Protein 1BU8 (pdb70)

GO terms:
  GO:0004806 triacylglycerol lipase activity (F, EXP)
  GO:0047714 galactolipase activity (F, EXP)
  GO:0004620 glycerophospholipase activity (F, IDA)
  GO:0016298 lipase activity (F, IDA)
  GO:0004806 triacylglycerol lipase activity (F, IDA)
  GO:0042589 zymogen granule membrane (C, IDA)
  GO:0005576 extracellular region (C, IDA)
  GO:0043434 response to peptide hormone (P, IEP)
  GO:0009791 post-embryonic development (P, IEP)
  GO:0019376 galactolipid catabolic process (P, IDA)
  GO:0032094 response to food (P, IEP)
  GO:0051384 response to glucocorticoid (P, IEP)
  GO:0033993 response to lipid (P, IEP)
  GO:0047714 galactolipase activity (F, IDA)
  GO:0043005 neuron projection (C, IDA)
  GO:0006644 phospholipid metabolic process (P, IMP)

Foldseek 3Di:
DWDAAPPLGIWAQDPPLACDPLHNDSDAADHCVQLVKWWWKAWLVRLPHTQTDALVPCVSVVPDPADLVAFEEEEEEAQADPPRPCLQSLLVVLLSVPGTYTYIYIDRCSQRLDFNSNSLNNLLSLLSRLLSSQVSCCPPVVRFLLSYEYEAAASGLFSLLNVLVSVQQDRNEYEYQQYFDRSDPPGDSNRGAAASSHPFYEYEAFACDDCVQFNRGGHPDFGGQEYECAPQRHHAAQFDGDDRHDRACVRCVSNVVDDDGCVRSCVSSVLQSLCSVVQQQAFWFFDPHPVCVQVVPSDAHPPQFTQRPHDRNVVGPCRNVGGRGYIYDYFDNDDSRGWWKKKKKFAKAFDDKAFWWKWKKWAAPQGIFDIDTFDGGIHDHRDMTIGIDTTPDDNDHTFKMKMAIDNCGWMGTQKMWMATRRPRDIWMWGDPDIHGHPDIDMTGGD

Structure (mmCIF, N/CA/C/O backbone):
data_1BU8
#
_entry.id   1BU8
#
_cell.length_a   57.393
_cell.length_b   79.133
_cell.length_c   60.940
_cell.angle_alpha   90.00
_cell.angle_beta   102.07
_cell.angle_gamma   90.00
#
_symmetry.space_group_name_H-M   'P 1 21 1'
#
loop_
_entity.id
_entity.type
_entity.pdbx_description
1 polymer 'PROTEIN (PANCREATIC LIPASE RELATED PROTEIN 2)'
2 non-polymer 2-acetamido-2-deoxy-beta-D-glucopyranose
3 water water
#
loop_
_atom_site.group_PDB
_atom_site.id
_atom_site.type_symbol
_atom_site.label_atom_id
_atom_site.label_alt_id
_atom_site.label_comp_id
_atom_site.label_asym_id
_atom_site.label_entity_id
_atom_site.label_seq_id
_atom_site.pdbx_PDB_ins_code
_atom_site.Cartn_x
_atom_site.Cartn_y
_atom_site.Cartn_z
_atom_site.occupancy
_atom_site.B_iso_or_equiv
_atom_site.auth_seq_id
_atom_site.auth_comp_id
_atom_site.auth_asym_id
_atom_site.auth_atom_id
_atom_site.pdbx_PDB_model_num
ATOM 1 N N . LYS A 1 1 ? -21.833 5.040 12.986 1.00 33.16 1 LYS A N 1
ATOM 2 C CA . LYS A 1 1 ? -21.716 3.925 12.003 1.00 33.15 1 LYS A CA 1
ATOM 3 C C . LYS A 1 1 ? -20.599 3.030 12.525 1.00 31.84 1 LYS A C 1
ATOM 4 O O . LYS A 1 1 ? -19.942 3.382 13.506 1.00 29.55 1 LYS A O 1
ATOM 10 N N . GLU A 1 2 ? -20.367 1.894 11.874 1.00 30.33 2 GLU A N 1
ATOM 11 C CA . GLU A 1 2 ? -19.301 0.998 12.304 1.00 29.00 2 GLU A CA 1
ATOM 12 C C . GLU A 1 2 ? -18.787 0.124 11.169 1.00 27.52 2 GLU A C 1
ATOM 13 O O . GLU A 1 2 ? -19.505 -0.131 10.200 1.00 24.46 2 GLU A O 1
ATOM 19 N N . VAL A 1 3 ? -17.502 -0.205 11.232 1.00 23.71 3 VAL A N 1
ATOM 20 C CA . VAL A 1 3 ? -16.889 -1.105 10.265 1.00 23.72 3 VAL A CA 1
ATOM 21 C C . VAL A 1 3 ? -16.616 -2.368 11.076 1.00 24.98 3 VAL A C 1
ATOM 22 O O . VAL A 1 3 ? -16.235 -2.285 12.251 1.00 21.33 3 VAL A O 1
ATOM 26 N N . CYS A 1 4 ? -16.878 -3.531 10.495 1.00 25.33 4 CYS A N 1
ATOM 27 C CA . CYS A 1 4 ? -16.652 -4.780 11.213 1.00 24.84 4 CYS A CA 1
ATOM 28 C C . CYS A 1 4 ? -15.538 -5.560 10.554 1.00 25.04 4 CYS A C 1
ATOM 29 O O . CYS A 1 4 ? -15.513 -5.709 9.327 1.00 23.67 4 CYS A O 1
ATOM 32 N N . TYR A 1 5 ? -14.596 -6.031 11.363 1.00 22.11 5 TYR A N 1
ATOM 33 C CA . TYR A 1 5 ? -13.465 -6.775 10.844 1.00 23.24 5 TYR A CA 1
ATOM 34 C C . TYR A 1 5 ? -13.401 -8.204 11.374 1.00 23.83 5 TYR A C 1
ATOM 35 O O . TYR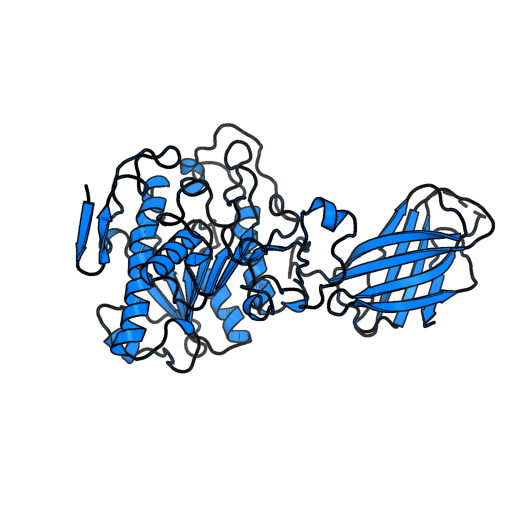 A 1 5 ? -12.525 -8.551 12.170 1.00 22.99 5 TYR A O 1
ATOM 44 N N . GLY A 1 6 ? -14.358 -9.017 10.939 1.00 22.76 6 GLY A N 1
ATOM 45 C CA . GLY A 1 6 ? -14.411 -10.413 11.328 1.00 23.48 6 GLY A CA 1
ATOM 46 C C . GLY A 1 6 ? -14.285 -10.733 12.805 1.00 22.30 6 GLY A C 1
ATOM 47 O O . GLY A 1 6 ? -15.060 -10.244 13.630 1.00 20.02 6 GLY A O 1
ATOM 48 N N . HIS A 1 7 ? -13.276 -11.532 13.142 1.00 23.21 7 HIS A N 1
ATOM 49 C CA . HIS A 1 7 ? -13.067 -11.962 14.525 1.00 23.62 7 HIS A CA 1
ATOM 50 C C . HIS A 1 7 ? -12.613 -10.870 15.488 1.00 23.15 7 HIS A C 1
ATOM 51 O O . HIS A 1 7 ? -12.530 -11.102 16.701 1.00 21.80 7 HIS A O 1
ATOM 58 N N . LEU A 1 8 ? -12.277 -9.700 14.954 1.00 21.27 8 LEU A N 1
ATOM 59 C CA . LEU A 1 8 ? -11.840 -8.591 15.792 1.00 17.91 8 LEU A CA 1
ATOM 60 C C . LEU A 1 8 ? -13.003 -7.672 16.124 1.00 20.59 8 LEU A C 1
ATOM 61 O O . LEU A 1 8 ? -12.817 -6.618 16.731 1.00 20.20 8 LEU A O 1
ATOM 66 N N . GLY A 1 9 ? -14.204 -8.083 15.713 1.00 17.29 9 GLY A N 1
ATOM 67 C CA . GLY A 1 9 ? -15.399 -7.314 15.991 1.00 17.85 9 GLY A CA 1
ATOM 68 C C . GLY A 1 9 ? -15.595 -6.056 15.158 1.00 16.14 9 GLY A C 1
ATOM 69 O O . GLY A 1 9 ? -14.949 -5.846 14.127 1.00 19.65 9 GLY A O 1
ATOM 70 N N . CYS A 1 10 ? -16.475 -5.199 15.640 1.00 17.71 10 CYS A N 1
ATOM 71 C CA . CYS A 1 10 ? -16.796 -3.961 14.952 1.00 20.22 10 CYS A CA 1
ATOM 72 C C . CYS A 1 10 ? -16.216 -2.742 15.654 1.00 21.50 10 CYS A C 1
ATOM 73 O O . CYS A 1 10 ? -16.004 -2.745 16.874 1.00 18.22 10 CYS A O 1
ATOM 76 N N . PHE A 1 11 ? -15.986 -1.696 14.868 1.00 20.39 11 PHE A N 1
ATOM 77 C CA . PHE A 1 11 ? -15.408 -0.455 15.346 1.00 17.68 11 PHE A CA 1
ATOM 78 C C . PHE A 1 11 ? -16.304 0.715 14.947 1.00 20.61 11 PHE A C 1
ATOM 79 O O . PHE A 1 11 ? -16.398 1.076 13.769 1.00 21.49 11 PHE A O 1
ATOM 87 N N . SER A 1 12 ? -17.008 1.248 15.939 1.00 19.45 12 SER A N 1
ATOM 88 C CA . SER A 1 12 ? -17.934 2.363 15.777 1.00 21.80 12 SER A CA 1
ATOM 89 C C . SER A 1 12 ? -17.195 3.696 15.686 1.00 21.99 12 SER A C 1
ATOM 90 O O . SER A 1 12 ? -16.073 3.815 16.177 1.00 20.77 12 SER A O 1
ATOM 93 N N . ASN A 1 13 ? -17.821 4.692 15.054 1.00 22.32 13 ASN A N 1
ATOM 94 C CA . ASN A 1 13 ? -17.211 6.014 14.923 1.00 20.53 13 ASN A CA 1
ATOM 95 C C . ASN A 1 13 ? -18.000 7.112 15.626 1.00 22.75 13 ASN A C 1
ATOM 96 O O . ASN A 1 13 ? -17.737 8.301 15.422 1.00 24.41 13 ASN A O 1
ATOM 101 N N . ASP A 1 14 ? -18.991 6.731 16.424 1.00 23.27 14 ASP A N 1
ATOM 102 C CA . ASP A 1 14 ? -19.753 7.729 17.151 1.00 27.58 14 ASP A CA 1
ATOM 103 C C . ASP A 1 14 ? -19.149 7.922 18.539 1.00 26.45 14 ASP A C 1
ATOM 104 O O . ASP A 1 14 ? -18.213 7.210 18.923 1.00 24.70 14 ASP A O 1
ATOM 109 N N . LYS A 1 15 ? -19.662 8.904 19.268 1.00 27.06 15 LYS A N 1
ATOM 110 C CA . LYS A 1 15 ? -19.183 9.213 20.612 1.00 29.31 15 LYS A CA 1
ATOM 111 C C . LYS A 1 15 ? -19.115 7.964 21.482 1.00 29.64 15 LYS A C 1
ATOM 112 O O . LYS A 1 15 ? -20.075 7.185 21.540 1.00 28.27 15 LYS A O 1
ATOM 118 N N . PRO A 1 16 ? -18.026 7.814 22.259 1.00 29.36 16 PRO A N 1
ATOM 119 C CA . PRO A 1 16 ? -16.883 8.727 22.376 1.00 27.65 16 PRO A CA 1
ATOM 120 C C . PRO A 1 16 ? -15.672 8.373 21.512 1.00 26.45 16 PRO A C 1
ATOM 121 O O . PRO A 1 16 ? -14.599 8.971 21.654 1.00 26.32 16 PRO A O 1
ATOM 125 N N . TRP A 1 17 ? -15.847 7.422 20.604 1.00 24.01 17 TRP A N 1
ATOM 126 C CA . TRP A 1 17 ? -14.755 6.983 19.745 1.00 21.23 17 TRP A CA 1
ATOM 127 C C . TRP A 1 17 ? -14.258 8.012 18.739 1.00 18.77 17 TRP A C 1
ATOM 128 O O . TRP A 1 17 ? -13.086 8.005 18.348 1.00 17.25 17 TRP A O 1
ATOM 139 N N . ALA A 1 18 ? -15.156 8.889 18.307 1.00 20.56 18 ALA A N 1
ATOM 140 C CA . ALA A 1 18 ? -14.813 9.924 17.344 1.00 19.92 18 ALA A CA 1
ATOM 141 C C . ALA A 1 18 ? -15.886 11.000 17.427 1.00 20.25 18 ALA A C 1
ATOM 142 O O . ALA A 1 18 ? -16.935 10.787 18.046 1.00 22.29 18 ALA A O 1
ATOM 144 N N . GLY A 1 19 ? -15.626 12.151 16.817 1.00 22.72 19 GLY A N 1
ATOM 145 C CA . GLY A 1 19 ? -16.592 13.235 16.862 1.00 24.04 19 GLY A CA 1
ATOM 146 C C . GLY A 1 19 ? -16.632 13.904 18.227 1.00 27.09 19 GLY A C 1
ATOM 147 O O . GLY A 1 19 ? -17.700 14.262 18.740 1.00 26.59 19 GLY A O 1
ATOM 148 N N . MET A 1 20 ? -15.460 14.017 18.843 1.00 26.90 20 MET A N 1
ATOM 149 C CA . MET A 1 20 ? -15.319 14.650 20.150 1.00 28.70 20 MET A CA 1
ATOM 150 C C . MET A 1 20 ? -14.331 15.796 19.959 1.00 27.42 20 MET A C 1
ATOM 151 O O . MET A 1 20 ? -13.593 15.828 18.972 1.00 26.17 20 MET A O 1
ATOM 156 N N . LEU A 1 21 ? -14.228 16.667 20.957 1.00 29.51 21 LEU A N 1
ATOM 157 C CA . LEU A 1 21 ? -13.325 17.814 20.886 1.00 27.17 21 LEU A CA 1
ATOM 158 C C . LEU A 1 21 ? -11.869 17.403 20.632 1.00 26.73 21 LEU A C 1
ATOM 159 O O . LEU A 1 21 ? -11.156 18.053 19.864 1.00 22.52 21 LEU A O 1
ATOM 164 N N . GLN A 1 22 ? -11.433 16.316 21.272 1.00 25.54 22 GLN A N 1
ATOM 165 C CA . GLN A 1 22 ? -10.057 15.833 21.130 1.00 24.83 22 GLN A CA 1
ATOM 166 C C . GLN A 1 22 ? -9.809 15.070 19.832 1.00 23.71 22 GLN A C 1
ATOM 167 O O . GLN A 1 22 ? -8.659 14.924 19.398 1.00 24.11 22 GLN A O 1
ATOM 173 N N . ARG A 1 23 ? -10.892 14.600 19.220 1.00 24.16 23 ARG A N 1
ATOM 174 C CA . ARG A 1 23 ? -10.832 13.827 17.979 1.00 23.78 23 ARG A CA 1
ATOM 175 C C . ARG A 1 23 ? -12.148 14.047 17.229 1.00 23.57 23 ARG A C 1
ATOM 176 O O . ARG A 1 23 ? -13.117 13.293 17.396 1.00 23.63 23 ARG A O 1
ATOM 184 N N . PRO A 1 24 ? -12.231 15.151 16.469 1.00 24.94 24 PRO A N 1
ATOM 185 C CA . PRO A 1 24 ? -13.431 15.496 15.700 1.00 25.21 24 PRO A CA 1
ATOM 186 C C . PRO A 1 24 ? -13.695 14.632 14.460 1.00 24.51 24 PRO A C 1
ATOM 187 O O . PRO A 1 24 ? -14.847 14.315 14.167 1.00 25.34 24 PRO A O 1
ATOM 191 N N . LEU A 1 25 ? -12.636 14.268 13.740 1.00 24.22 25 LEU A N 1
ATOM 192 C CA . LEU A 1 25 ? -12.748 13.451 12.529 1.00 26.07 25 LEU A CA 1
ATOM 193 C C . LEU A 1 25 ? -13.491 12.141 12.791 1.00 25.84 25 LEU A C 1
ATOM 194 O O . LEU A 1 25 ? -13.116 11.375 13.682 1.00 24.44 25 LEU A O 1
ATOM 199 N N . LYS A 1 26 ? -14.537 11.872 12.014 1.00 25.60 26 LYS A N 1
ATOM 200 C CA . LYS A 1 26 ? -15.292 10.639 12.197 1.00 22.68 26 LYS A CA 1
ATOM 201 C C . LYS A 1 26 ? -14.881 9.482 11.289 1.00 20.46 26 LYS A C 1
ATOM 202 O O . LYS A 1 26 ? -15.706 8.640 10.950 1.00 22.27 26 LYS A O 1
ATOM 208 N N . ILE A 1 27 ? -13.607 9.436 10.902 1.00 18.94 27 ILE A N 1
ATOM 209 C CA . ILE A 1 27 ? -13.111 8.347 10.071 1.00 18.96 27 ILE A CA 1
ATOM 210 C C . ILE A 1 27 ? -13.045 7.069 10.923 1.00 19.18 27 ILE A C 1
ATOM 211 O O . ILE A 1 27 ? -13.248 7.118 12.138 1.00 18.16 27 ILE A O 1
ATOM 216 N N . PHE A 1 28 ? -12.765 5.939 10.282 1.00 16.94 28 PHE A N 1
ATOM 217 C CA . PHE A 1 28 ? -12.690 4.649 10.972 1.00 16.47 28 PHE A CA 1
ATOM 218 C C . PHE A 1 28 ? -11.270 4.120 11.006 1.00 12.83 28 PHE A C 1
ATOM 219 O O . PHE A 1 28 ? -10.415 4.556 10.236 1.00 11.44 28 PHE A O 1
ATOM 227 N N . PRO A 1 29 ? -10.986 3.173 11.927 1.00 15.26 29 PRO A N 1
ATOM 228 C CA . PRO A 1 29 ? -9.641 2.600 11.993 1.00 15.80 29 PRO A CA 1
ATOM 229 C C . PRO A 1 29 ? -9.448 1.802 10.690 1.00 14.85 29 PRO A C 1
ATOM 230 O O . PRO A 1 29 ? -10.439 1.357 10.085 1.00 19.09 29 PRO A O 1
ATOM 234 N N . TRP A 1 30 ? -8.207 1.662 10.245 1.00 15.11 30 TRP A N 1
ATOM 235 C CA . TRP A 1 30 ? -7.888 0.886 9.045 1.00 16.36 30 TRP A CA 1
ATOM 236 C C . TRP A 1 30 ? -8.203 -0.593 9.308 1.00 18.60 30 TRP A C 1
ATOM 237 O O . TRP A 1 30 ? -8.473 -0.991 10.448 1.00 20.83 30 TRP A O 1
ATOM 248 N N . SER A 1 31 A -8.128 -1.415 8.268 1.00 19.34 30 SER A N 1
ATOM 249 C CA . SER A 1 31 A -8.393 -2.846 8.410 1.00 18.70 30 SER A CA 1
ATOM 250 C C . SER A 1 31 A -7.182 -3.517 9.055 1.00 16.96 30 SER A C 1
ATOM 251 O O . SER A 1 31 A -6.062 -3.020 8.955 1.00 15.41 30 SER A O 1
ATOM 254 N N . PRO A 1 32 ? -7.389 -4.680 9.703 1.00 16.72 31 PRO A N 1
ATOM 255 C CA . PRO A 1 32 ? -6.274 -5.384 10.336 1.00 16.77 31 PRO A CA 1
ATOM 256 C C . PRO A 1 32 ? -5.199 -5.670 9.298 1.00 17.24 31 PRO A C 1
ATOM 257 O O . PRO A 1 32 ? -4.004 -5.620 9.587 1.00 18.46 31 PRO A O 1
ATOM 261 N N . GLU A 1 33 ? -5.643 -5.942 8.073 1.00 17.35 32 GLU A N 1
ATOM 262 C CA . GLU A 1 33 ? -4.750 -6.242 6.963 1.00 18.14 32 GLU A CA 1
ATOM 263 C C . GLU A 1 33 ? -3.867 -5.045 6.617 1.00 15.47 32 GLU A C 1
ATOM 264 O O . GLU A 1 33 ? -2.676 -5.199 6.360 1.00 18.98 32 GLU A O 1
ATOM 270 N N . ASP A 1 34 ? -4.456 -3.857 6.594 1.00 17.50 33 ASP A N 1
ATOM 271 C CA . ASP A 1 34 ? -3.700 -2.647 6.267 1.00 18.22 33 ASP A CA 1
ATOM 272 C C . ASP A 1 34 ? -2.765 -2.166 7.381 1.00 17.84 33 ASP A C 1
ATOM 273 O O . ASP A 1 34 ? -1.770 -1.501 7.108 1.00 17.57 33 ASP A O 1
ATOM 278 N N . ILE A 1 35 ? -3.091 -2.498 8.627 1.00 20.34 34 ILE A N 1
ATOM 279 C CA . ILE A 1 35 ? -2.250 -2.126 9.769 1.00 17.43 34 ILE A CA 1
ATOM 280 C C . ILE A 1 35 ? -1.097 -3.137 9.862 1.00 19.05 34 ILE A C 1
ATOM 281 O O . ILE A 1 35 ? 0.049 -2.773 10.166 1.00 21.51 34 ILE A O 1
ATOM 286 N N . ASP A 1 36 ? -1.402 -4.391 9.532 1.00 18.46 35 ASP A N 1
ATOM 287 C CA . ASP A 1 36 ? -0.429 -5.486 9.519 1.00 17.76 35 ASP A CA 1
ATOM 288 C C . ASP A 1 36 ? 0.294 -5.674 10.858 1.00 17.29 35 ASP A C 1
ATOM 289 O O . ASP A 1 36 ? 1.520 -5.628 10.911 1.00 19.43 35 ASP A O 1
ATOM 294 N N . THR A 1 37 ? -0.473 -5.852 11.928 1.00 17.81 36 THR A N 1
ATOM 295 C CA . THR A 1 37 ? 0.103 -6.061 13.261 1.00 18.75 36 THR A CA 1
ATOM 296 C C . THR A 1 37 ? 0.916 -7.356 13.211 1.00 20.43 36 THR A C 1
ATOM 297 O O . THR A 1 37 ? 0.468 -8.366 12.649 1.00 17.75 36 THR A O 1
ATOM 301 N N . ARG A 1 38 ? 2.131 -7.304 13.735 1.00 19.85 37 ARG A N 1
ATOM 302 C CA . ARG A 1 38 ? 3.001 -8.464 13.740 1.00 21.80 37 ARG A CA 1
ATOM 303 C C . ARG A 1 38 ? 3.437 -8.729 15.176 1.00 22.13 37 ARG A C 1
ATOM 304 O O . ARG A 1 38 ? 3.836 -7.802 15.888 1.00 19.58 37 ARG A O 1
ATOM 312 N N . PHE A 1 39 ? 3.274 -9.972 15.620 1.00 20.18 38 PHE A N 1
ATOM 313 C CA . PHE A 1 39 ? 3.665 -10.371 16.971 1.00 18.21 38 PHE A CA 1
ATOM 314 C C . PHE A 1 39 ? 4.971 -11.128 16.823 1.00 19.03 38 PHE A C 1
ATOM 315 O O . PHE A 1 39 ? 4.999 -12.251 16.319 1.00 19.24 38 PHE A O 1
ATOM 323 N N . LEU A 1 40 ? 6.062 -10.484 17.214 1.00 18.43 39 LEU A N 1
ATOM 324 C CA . LEU A 1 40 ? 7.379 -11.071 17.079 1.00 18.70 39 LEU A CA 1
ATOM 325 C C . LEU A 1 40 ? 7.893 -11.637 18.398 1.00 20.22 39 LEU A C 1
ATOM 326 O O . LEU A 1 40 ? 8.387 -10.901 19.256 1.00 18.67 39 LEU A O 1
ATOM 331 N N . LEU A 1 41 ? 7.827 -12.957 18.530 1.00 19.58 40 LEU A N 1
ATOM 332 C CA . LEU A 1 41 ? 8.266 -13.612 19.752 1.00 19.07 40 LEU A CA 1
ATOM 333 C C . LEU A 1 41 ? 9.766 -13.848 19.876 1.00 19.96 40 LEU A C 1
ATOM 334 O O . LEU A 1 41 ? 10.435 -14.353 18.959 1.00 17.31 40 LEU A O 1
ATOM 339 N N . TYR A 1 42 ? 10.298 -13.435 21.021 1.00 20.07 41 TYR A N 1
ATOM 340 C CA . TYR A 1 42 ? 11.698 -13.634 21.344 1.00 18.83 41 TYR A CA 1
ATOM 341 C C . TYR A 1 42 ? 11.645 -14.299 22.715 1.00 16.56 41 TYR A C 1
ATOM 342 O O . TYR A 1 42 ? 10.717 -14.050 23.485 1.00 13.69 41 TYR A O 1
ATOM 351 N N . THR A 1 43 ? 12.548 -15.242 22.956 1.00 18.35 42 THR A N 1
ATOM 352 C CA . THR A 1 43 ? 12.626 -15.931 24.241 1.00 18.94 42 THR A CA 1
ATOM 353 C C . THR A 1 43 ? 14.108 -16.023 24.544 1.00 19.48 42 THR A C 1
ATOM 354 O O . THR A 1 43 ? 14.948 -15.802 23.661 1.00 20.47 42 THR A O 1
ATOM 358 N N . ASN A 1 44 ? 14.432 -16.355 25.791 1.00 21.28 43 ASN A N 1
ATOM 359 C CA . ASN A 1 44 ? 15.822 -16.484 26.219 1.00 20.97 43 ASN A CA 1
ATOM 360 C C . ASN A 1 44 ? 16.622 -17.347 25.248 1.00 22.61 43 ASN A C 1
ATOM 361 O O . ASN A 1 44 ? 17.767 -17.031 24.929 1.00 21.64 43 ASN A O 1
ATOM 366 N N . GLU A 1 45 ? 15.981 -18.392 24.728 1.00 25.23 44 GLU A N 1
ATOM 367 C CA . GLU A 1 45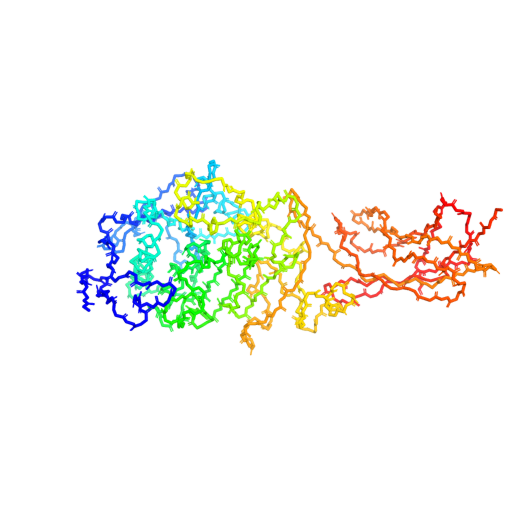 ? 16.614 -19.314 23.784 1.00 27.85 44 GLU A CA 1
ATOM 368 C C . GLU A 1 45 ? 16.740 -18.741 22.373 1.00 28.83 44 GLU A C 1
ATOM 369 O O . GLU A 1 45 ? 17.689 -19.074 21.658 1.00 31.51 44 GLU A O 1
ATOM 375 N N . ASN A 1 46 ? 15.772 -17.921 21.956 1.00 28.20 45 ASN A N 1
ATOM 376 C CA . ASN A 1 46 ? 15.824 -17.277 20.638 1.00 27.12 45 ASN A CA 1
ATOM 377 C C . ASN A 1 46 ? 15.769 -15.749 20.816 1.00 24.66 45 ASN A C 1
ATOM 378 O O . ASN A 1 46 ? 14.773 -15.102 20.513 1.00 26.41 45 ASN A O 1
ATOM 383 N N . PRO A 1 47 ? 16.864 -15.151 21.315 1.00 25.04 46 PRO A N 1
ATOM 384 C CA . PRO A 1 47 ? 16.936 -13.706 21.545 1.00 25.05 46 PRO A CA 1
ATOM 385 C C . PRO A 1 47 ? 17.328 -12.831 20.347 1.00 25.76 46 PRO A C 1
ATOM 386 O O . PRO A 1 47 ? 17.149 -11.614 20.395 1.00 27.43 46 PRO A O 1
ATOM 390 N N . ASN A 1 48 ? 17.861 -13.436 19.288 1.00 26.75 47 ASN A N 1
ATOM 391 C CA . ASN A 1 48 ? 18.286 -12.678 18.107 1.00 29.85 47 ASN A CA 1
ATOM 392 C C . ASN A 1 48 ? 17.279 -12.670 16.955 1.00 29.00 47 ASN A C 1
ATOM 393 O O . ASN A 1 48 ? 17.087 -11.643 16.304 1.00 30.41 47 ASN A O 1
ATOM 398 N N . ASN A 1 49 ? 16.692 -13.830 16.670 1.00 27.99 48 ASN A N 1
ATOM 399 C CA . ASN A 1 49 ? 15.718 -13.977 15.585 1.00 27.30 48 ASN A CA 1
ATOM 400 C C . ASN A 1 49 ? 14.353 -14.227 16.180 1.00 25.12 48 ASN A C 1
ATOM 401 O O . ASN A 1 49 ? 14.219 -15.064 17.076 1.00 25.36 48 ASN A O 1
ATOM 406 N N . TYR A 1 50 ? 13.339 -13.525 15.680 1.00 21.52 49 TYR A N 1
ATOM 407 C CA . TYR A 1 50 ? 11.988 -13.704 16.194 1.00 20.39 49 TYR A CA 1
ATOM 408 C C . TYR A 1 50 ? 11.288 -14.906 15.591 1.00 21.05 49 TYR A C 1
ATOM 409 O O . TYR A 1 50 ? 11.765 -15.506 14.623 1.00 21.19 49 TYR A O 1
ATOM 418 N N . GLN A 1 51 ? 10.160 -15.250 16.195 1.00 22.77 50 GLN A N 1
ATOM 419 C CA . GLN A 1 51 ? 9.316 -16.337 15.739 1.00 23.48 50 GLN A CA 1
ATOM 420 C C . GLN A 1 51 ? 7.951 -15.687 15.645 1.00 23.52 50 GLN A C 1
ATOM 421 O O . GLN A 1 51 ? 7.351 -15.343 16.664 1.00 21.79 50 GLN A O 1
ATOM 427 N N . LYS A 1 52 ? 7.512 -15.409 14.420 1.00 21.89 51 LYS A N 1
ATOM 428 C CA . LYS A 1 52 ? 6.218 -14.765 14.227 1.00 22.66 51 LYS A CA 1
ATOM 429 C C . LYS A 1 52 ? 5.087 -15.669 14.680 1.00 23.88 51 LYS A C 1
ATOM 430 O O . LYS A 1 52 ? 5.001 -16.831 14.263 1.00 26.03 51 LYS A O 1
ATOM 436 N N . ILE A 1 53 ? 4.243 -15.152 15.565 1.00 23.93 52 ILE A N 1
ATOM 437 C CA . ILE A 1 53 ? 3.124 -15.925 16.059 1.00 24.14 52 ILE A CA 1
ATOM 438 C C . ILE A 1 53 ? 1.805 -15.291 15.655 1.00 23.61 52 ILE A C 1
ATOM 439 O O . ILE A 1 53 ? 1.679 -14.065 15.589 1.00 23.42 52 ILE A O 1
ATOM 444 N N . SER A 1 54 ? 0.824 -16.136 15.377 1.00 22.26 53 SER A N 1
ATOM 445 C CA . SER A 1 54 ? -0.481 -15.685 14.945 1.00 23.11 53 SER A CA 1
ATOM 446 C C . SER A 1 54 ? -1.590 -16.396 15.702 1.00 23.78 53 SER A C 1
ATOM 447 O O . SER A 1 54 ? -1.582 -17.621 15.841 1.00 26.58 53 SER A O 1
ATOM 450 N N . ALA A 1 55 ? -2.539 -15.614 16.201 1.00 20.67 54 ALA A N 1
ATOM 451 C CA . ALA A 1 55 ? -3.661 -16.152 16.947 1.00 21.25 54 ALA A CA 1
ATOM 452 C C . ALA A 1 55 ? -4.598 -16.960 16.051 1.00 22.22 54 ALA A C 1
ATOM 453 O O . ALA A 1 55 ? -5.238 -17.895 16.512 1.00 22.38 54 ALA A O 1
ATOM 455 N N . THR A 1 56 ? -4.664 -16.601 14.772 1.00 22.79 55 THR A N 1
ATOM 456 C CA . THR A 1 56 ? -5.532 -17.294 13.814 1.00 23.06 55 THR A CA 1
ATOM 457 C C . THR A 1 56 ? -4.935 -18.615 13.315 1.00 25.19 55 THR A C 1
ATOM 458 O O . THR A 1 56 ? -5.655 -19.459 12.764 1.00 26.65 55 THR A O 1
ATOM 462 N N . GLU A 1 57 A -3.620 -18.771 13.481 1.00 24.91 55 GLU A N 1
ATOM 463 C CA . GLU A 1 57 A -2.890 -19.981 13.080 1.00 27.84 55 GLU A CA 1
ATOM 464 C C . GLU A 1 57 A -2.141 -20.513 14.320 1.00 26.39 55 GLU A C 1
ATOM 465 O O . GLU A 1 57 A -0.910 -20.435 14.391 1.00 26.11 55 GLU A O 1
ATOM 471 N N . PRO A 1 58 ? -2.862 -21.124 15.276 1.00 26.58 56 PRO A N 1
ATOM 472 C CA . PRO A 1 58 ? -2.301 -21.675 16.519 1.00 27.78 56 PRO A CA 1
ATOM 473 C C . PRO A 1 58 ? -1.003 -22.486 16.425 1.00 29.69 56 PRO A C 1
ATOM 474 O O . PRO A 1 58 ? -0.241 -22.546 17.394 1.00 28.86 56 PRO A O 1
ATOM 478 N N . ASP A 1 59 ? -0.752 -23.110 15.276 1.00 29.79 57 ASP A N 1
ATOM 479 C CA . ASP A 1 59 ? 0.465 -23.897 15.098 1.00 29.61 57 ASP A CA 1
ATOM 480 C C . ASP A 1 59 ? 1.730 -23.049 15.212 1.00 27.96 57 ASP A C 1
ATOM 481 O O . ASP A 1 59 ? 2.763 -23.537 15.666 1.00 27.84 57 ASP A O 1
ATOM 486 N N . THR A 1 60 ? 1.647 -21.775 14.836 1.00 25.49 58 THR A N 1
ATOM 487 C CA . THR A 1 60 ? 2.808 -20.889 14.927 1.00 23.20 58 THR A CA 1
ATOM 488 C C . THR A 1 60 ? 3.255 -20.812 16.393 1.00 21.97 58 THR A C 1
ATOM 489 O O . THR A 1 60 ? 4.447 -20.786 16.692 1.00 23.94 58 THR A O 1
ATOM 493 N N . ILE A 1 61 ? 2.283 -20.856 17.299 1.00 22.38 59 ILE A N 1
ATOM 494 C CA . ILE A 1 61 ? 2.550 -20.804 18.729 1.00 23.36 59 ILE A CA 1
ATOM 495 C C . ILE A 1 61 ? 3.016 -22.183 19.208 1.00 25.39 59 ILE A C 1
ATOM 496 O O . ILE A 1 61 ? 4.032 -22.309 19.889 1.00 23.94 59 ILE A O 1
ATOM 501 N N . LYS A 1 62 ? 2.282 -23.216 18.813 1.00 27.93 60 LYS A N 1
ATOM 502 C CA . LYS A 1 62 ? 2.605 -24.585 19.198 1.00 29.53 60 LYS A CA 1
ATOM 503 C C . LYS A 1 62 ? 4.034 -24.970 18.805 1.00 30.73 60 LYS A C 1
ATOM 504 O O . LYS A 1 62 ? 4.748 -25.605 19.582 1.00 30.77 60 LYS A O 1
ATOM 510 N N . PHE A 1 63 ? 4.462 -24.552 17.615 1.00 31.57 61 PHE A N 1
ATOM 511 C CA . PHE A 1 63 ? 5.804 -24.866 17.129 1.00 32.77 61 PHE A CA 1
ATOM 512 C C . PHE A 1 63 ? 6.881 -23.867 17.545 1.00 32.22 61 PHE A C 1
ATOM 513 O O . PHE A 1 63 ? 8.057 -24.042 17.210 1.00 30.92 61 PHE A O 1
ATOM 521 N N . SER A 1 64 ? 6.489 -22.822 18.267 1.00 30.54 62 SER A N 1
ATOM 522 C CA . SER A 1 64 ? 7.451 -21.815 18.710 1.00 28.29 62 SER A CA 1
ATOM 523 C C . SER A 1 64 ? 8.061 -22.238 20.039 1.00 26.80 62 SER A C 1
ATOM 524 O O . SER A 1 64 ? 7.683 -23.261 20.609 1.00 26.72 62 SER A O 1
ATOM 527 N N . ASN A 1 65 ? 8.958 -21.407 20.555 1.00 28.46 63 ASN A N 1
ATOM 528 C CA . ASN A 1 65 ? 9.610 -21.674 21.826 1.00 27.93 63 ASN A CA 1
ATOM 529 C C . ASN A 1 65 ? 8.864 -20.987 22.976 1.00 26.08 63 ASN A C 1
ATOM 530 O O . ASN A 1 65 ? 9.435 -20.742 24.038 1.00 23.02 63 ASN A O 1
ATOM 535 N N . PHE A 1 66 ? 7.594 -20.656 22.743 1.00 23.81 64 PHE A N 1
ATOM 536 C CA . PHE A 1 66 ? 6.748 -20.024 23.751 1.00 22.33 64 PHE A CA 1
ATOM 537 C C . PHE A 1 66 ? 6.585 -21.023 24.899 1.00 23.44 64 PHE A C 1
ATOM 538 O O . PHE A 1 66 ? 6.163 -22.168 24.682 1.00 22.50 64 PHE A O 1
ATOM 546 N N . GLN A 1 67 ? 6.923 -20.596 26.111 1.00 23.06 65 GLN A N 1
ATOM 547 C CA . GLN A 1 67 ? 6.815 -21.466 27.277 1.00 22.34 65 GLN A CA 1
ATOM 548 C C . GLN A 1 67 ? 5.599 -21.118 28.119 1.00 20.97 65 GLN A C 1
ATOM 549 O O . GLN A 1 67 ? 5.505 -20.023 28.677 1.00 20.34 65 GLN A O 1
ATOM 555 N N . LEU A 1 68 ? 4.696 -22.079 28.261 1.00 20.20 66 LEU A N 1
ATOM 556 C CA . LEU A 1 68 ? 3.482 -21.888 29.046 1.00 19.15 66 LEU A CA 1
ATOM 557 C C . LEU A 1 68 ? 3.747 -21.745 30.543 1.00 18.26 66 LEU A C 1
ATOM 558 O O . LEU A 1 68 ? 2.845 -21.396 31.300 1.00 19.15 66 LEU A O 1
ATOM 563 N N . ASP A 1 69 ? 4.963 -22.066 30.979 1.00 21.23 67 ASP A N 1
ATOM 564 C CA . ASP A 1 69 ? 5.299 -21.966 32.397 1.00 23.01 67 ASP A CA 1
ATOM 565 C C . ASP A 1 69 ? 6.155 -20.735 32.701 1.00 24.57 67 ASP A C 1
ATOM 566 O O . ASP A 1 69 ? 6.864 -20.683 33.711 1.00 22.52 67 ASP A O 1
ATOM 571 N N . ARG A 1 70 ? 6.109 -19.768 31.789 1.00 22.70 68 ARG A N 1
ATOM 572 C CA . ARG A 1 70 ? 6.852 -18.523 31.920 1.00 23.10 68 ARG A CA 1
ATOM 573 C C . ARG A 1 70 ? 5.887 -17.362 31.699 1.00 22.21 68 ARG A C 1
ATOM 574 O O . ARG A 1 70 ? 4.846 -17.539 31.068 1.00 20.68 68 ARG A O 1
ATOM 582 N N . LYS A 1 71 ? 6.186 -16.212 32.298 1.00 19.69 69 LYS A N 1
ATOM 583 C CA . LYS A 1 71 ? 5.358 -15.018 32.144 1.00 20.16 69 LYS A CA 1
ATOM 584 C C . LYS A 1 71 ? 5.530 -14.495 30.722 1.00 16.73 69 LYS A C 1
ATOM 585 O O . LYS A 1 71 ? 6.524 -14.797 30.056 1.00 17.23 69 LYS A O 1
ATOM 591 N N . THR A 1 72 ? 4.578 -13.690 30.269 1.00 15.33 70 THR A N 1
ATOM 592 C CA . THR A 1 72 ? 4.656 -13.120 28.933 1.00 14.64 70 THR A CA 1
ATOM 593 C C . THR A 1 72 ? 4.538 -11.596 28.994 1.00 13.84 70 THR A C 1
ATOM 594 O O . THR A 1 72 ? 3.645 -11.063 29.650 1.00 14.17 70 THR A O 1
ATOM 598 N N . ARG A 1 73 ? 5.458 -10.897 28.344 1.00 14.79 71 ARG A N 1
ATOM 599 C CA . ARG A 1 73 ? 5.392 -9.439 28.321 1.00 14.76 71 ARG A CA 1
ATOM 600 C C . ARG A 1 73 ? 5.368 -8.953 26.886 1.00 13.06 71 ARG A C 1
ATOM 601 O O . ARG A 1 73 ? 6.253 -9.294 26.098 1.00 14.48 71 ARG A O 1
ATOM 609 N N . PHE A 1 74 ? 4.304 -8.241 26.532 1.00 13.36 72 PHE A N 1
ATOM 610 C CA . PHE A 1 74 ? 4.174 -7.664 25.192 1.00 13.13 72 PHE A CA 1
ATOM 611 C C . PHE A 1 74 ? 4.788 -6.271 25.267 1.00 12.63 72 PHE A C 1
ATOM 612 O O . PHE A 1 74 ? 4.598 -5.579 26.266 1.00 11.52 72 PHE A O 1
ATOM 620 N N . ILE A 1 75 ? 5.526 -5.865 24.235 1.00 13.1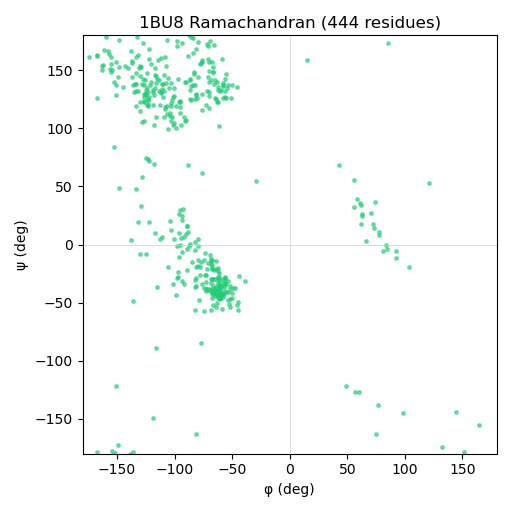7 73 ILE A N 1
ATOM 621 C CA . ILE A 1 75 ? 6.123 -4.531 24.201 1.00 14.60 73 ILE A CA 1
ATOM 622 C C . ILE A 1 75 ? 5.600 -3.890 22.913 1.00 14.68 73 ILE A C 1
ATOM 623 O O . ILE A 1 75 ? 5.829 -4.409 21.818 1.00 16.10 73 ILE A O 1
ATOM 628 N N . VAL A 1 76 ? 4.884 -2.777 23.057 1.00 14.42 74 VAL A N 1
ATOM 629 C CA . VAL A 1 76 ? 4.255 -2.097 21.930 1.00 14.54 74 VAL A CA 1
ATOM 630 C C . VAL A 1 76 ? 4.805 -0.684 21.748 1.00 17.48 74 VAL A C 1
ATOM 631 O O . VAL A 1 76 ? 4.862 0.103 22.700 1.00 15.81 74 VAL A O 1
ATOM 635 N N . HIS A 1 77 ? 5.217 -0.371 20.523 1.00 16.58 75 HIS A N 1
ATOM 636 C CA . HIS A 1 77 ? 5.765 0.944 20.220 1.00 15.87 75 HIS A CA 1
ATOM 637 C C . HIS A 1 77 ? 4.684 1.978 19.930 1.00 15.42 75 HIS A C 1
ATOM 638 O O . HIS A 1 77 ? 3.481 1.676 19.876 1.00 14.22 75 HIS A O 1
ATOM 645 N N . GLY A 1 78 ? 5.159 3.193 19.699 1.00 17.44 76 GLY A N 1
ATOM 646 C CA . GLY A 1 78 ? 4.321 4.321 19.358 1.00 14.79 76 GLY A CA 1
ATOM 647 C C . GLY A 1 78 ? 5.280 5.144 18.520 1.00 18.64 76 GLY A C 1
ATOM 648 O O . GLY A 1 78 ? 5.855 4.639 17.549 1.00 18.24 76 GLY A O 1
ATOM 649 N N . PHE A 1 79 ? 5.522 6.381 18.931 1.00 19.31 77 PHE A N 1
ATOM 650 C CA . PHE A 1 79 ? 6.452 7.253 18.222 1.00 22.60 77 PHE A CA 1
ATOM 651 C C . PHE A 1 79 ? 7.832 6.586 18.158 1.00 24.30 77 PHE A C 1
ATOM 652 O O . PHE A 1 79 ? 8.364 6.145 19.185 1.00 24.96 77 PHE A O 1
ATOM 660 N N . ILE A 1 80 ? 8.383 6.452 16.954 1.00 22.46 78 ILE A N 1
ATOM 661 C CA . ILE A 1 80 ? 9.703 5.860 16.795 1.00 25.65 78 ILE A CA 1
ATOM 662 C C . ILE A 1 80 ? 10.655 6.906 16.236 1.00 26.81 78 ILE A C 1
ATOM 663 O O . ILE A 1 80 ? 10.527 7.338 15.088 1.00 26.39 78 ILE A O 1
ATOM 668 N N . ASP A 1 81 ? 11.584 7.340 17.075 1.00 29.45 79 ASP A N 1
ATOM 669 C CA . ASP A 1 81 ? 12.567 8.339 16.684 1.00 31.62 79 ASP A CA 1
ATOM 670 C C . ASP A 1 81 ? 13.622 7.672 15.812 1.00 33.08 79 ASP A C 1
ATOM 671 O O . ASP A 1 81 ? 13.795 6.448 15.849 1.00 31.77 79 ASP A O 1
ATOM 676 N N . LYS A 1 82 ? 14.318 8.480 15.022 1.00 34.29 80 LYS A N 1
ATOM 677 C CA . LYS A 1 82 ? 15.359 7.984 14.134 1.00 35.67 80 LYS A CA 1
ATOM 678 C C . LYS A 1 82 ? 16.410 7.200 14.924 1.00 35.97 80 LYS A C 1
ATOM 679 O O . LYS A 1 82 ? 16.917 7.672 15.946 1.00 36.17 80 LYS A O 1
ATOM 685 N N . GLY A 1 83 ? 16.670 5.971 14.484 1.00 32.90 81 GLY A N 1
ATOM 686 C CA . GLY A 1 83 ? 17.661 5.130 15.134 1.00 31.53 81 GLY A CA 1
ATOM 687 C C . GLY A 1 83 ? 17.182 4.358 16.351 1.00 30.79 81 GLY A C 1
ATOM 688 O O . GLY A 1 83 ? 17.956 3.607 16.947 1.00 32.16 81 GLY A O 1
ATOM 689 N N . GLU A 1 84 ? 15.915 4.515 16.717 1.00 29.67 82 GLU A N 1
ATOM 690 C CA . GLU A 1 84 ? 15.366 3.821 17.882 1.00 31.25 82 GLU A CA 1
ATOM 691 C C . GLU A 1 84 ? 14.497 2.623 17.510 1.00 31.10 82 GLU A C 1
ATOM 692 O O . GLU A 1 84 ? 13.808 2.052 18.361 1.00 31.49 82 GLU A O 1
ATOM 698 N N . ASP A 1 85 ? 14.561 2.222 16.247 1.00 30.39 83 ASP A N 1
ATOM 699 C CA . ASP A 1 85 ? 13.761 1.108 15.754 1.00 31.54 83 ASP A CA 1
ATOM 700 C C . ASP A 1 85 ? 13.900 -0.155 16.601 1.00 30.61 83 ASP A C 1
ATOM 701 O O . ASP A 1 85 ? 12.912 -0.840 16.874 1.00 31.34 83 ASP A O 1
ATOM 706 N N . GLY A 1 86 ? 15.112 -0.419 17.070 1.00 30.42 84 GLY A N 1
ATOM 707 C CA . GLY A 1 86 ? 15.355 -1.607 17.866 1.00 29.46 84 GLY A CA 1
ATOM 708 C C . GLY A 1 86 ? 15.254 -1.484 19.374 1.00 28.23 84 GLY A C 1
ATOM 709 O O . GLY A 1 86 ? 15.949 -2.217 20.087 1.00 29.62 84 GLY A O 1
ATOM 710 N N . TRP A 1 87 ? 14.412 -0.590 19.887 1.00 25.38 85 TRP A N 1
ATOM 711 C CA . TRP A 1 87 ? 14.299 -0.472 21.334 1.00 23.22 85 TRP A CA 1
ATOM 712 C C . TRP A 1 87 ? 13.456 -1.571 21.981 1.00 24.54 85 TRP A C 1
ATOM 713 O O . TRP A 1 87 ? 13.666 -1.904 23.154 1.00 22.51 85 TRP A O 1
ATOM 724 N N . LEU A 1 88 ? 12.522 -2.150 21.230 1.00 23.36 86 LEU A N 1
ATOM 725 C CA . LEU A 1 88 ? 11.673 -3.214 21.774 1.00 25.20 86 LEU A CA 1
ATOM 726 C C . LEU A 1 88 ? 12.535 -4.448 22.067 1.00 25.07 86 LEU A C 1
ATOM 727 O O . LEU A 1 88 ? 12.533 -4.974 23.188 1.00 23.36 86 LEU A O 1
ATOM 732 N N . LEU A 1 89 ? 13.300 -4.875 21.065 1.00 22.71 87 LEU A N 1
ATOM 733 C CA . LEU A 1 89 ? 14.169 -6.035 21.215 1.00 24.02 87 LEU A CA 1
ATOM 734 C C . LEU A 1 89 ? 15.260 -5.757 22.246 1.00 24.31 87 LEU A C 1
ATOM 735 O O . LEU A 1 89 ? 15.648 -6.650 22.998 1.00 24.53 87 LEU A O 1
ATOM 740 N N . ASP A 1 90 ? 15.780 -4.532 22.264 1.00 24.93 88 ASP A N 1
ATOM 741 C CA . ASP A 1 90 ? 16.797 -4.185 23.249 1.00 25.17 88 ASP A CA 1
ATOM 742 C C . ASP A 1 90 ? 16.194 -4.413 24.640 1.00 23.65 88 ASP A C 1
ATOM 743 O O . ASP A 1 90 ? 16.839 -5.002 25.510 1.00 20.04 88 ASP A O 1
ATOM 748 N N . MET A 1 91 ? 14.942 -3.991 24.827 1.00 20.76 89 MET A N 1
ATOM 749 C CA . MET A 1 91 ? 14.263 -4.164 26.110 1.00 21.55 89 MET A CA 1
ATOM 750 C C . MET A 1 91 ? 14.092 -5.653 26.444 1.00 22.20 89 MET A C 1
ATOM 751 O O . MET A 1 91 ? 14.297 -6.066 27.587 1.00 17.61 89 MET A O 1
ATOM 756 N N . CYS A 1 92 ? 13.701 -6.457 25.458 1.00 20.12 90 CYS A N 1
ATOM 757 C CA . CYS A 1 92 ? 13.552 -7.895 25.689 1.00 18.72 90 CYS A CA 1
ATOM 758 C C . CYS A 1 92 ? 14.873 -8.485 26.184 1.00 16.55 90 CYS A C 1
ATOM 759 O O . CYS A 1 92 ? 14.891 -9.255 27.145 1.00 18.62 90 CYS A O 1
ATOM 762 N N . LYS A 1 93 ? 15.976 -8.112 25.535 1.00 18.66 91 LYS A N 1
ATOM 763 C CA . LYS A 1 93 ? 17.295 -8.627 25.898 1.00 17.64 91 LYS A CA 1
ATOM 764 C C . LYS A 1 93 ? 17.703 -8.286 27.320 1.00 20.56 91 LYS A C 1
ATOM 765 O O . LYS A 1 93 ? 18.367 -9.085 27.975 1.00 18.71 91 LYS A O 1
ATOM 771 N N . LYS A 1 94 ? 17.319 -7.104 27.800 1.00 22.03 92 LYS A N 1
ATOM 772 C CA . LYS A 1 94 ? 17.638 -6.730 29.173 1.00 20.59 92 LYS A CA 1
ATOM 773 C C . LYS A 1 94 ? 16.849 -7.628 30.123 1.00 21.11 92 LYS A C 1
ATOM 774 O O . LYS A 1 94 ? 17.381 -8.093 31.136 1.00 18.83 92 LYS A O 1
ATOM 780 N N . MET A 1 95 ? 15.586 -7.894 29.781 1.00 18.35 93 MET A N 1
ATOM 781 C CA . MET A 1 95 ? 14.740 -8.769 30.590 1.00 18.40 93 MET A CA 1
ATOM 782 C C . MET A 1 95 ? 15.357 -10.166 30.641 1.00 18.82 93 MET A C 1
ATOM 783 O O . MET A 1 95 ? 15.405 -10.793 31.702 1.00 16.69 93 MET A O 1
ATOM 788 N N . PHE A 1 96 ? 15.837 -10.641 29.491 1.00 20.74 94 PHE A N 1
ATOM 789 C CA . PHE A 1 96 ? 16.454 -11.967 29.396 1.00 22.58 94 PHE A CA 1
ATOM 790 C C . PHE A 1 96 ? 17.612 -12.125 30.381 1.00 23.06 94 PHE A C 1
ATOM 791 O O . PHE A 1 96 ? 17.906 -13.233 30.825 1.00 25.07 94 PHE A O 1
ATOM 799 N N . GLN A 1 97 ? 18.280 -11.018 30.689 1.00 25.00 95 GLN A N 1
ATOM 800 C CA . GLN A 1 97 ? 19.406 -11.028 31.617 1.00 25.80 95 GLN A CA 1
ATOM 801 C C . GLN A 1 97 ? 18.999 -11.335 33.052 1.00 24.70 95 GLN A C 1
ATOM 802 O O . GLN A 1 97 ? 19.837 -11.757 33.851 1.00 27.35 95 GLN A O 1
ATOM 808 N N . VAL A 1 98 ? 17.730 -11.126 33.390 1.00 24.99 96 VAL A N 1
ATOM 809 C CA . VAL A 1 98 ? 17.276 -11.350 34.762 1.00 24.25 96 VAL A CA 1
ATOM 810 C C . VAL A 1 98 ? 16.093 -12.298 34.961 1.00 23.35 96 VAL A C 1
ATOM 811 O O . VAL A 1 98 ? 15.748 -12.626 36.100 1.00 22.62 96 VAL A O 1
ATOM 815 N N . GLU A 1 99 ? 15.450 -12.730 33.881 1.00 20.46 97 GLU A N 1
ATOM 816 C CA . GLU A 1 99 ? 14.304 -13.618 34.029 1.00 19.03 97 GLU A CA 1
ATOM 817 C C . GLU A 1 99 ? 14.058 -14.425 32.761 1.00 20.83 97 GLU A C 1
ATOM 818 O O . GLU A 1 99 ? 14.600 -14.103 31.703 1.00 21.32 97 GLU A O 1
ATOM 824 N N . LYS A 1 100 ? 13.258 -15.481 32.892 1.00 20.13 98 LYS A N 1
ATOM 825 C CA . LYS A 1 100 ? 12.879 -16.330 31.763 1.00 20.70 98 LYS A CA 1
ATOM 826 C C . LYS A 1 100 ? 11.534 -15.755 31.352 1.00 16.86 98 LYS A C 1
ATOM 827 O O . LYS A 1 100 ? 10.609 -15.709 32.161 1.00 19.62 98 LYS A O 1
ATOM 833 N N . VAL A 1 101 ? 11.408 -15.326 30.105 1.00 19.62 99 VAL A N 1
ATOM 834 C CA . VAL A 1 101 ? 10.163 -14.709 29.681 1.00 15.11 99 VAL A CA 1
ATOM 835 C C . VAL A 1 101 ? 9.898 -14.828 28.186 1.00 11.62 99 VAL A C 1
ATOM 836 O O . VAL A 1 101 ? 10.820 -14.949 27.383 1.00 13.88 99 VAL A O 1
ATOM 840 N N . ASN A 1 102 ? 8.617 -14.865 27.849 1.00 13.67 100 ASN A N 1
ATOM 841 C CA . ASN A 1 102 ? 8.161 -14.893 26.465 1.00 13.63 100 ASN A CA 1
ATOM 842 C C . ASN A 1 102 ? 8.008 -13.399 26.176 1.00 12.56 100 ASN A C 1
ATOM 843 O O . ASN A 1 102 ? 7.106 -12.759 26.710 1.00 15.61 100 ASN A O 1
ATOM 848 N N . CYS A 1 103 ? 8.923 -12.842 25.397 1.00 13.89 101 CYS A N 1
ATOM 849 C CA . CYS A 1 103 ? 8.884 -11.411 25.073 1.00 14.40 101 CYS A CA 1
ATOM 850 C C . CYS A 1 103 ? 8.379 -11.192 23.644 1.00 13.84 101 CYS A C 1
ATOM 851 O O . CYS A 1 103 ? 9.068 -11.529 22.675 1.00 14.79 101 CYS A O 1
ATOM 854 N N . ILE A 1 104 ? 7.179 -10.635 23.531 1.00 12.24 102 ILE A N 1
ATOM 855 C CA . ILE A 1 104 ? 6.560 -10.400 22.232 1.00 12.34 102 ILE A CA 1
ATOM 856 C C . ILE A 1 104 ? 6.566 -8.919 21.863 1.00 12.44 102 ILE A C 1
ATOM 857 O O . ILE A 1 104 ? 5.891 -8.115 22.507 1.00 18.01 102 ILE A O 1
ATOM 862 N N . CYS A 1 105 ? 7.347 -8.575 20.848 1.00 13.26 103 CYS A N 1
ATOM 863 C CA . CYS A 1 105 ? 7.423 -7.212 20.352 1.00 11.24 103 CYS A CA 1
ATOM 864 C C . CYS A 1 105 ? 6.310 -7.055 19.332 1.00 16.45 103 CYS A C 1
ATOM 865 O O . CYS A 1 105 ? 6.200 -7.865 18.399 1.00 15.16 103 CYS A O 1
ATOM 868 N N . VAL A 1 106 ? 5.467 -6.054 19.539 1.00 16.40 104 VAL A N 1
ATOM 869 C CA . VAL A 1 106 ? 4.351 -5.775 18.648 1.00 19.98 104 VAL A CA 1
ATOM 870 C C . VAL A 1 106 ? 4.753 -4.706 17.640 1.00 21.25 104 VAL A C 1
ATOM 871 O O . VAL A 1 106 ? 5.018 -3.551 17.992 1.00 22.35 104 VAL A O 1
ATOM 875 N N . ASP A 1 107 ? 4.834 -5.112 16.381 1.00 20.69 105 ASP A N 1
ATOM 876 C CA . ASP A 1 107 ? 5.196 -4.213 15.301 1.00 20.12 105 ASP A CA 1
ATOM 877 C C . ASP A 1 107 ? 3.919 -3.881 14.543 1.00 21.23 105 ASP A C 1
ATOM 878 O O . ASP A 1 107 ? 3.291 -4.769 13.981 1.00 20.48 105 ASP A O 1
ATOM 883 N N . TRP A 1 108 ? 3.488 -2.623 14.616 1.00 17.86 106 TRP A N 1
ATOM 884 C CA . TRP A 1 108 ? 2.297 -2.181 13.894 1.00 15.07 106 TRP A CA 1
ATOM 885 C C . TRP A 1 108 ? 2.638 -0.921 13.101 1.00 13.83 106 TRP A C 1
ATOM 886 O O . TRP A 1 108 ? 1.778 -0.078 12.855 1.00 15.49 106 TRP A O 1
ATOM 897 N N . ARG A 1 109 ? 3.882 -0.859 12.633 1.00 13.46 107 ARG A N 1
ATOM 898 C CA . ARG A 1 109 ? 4.399 0.300 11.897 1.00 20.06 107 ARG A CA 1
ATOM 899 C C . ARG A 1 109 ? 3.615 0.716 10.662 1.00 21.37 107 ARG A C 1
ATOM 900 O O . ARG A 1 109 ? 3.530 1.906 10.349 1.00 18.73 107 ARG A O 1
ATOM 908 N N . ARG A 1 110 ? 3.044 -0.250 9.956 1.00 23.51 108 ARG A N 1
ATOM 909 C CA . ARG A 1 110 ? 2.278 0.082 8.765 1.00 23.68 108 ARG A CA 1
ATOM 910 C C . ARG A 1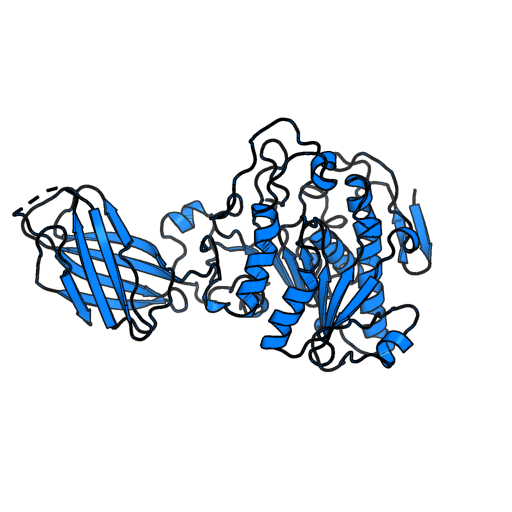 110 ? 1.035 0.863 9.189 1.00 22.13 108 ARG A C 1
ATOM 911 O O . ARG A 1 110 ? 0.556 1.738 8.468 1.00 25.22 108 ARG A O 1
ATOM 919 N N . GLY A 1 111 ? 0.552 0.589 10.398 1.00 20.28 109 GLY A N 1
ATOM 920 C CA . GLY A 1 111 ? -0.618 1.279 10.903 1.00 14.01 109 GLY A CA 1
ATOM 921 C C . GLY A 1 111 ? -0.309 2.561 11.660 1.00 16.31 109 GLY A C 1
ATOM 922 O O . GLY A 1 111 ? -1.185 3.412 11.814 1.00 16.69 109 GLY A O 1
ATOM 923 N N . SER A 1 112 ? 0.915 2.684 12.165 1.00 17.20 110 SER A N 1
ATOM 924 C CA . SER A 1 112 ? 1.311 3.875 12.907 1.00 19.30 110 SER A CA 1
ATOM 925 C C . SER A 1 112 ? 1.952 4.945 12.020 1.00 18.96 110 SER A C 1
ATOM 926 O O . SER A 1 112 ? 1.793 6.141 12.275 1.00 20.56 110 SER A O 1
ATOM 929 N N . ARG A 1 113 ? 2.690 4.512 11.000 1.00 20.25 111 ARG A N 1
ATOM 930 C CA . ARG A 1 113 ? 3.364 5.421 10.075 1.00 22.40 111 ARG A CA 1
ATOM 931 C C . ARG A 1 113 ? 2.391 6.050 9.082 1.00 23.64 111 ARG A C 1
ATOM 932 O O . ARG A 1 113 ? 2.517 5.872 7.872 1.00 25.57 111 ARG A O 1
ATOM 940 N N . THR A 1 114 ? 1.429 6.795 9.606 1.00 22.03 112 THR A N 1
ATOM 941 C CA . THR A 1 114 ? 0.428 7.471 8.791 1.00 23.11 112 THR A CA 1
ATOM 942 C C . THR A 1 114 ? 0.034 8.750 9.544 1.00 23.75 112 THR A C 1
ATOM 943 O O . THR A 1 114 ? 0.667 9.094 10.548 1.00 22.26 112 THR A O 1
ATOM 947 N N . GLU A 1 115 ? -0.981 9.460 9.057 1.00 21.51 113 GLU A N 1
ATOM 948 C CA . GLU A 1 115 ? -1.424 10.694 9.697 1.00 21.48 113 GLU A CA 1
ATOM 949 C C . GLU A 1 115 ? -1.808 10.377 11.141 1.00 20.56 113 GLU A C 1
ATOM 950 O O . GLU A 1 115 ? -2.463 9.367 11.405 1.00 15.68 113 GLU A O 1
ATOM 956 N N . TYR A 1 116 ? -1.415 11.246 12.068 1.00 19.41 114 TYR A N 1
ATOM 957 C CA . TYR A 1 116 ? -1.679 11.023 13.492 1.00 17.32 114 TYR A CA 1
ATOM 958 C C . TYR A 1 116 ? -3.068 10.566 13.917 1.00 17.70 114 TYR A C 1
ATOM 959 O O . TYR A 1 116 ? -3.184 9.632 14.712 1.00 16.13 114 TYR A O 1
ATOM 968 N N . THR A 1 117 ? -4.123 11.255 13.492 1.00 15.16 115 THR A N 1
ATOM 969 C CA . THR A 1 117 ? -5.465 10.840 13.898 1.00 15.37 115 THR A CA 1
ATOM 970 C C . THR A 1 117 ? -5.762 9.416 13.429 1.00 18.79 115 THR A C 1
ATOM 971 O O . THR A 1 117 ? -6.367 8.628 14.166 1.00 14.49 115 THR A O 1
ATOM 975 N N . GLN A 1 118 ? -5.270 9.073 12.238 1.00 18.08 116 GLN A N 1
ATOM 976 C CA . GLN A 1 118 ? -5.489 7.749 11.685 1.00 19.25 116 GLN A CA 1
ATOM 977 C C . GLN A 1 118 ? -4.731 6.730 12.535 1.00 19.90 116 GLN A C 1
ATOM 978 O O . GLN A 1 118 ? -5.303 5.717 12.930 1.00 19.73 116 GLN A O 1
ATOM 984 N N . ALA A 1 119 ? -3.477 7.039 12.863 1.00 16.72 117 ALA A N 1
ATOM 985 C CA . ALA A 1 119 ? -2.666 6.149 13.688 1.00 17.96 117 ALA A CA 1
ATOM 986 C C . ALA A 1 119 ? -3.342 5.955 15.044 1.00 18.27 117 ALA A C 1
ATOM 987 O O . ALA A 1 119 ? -3.447 4.824 15.523 1.00 18.15 117 ALA A O 1
ATOM 989 N N . SER A 1 120 ? -3.863 7.043 15.619 1.00 17.78 118 SER A N 1
ATOM 990 C CA . SER A 1 120 ? -4.551 7.002 16.914 1.00 16.50 118 SER A CA 1
ATOM 991 C C . SER A 1 120 ? -5.762 6.071 16.861 1.00 16.73 118 SER A C 1
ATOM 992 O O . SER A 1 120 ? -5.998 5.282 17.771 1.00 12.08 118 SER A O 1
ATOM 995 N N . TYR A 1 121 ? -6.526 6.139 15.775 1.00 14.81 119 TYR A N 1
ATOM 996 C CA . TYR A 1 121 ? -7.692 5.273 15.640 1.00 14.50 119 TYR A CA 1
ATOM 997 C C . TYR A 1 121 ? -7.254 3.830 15.371 1.00 11.16 119 TYR A C 1
ATOM 998 O O . TYR A 1 121 ? -7.927 2.885 15.779 1.00 13.84 119 TYR A O 1
ATOM 1007 N N . ASN A 1 122 ? -6.130 3.672 14.684 1.00 12.52 120 ASN A N 1
ATOM 1008 C CA . ASN A 1 122 ? -5.621 2.351 14.353 1.00 12.37 120 ASN A CA 1
ATOM 1009 C C . ASN A 1 122 ? -5.217 1.592 15.614 1.00 14.31 120 ASN A C 1
ATOM 1010 O O . ASN A 1 122 ? -5.182 0.367 15.598 1.00 12.27 120 ASN A O 1
ATOM 1015 N N . THR A 1 123 ? -4.939 2.315 16.705 1.00 12.31 121 THR A N 1
ATOM 1016 C CA . THR A 1 123 ? -4.549 1.673 17.967 1.00 13.13 121 THR A CA 1
ATOM 1017 C C . THR A 1 123 ? -5.640 0.711 18.410 1.00 16.14 121 THR A C 1
ATOM 1018 O O . THR A 1 123 ? -5.360 -0.309 19.046 1.00 18.14 121 THR A O 1
ATOM 1022 N N . ARG A 1 124 ? -6.889 1.056 18.100 1.00 15.83 122 ARG A N 1
ATOM 1023 C CA . ARG A 1 124 ? -8.027 0.215 18.456 1.00 17.12 122 ARG A CA 1
ATOM 1024 C C . ARG A 1 124 ? -7.940 -1.187 17.874 1.00 17.12 122 ARG A C 1
ATOM 1025 O O . ARG A 1 124 ? -8.249 -2.165 18.555 1.00 14.04 122 ARG A O 1
ATOM 1033 N N . VAL A 1 125 ? -7.525 -1.275 16.614 1.00 17.38 123 VAL A N 1
ATOM 1034 C CA . VAL A 1 125 ? -7.392 -2.561 15.926 1.00 15.53 123 VAL A CA 1
ATOM 1035 C C . VAL A 1 125 ? -6.177 -3.336 16.446 1.00 16.95 123 VAL A C 1
ATOM 1036 O O . VAL A 1 125 ? -6.241 -4.567 16.601 1.00 15.21 123 VAL A O 1
ATOM 1040 N N . VAL A 1 126 ? -5.068 -2.638 16.695 1.00 14.02 124 VAL A N 1
ATOM 1041 C CA . VAL A 1 126 ? -3.889 -3.315 17.216 1.00 15.39 124 VAL A CA 1
ATOM 1042 C C . VAL A 1 126 ? -4.264 -3.868 18.599 1.00 14.87 124 VAL A C 1
ATOM 1043 O O . VAL A 1 126 ? -3.922 -5.005 18.931 1.00 16.72 124 VAL A O 1
ATOM 1047 N N . GLY A 1 127 ? -5.014 -3.084 19.369 1.00 9.77 125 GLY A N 1
ATOM 1048 C CA . GLY A 1 127 ? -5.460 -3.523 20.680 1.00 15.09 125 GLY A CA 1
ATOM 1049 C C . GLY A 1 127 ? -6.336 -4.761 20.571 1.00 15.47 125 GLY A C 1
ATOM 1050 O O . GLY A 1 127 ? -6.271 -5.658 21.412 1.00 12.87 125 GLY A O 1
ATOM 1051 N N . ALA A 1 128 ? -7.191 -4.801 19.551 1.00 12.36 126 ALA A N 1
ATOM 1052 C CA . ALA A 1 128 ? -8.048 -5.963 19.350 1.00 12.48 126 ALA A CA 1
ATOM 1053 C C . ALA A 1 128 ? -7.188 -7.167 18.992 1.00 10.14 126 ALA A C 1
ATOM 1054 O O . ALA A 1 128 ? -7.468 -8.287 19.449 1.00 12.95 126 ALA A O 1
ATOM 1056 N N . GLU A 1 129 ? -6.113 -6.936 18.238 1.00 9.62 127 GLU A N 1
ATOM 1057 C CA . GLU A 1 129 ? -5.213 -8.017 17.831 1.00 11.63 127 GLU A CA 1
ATOM 1058 C C . GLU A 1 129 ? -4.575 -8.643 19.071 1.00 14.45 127 GLU A C 1
ATOM 1059 O O . GLU A 1 129 ? -4.524 -9.874 19.213 1.00 10.20 127 GLU A O 1
ATOM 1065 N N . ILE A 1 130 ? -4.104 -7.789 19.976 1.00 13.91 128 ILE A N 1
ATOM 1066 C CA . ILE A 1 130 ? -3.490 -8.285 21.209 1.00 10.82 128 ILE A CA 1
ATOM 1067 C C . ILE A 1 130 ? -4.488 -9.060 22.056 1.00 11.12 128 ILE A C 1
ATOM 1068 O O . ILE A 1 130 ? -4.190 -10.179 22.478 1.00 15.15 128 ILE A O 1
ATOM 1073 N N . ALA A 1 131 ? -5.657 -8.475 22.304 1.00 9.50 129 ALA A N 1
ATOM 1074 C CA . ALA A 1 131 ? -6.702 -9.115 23.083 1.00 13.67 129 ALA A CA 1
ATOM 1075 C C . ALA A 1 131 ? -7.056 -10.499 22.527 1.00 17.23 129 ALA A C 1
ATOM 1076 O O . ALA A 1 131 ? -7.260 -11.449 23.297 1.00 13.50 129 ALA A O 1
ATOM 1078 N N . PHE A 1 132 ? -7.126 -10.609 21.198 1.00 16.93 130 PHE A N 1
ATOM 1079 C CA . PHE A 1 132 ? -7.455 -11.886 20.552 1.00 15.90 130 PHE A CA 1
ATOM 1080 C C . PHE A 1 132 ? -6.364 -12.937 20.798 1.00 15.87 130 PHE A C 1
ATOM 1081 O O . PHE A 1 132 ? -6.680 -14.087 21.107 1.00 16.51 130 PHE A O 1
ATOM 1089 N N . LEU A 1 133 ? -5.094 -12.553 20.665 1.00 14.64 131 LEU A N 1
ATOM 1090 C CA . LEU A 1 133 ? -3.995 -13.485 20.907 1.00 12.78 131 LEU A CA 1
ATOM 1091 C C . LEU A 1 133 ? -4.050 -13.969 22.352 1.00 14.79 131 LEU A C 1
ATOM 1092 O O . LEU A 1 133 ? -3.942 -15.175 22.611 1.00 12.94 131 LEU A O 1
ATOM 1097 N N . VAL A 1 134 ? -4.238 -13.034 23.284 1.00 14.41 132 VAL A N 1
ATOM 1098 C CA . VAL A 1 134 ? -4.329 -13.385 24.708 1.00 13.28 132 VAL A CA 1
ATOM 1099 C C . VAL A 1 134 ? -5.507 -14.315 24.966 1.00 15.89 132 VAL A C 1
ATOM 1100 O O . VAL A 1 134 ? -5.392 -15.262 25.758 1.00 15.82 132 VAL A O 1
ATOM 1104 N N . GLN A 1 135 ? -6.616 -14.080 24.263 1.00 14.04 133 GLN A N 1
ATOM 1105 C CA . GLN A 1 135 ? -7.807 -14.908 24.394 1.00 14.38 133 GLN A CA 1
ATOM 1106 C C . GLN A 1 135 ? -7.541 -16.323 23.858 1.00 13.48 133 GLN A C 1
ATOM 1107 O O . GLN A 1 135 ? -7.978 -17.294 24.465 1.00 13.13 133 GLN A O 1
ATOM 1113 N N . VAL A 1 136 ? -6.796 -16.445 22.759 1.00 13.65 134 VAL A N 1
ATOM 1114 C CA . VAL A 1 136 ? -6.478 -17.767 22.202 1.00 15.71 134 VAL A CA 1
ATOM 1115 C C . VAL A 1 136 ? -5.630 -18.536 23.210 1.00 17.23 134 VAL A C 1
ATOM 1116 O O . VAL A 1 136 ? -5.982 -19.652 23.607 1.00 17.17 134 VAL A O 1
ATOM 1120 N N . LEU A 1 137 ? -4.539 -17.914 23.644 1.00 17.15 135 LEU A N 1
ATOM 1121 C CA . LEU A 1 137 ? -3.635 -18.509 24.630 1.00 18.70 135 LEU A CA 1
ATOM 1122 C C . LEU A 1 137 ? -4.398 -19.018 25.849 1.00 17.66 135 LEU A C 1
ATOM 1123 O O . LEU A 1 137 ? -4.115 -20.102 26.369 1.00 18.28 135 LEU A O 1
ATOM 1128 N N . SER A 1 138 ? -5.372 -18.231 26.290 1.00 18.58 136 SER A N 1
ATOM 1129 C CA . SER A 1 138 ? -6.180 -18.556 27.449 1.00 19.34 136 SER A CA 1
ATOM 1130 C C . SER A 1 138 ? -7.230 -19.655 27.232 1.00 19.19 136 SER A C 1
ATOM 1131 O O . SER A 1 138 ? -7.234 -20.663 27.936 1.00 19.38 136 SER A O 1
ATOM 1134 N N . THR A 1 139 ? -8.118 -19.459 26.266 1.00 20.48 137 THR A N 1
ATOM 1135 C CA . THR A 1 139 ? -9.192 -20.417 26.005 1.00 19.83 137 THR A CA 1
ATOM 1136 C C . THR A 1 139 ? -8.722 -21.739 25.411 1.00 17.36 137 THR A C 1
ATOM 1137 O O . THR A 1 139 ? -9.232 -22.800 25.759 1.00 16.64 137 THR A O 1
ATOM 1141 N N . GLU A 1 140 ? -7.742 -21.670 24.525 1.00 18.27 138 GLU A N 1
ATOM 1142 C CA . GLU A 1 140 ? -7.252 -22.859 23.862 1.00 20.96 138 GLU A CA 1
ATOM 1143 C C . GLU A 1 140 ? -6.054 -23.530 24.507 1.00 20.43 138 GLU A C 1
ATOM 1144 O O . GLU A 1 140 ? -5.928 -24.751 24.445 1.00 19.10 138 GLU A O 1
ATOM 1150 N N . MET A 1 141 ? -5.180 -22.757 25.142 1.00 19.77 139 MET A N 1
ATOM 1151 C CA . MET A 1 141 ? -4.004 -23.356 25.766 1.00 20.57 139 MET A CA 1
ATOM 1152 C C . MET A 1 141 ? -3.972 -23.295 27.288 1.00 18.65 139 MET A C 1
ATOM 1153 O O . MET A 1 141 ? -3.013 -23.763 27.907 1.00 18.37 139 MET A O 1
ATOM 1158 N N . GLY A 1 142 ? -5.054 -22.804 27.880 1.00 16.51 140 GLY A N 1
ATOM 1159 C CA . GLY A 1 142 ? -5.139 -22.701 29.324 1.00 16.42 140 GLY A CA 1
ATOM 1160 C C . GLY A 1 142 ? -4.114 -21.764 29.947 1.00 16.95 140 GLY A C 1
ATOM 1161 O O . GLY A 1 142 ? -3.800 -21.887 31.134 1.00 17.53 140 GLY A O 1
ATOM 1162 N N . TYR A 1 143 ? -3.619 -20.804 29.172 1.00 15.57 141 TYR A N 1
ATOM 1163 C CA . TYR A 1 143 ? -2.633 -19.847 29.681 1.00 14.14 141 TYR A CA 1
ATOM 1164 C C . TYR A 1 143 ? -3.376 -18.592 30.161 1.00 16.69 141 TYR A C 1
ATOM 1165 O O . TYR A 1 143 ? -3.849 -17.782 29.355 1.00 15.66 141 TYR A O 1
ATOM 1174 N N . SER A 1 144 ? -3.521 -18.462 31.477 1.00 15.28 142 SER A N 1
ATOM 1175 C CA . SER A 1 144 ? -4.231 -17.336 32.078 1.00 15.70 142 SER A CA 1
ATOM 1176 C C . SER A 1 144 ? -3.660 -15.959 31.727 1.00 13.57 142 SER A C 1
ATOM 1177 O O . SER A 1 144 ? -2.437 -15.775 31.677 1.00 13.26 142 SER A O 1
ATOM 1180 N N . PRO A 1 145 ? -4.543 -14.983 31.466 1.00 12.84 143 PRO A N 1
ATOM 1181 C CA . PRO A 1 145 ? -4.119 -13.620 31.126 1.00 13.25 143 PRO A CA 1
ATOM 1182 C C . PRO A 1 145 ? -3.374 -12.984 32.320 1.00 12.53 143 PRO A C 1
ATOM 1183 O O . PRO A 1 145 ? -2.723 -11.959 32.173 1.00 14.40 143 PRO A O 1
ATOM 1187 N N . GLU A 1 146 ? -3.485 -13.594 33.501 1.00 15.74 144 GLU A N 1
ATOM 1188 C CA . GLU A 1 146 ? -2.801 -13.092 34.698 1.00 15.51 144 GLU A CA 1
ATOM 1189 C C . GLU A 1 146 ? -1.286 -13.173 34.527 1.00 15.78 144 GLU A C 1
ATOM 1190 O O . GLU A 1 146 ? -0.539 -12.425 35.160 1.00 16.13 144 GLU A O 1
ATOM 1196 N N . ASN A 1 147 ? -0.837 -14.033 33.614 1.00 12.81 145 ASN A N 1
ATOM 1197 C CA . ASN A 1 147 ? 0.590 -14.204 33.337 1.00 15.20 145 ASN A CA 1
ATOM 1198 C C . ASN A 1 147 ? 1.070 -13.189 32.307 1.00 13.81 145 ASN A C 1
ATOM 1199 O O . ASN A 1 147 ? 2.244 -13.191 31.942 1.00 14.54 145 ASN A O 1
ATOM 1204 N N . VAL A 1 148 ? 0.165 -12.332 31.848 1.00 14.82 146 VAL A N 1
ATOM 1205 C CA . VAL A 1 148 ? 0.486 -11.374 30.800 1.00 12.97 146 VAL A CA 1
ATOM 1206 C C . VAL A 1 148 ? 0.681 -9.930 31.252 1.00 9.03 146 VAL A C 1
ATOM 1207 O O . VAL A 1 148 ? -0.134 -9.387 31.988 1.00 10.07 146 VAL A O 1
ATOM 1211 N N . HIS A 1 149 ? 1.739 -9.319 30.743 1.00 9.08 147 HIS A N 1
ATOM 1212 C CA . HIS A 1 149 ? 2.086 -7.934 31.050 1.00 10.70 147 HIS A CA 1
ATOM 1213 C C . HIS A 1 149 ? 2.151 -7.205 29.715 1.00 7.82 147 HIS A C 1
ATOM 1214 O O . HIS A 1 149 ? 2.889 -7.606 28.826 1.00 13.15 147 HIS A O 1
ATOM 1221 N N . LEU A 1 150 ? 1.389 -6.132 29.578 1.00 11.30 148 LEU A N 1
ATOM 1222 C CA . LEU A 1 150 ? 1.408 -5.361 28.342 1.00 10.87 148 LEU A CA 1
ATOM 1223 C C . LEU A 1 150 ? 2.115 -4.020 28.585 1.00 8.57 148 LEU A C 1
ATOM 1224 O O . LEU A 1 150 ? 1.689 -3.242 29.436 1.00 12.08 148 LEU A O 1
ATOM 1229 N N . ILE A 1 151 ? 3.238 -3.801 27.915 1.00 9.31 149 ILE A N 1
ATOM 1230 C CA . ILE A 1 151 ? 3.981 -2.547 28.041 1.00 12.02 149 ILE A CA 1
ATOM 1231 C C . ILE A 1 151 ? 3.745 -1.768 26.749 1.00 12.55 149 ILE A C 1
ATOM 1232 O O . ILE A 1 151 ? 4.080 -2.255 25.668 1.00 11.61 149 ILE A O 1
ATOM 1237 N N . GLY A 1 152 ? 3.153 -0.583 26.868 1.00 10.16 150 GLY A N 1
ATOM 1238 C CA . GLY A 1 152 ? 2.888 0.252 25.706 1.00 14.21 150 GLY A CA 1
ATOM 1239 C C . GLY A 1 152 ? 3.456 1.657 25.881 1.00 13.89 150 GLY A C 1
ATOM 1240 O O . GLY A 1 152 ? 3.199 2.318 26.891 1.00 13.39 150 GLY A O 1
ATOM 1241 N N . HIS A 1 153 ? 4.244 2.104 24.913 1.00 12.38 151 HIS A N 1
ATOM 1242 C CA . HIS A 1 153 ? 4.849 3.438 24.950 1.00 16.16 151 HIS A CA 1
ATOM 1243 C C . HIS A 1 153 ? 4.136 4.366 23.974 1.00 18.13 151 HIS A C 1
ATOM 1244 O O . HIS A 1 153 ? 3.761 3.936 22.883 1.00 16.47 151 HIS A O 1
ATOM 1251 N N . SER A 1 154 ? 3.973 5.636 24.344 1.00 17.19 152 SER A N 1
ATOM 1252 C CA . SER A 1 154 ? 3.352 6.605 23.443 1.00 16.85 152 SER A CA 1
ATOM 1253 C C . SER A 1 154 ? 1.958 6.142 23.012 1.00 12.72 152 SER A C 1
ATOM 1254 O O . SER A 1 154 ? 1.103 5.853 23.844 1.00 11.92 152 SER A O 1
ATOM 1257 N N . LEU A 1 155 ? 1.714 6.096 21.705 1.00 15.02 153 LEU A N 1
ATOM 1258 C CA . LEU A 1 155 ? 0.426 5.656 21.189 1.00 14.34 153 LEU A CA 1
ATOM 1259 C C . LEU A 1 155 ? 0.200 4.202 21.637 1.00 13.39 153 LEU A C 1
ATOM 1260 O O . LEU A 1 155 ? -0.927 3.782 21.873 1.00 11.60 153 LEU A O 1
ATOM 1265 N N . GLY A 1 156 ? 1.303 3.485 21.837 1.00 15.10 154 GLY A N 1
ATOM 1266 C CA . GLY A 1 156 ? 1.250 2.101 22.262 1.00 14.99 154 GLY A CA 1
ATOM 1267 C C . GLY A 1 156 ? 0.614 1.899 23.616 1.00 14.90 154 GLY A C 1
ATOM 1268 O O . GLY A 1 156 ? 0.162 0.794 23.919 1.00 11.73 154 GLY A O 1
ATOM 1269 N N . ALA A 1 157 ? 0.598 2.940 24.450 1.00 14.31 155 ALA A N 1
ATOM 1270 C CA . ALA A 1 157 ? -0.017 2.850 25.770 1.00 11.14 155 ALA A CA 1
ATOM 1271 C C . ALA A 1 157 ? -1.523 2.720 25.637 1.00 9.66 155 ALA A C 1
ATOM 1272 O O . ALA A 1 157 ? -2.175 2.038 26.433 1.00 9.29 155 ALA A O 1
ATOM 1274 N N . HIS A 1 158 ? -2.091 3.358 24.613 1.00 10.88 156 HIS A N 1
ATOM 1275 C CA . HIS A 1 158 ? -3.525 3.274 24.391 1.00 10.79 156 HIS A CA 1
ATOM 1276 C C . HIS A 1 158 ? -3.857 1.974 23.661 1.00 8.96 156 HIS A C 1
ATOM 1277 O O . HIS A 1 158 ? -4.962 1.452 23.800 1.00 12.51 156 HIS A O 1
ATOM 1284 N N . VAL A 1 159 ? -2.912 1.482 22.869 1.00 8.98 157 VAL A N 1
ATOM 1285 C CA . VAL A 1 159 ? -3.089 0.193 22.196 1.00 11.09 157 VAL A CA 1
ATOM 1286 C C . VAL A 1 159 ? -3.299 -0.835 23.313 1.00 13.34 157 VAL A C 1
ATOM 1287 O O . VAL A 1 159 ? -4.315 -1.533 23.352 1.00 13.80 157 VAL A O 1
ATOM 1291 N N . VAL A 1 160 ? -2.351 -0.893 24.249 1.00 11.99 158 VAL A N 1
ATOM 1292 C CA . VAL A 1 160 ? -2.463 -1.847 25.353 1.00 11.74 158 VAL A CA 1
ATOM 1293 C C . VAL A 1 160 ? -3.663 -1.574 26.231 1.00 10.15 158 VAL A C 1
ATOM 1294 O O . VAL A 1 160 ? -4.285 -2.500 26.735 1.00 11.99 158 VAL A O 1
ATOM 1298 N N . GLY A 1 161 ? -4.001 -0.304 26.430 1.00 9.52 159 GLY A N 1
ATOM 1299 C CA . GLY A 1 161 ? -5.190 -0.005 27.201 1.00 7.65 159 GLY A CA 1
ATOM 1300 C C . GLY A 1 161 ? -6.434 -0.601 26.540 1.00 9.05 159 GLY A C 1
ATOM 1301 O O . GLY A 1 161 ? -7.345 -1.109 27.210 1.00 5.69 159 GLY A O 1
ATOM 1302 N N . GLU A 1 162 ? -6.495 -0.535 25.214 1.00 11.69 160 GLU A N 1
ATOM 1303 C CA . GLU A 1 162 ? -7.640 -1.098 24.488 1.00 10.86 160 GLU A CA 1
ATOM 1304 C C . GLU A 1 162 ? -7.675 -2.627 24.658 1.00 8.19 160 GLU A C 1
ATOM 1305 O O . GLU A 1 162 ? -8.737 -3.218 24.868 1.00 8.57 160 GLU A O 1
ATOM 1311 N N . ALA A 1 163 ? -6.513 -3.253 24.555 1.00 13.54 161 ALA A N 1
ATOM 1312 C CA . ALA A 1 163 ? -6.414 -4.699 24.729 1.00 11.81 161 ALA A CA 1
ATOM 1313 C C . ALA A 1 163 ? -6.963 -5.072 26.103 1.00 12.59 161 ALA A C 1
ATOM 1314 O O . ALA A 1 163 ? -7.741 -6.016 26.232 1.00 11.92 161 ALA A O 1
ATOM 1316 N N . GLY A 1 164 ? -6.608 -4.281 27.118 1.00 14.04 162 GLY A N 1
ATOM 1317 C CA . GLY A 1 164 ? -7.078 -4.532 28.469 1.00 9.87 162 GLY A CA 1
ATOM 1318 C C . GLY A 1 164 ? -8.576 -4.436 28.632 1.00 11.02 162 GLY A C 1
ATOM 1319 O O . GLY A 1 164 ? -9.194 -5.292 29.265 1.00 12.11 162 GLY A O 1
ATOM 1320 N N . ARG A 1 165 ? -9.179 -3.411 28.036 1.00 9.90 163 ARG A N 1
ATOM 1321 C CA . ARG A 1 165 ? -10.614 -3.218 28.108 1.00 8.80 163 ARG A CA 1
ATOM 1322 C C . ARG A 1 165 ? -11.311 -4.444 27.508 1.00 7.05 163 ARG A C 1
ATOM 1323 O O . ARG A 1 165 ? -12.301 -4.939 28.053 1.00 7.68 163 ARG A O 1
ATOM 1331 N N . ARG A 1 166 ? -10.777 -4.924 26.389 1.00 11.63 164 ARG A N 1
ATOM 1332 C CA . ARG A 1 166 ? -11.353 -6.075 25.688 1.00 12.99 164 ARG A CA 1
ATOM 1333 C C . ARG A 1 166 ? -11.256 -7.336 26.531 1.00 14.80 164 ARG A C 1
ATOM 1334 O O . ARG A 1 166 ? -12.101 -8.221 26.436 1.00 16.69 164 ARG A O 1
ATOM 1342 N N . LEU A 1 167 ? -10.225 -7.392 27.365 1.00 15.31 165 LEU A N 1
ATOM 1343 C CA . LEU A 1 167 ? -10.001 -8.519 28.262 1.00 16.15 165 LEU A CA 1
ATOM 1344 C C . LEU A 1 167 ? -10.739 -8.296 29.588 1.00 17.15 165 LEU A C 1
ATOM 1345 O O . LEU A 1 167 ? -10.556 -9.041 30.560 1.00 18.46 165 LEU A O 1
ATOM 1350 N N . GLU A 1 168 ? -11.595 -7.280 29.611 1.00 14.90 166 GLU A N 1
ATOM 1351 C CA . GLU A 1 168 ? -12.396 -6.934 30.777 1.00 16.57 166 GLU A CA 1
ATOM 1352 C C . GLU A 1 168 ? -11.587 -6.674 32.055 1.00 14.46 166 GLU A C 1
ATOM 1353 O O . GLU A 1 168 ? -12.049 -6.952 33.159 1.00 15.17 166 GLU A O 1
ATOM 1359 N N . GLY A 1 169 ? -10.385 -6.147 31.880 1.00 16.22 167 GLY A N 1
ATOM 1360 C CA . GLY A 1 169 ? -9.522 -5.814 33.006 1.00 16.39 167 GLY A CA 1
ATOM 1361 C C . GLY A 1 169 ? -8.820 -6.990 33.659 1.00 17.39 167 GLY A C 1
ATOM 1362 O O . GLY A 1 169 ? -8.206 -6.832 34.719 1.00 18.16 167 GLY A O 1
ATOM 1363 N N . HIS A 1 170 ? -8.875 -8.163 33.030 1.00 17.63 168 HIS A N 1
ATOM 1364 C CA . 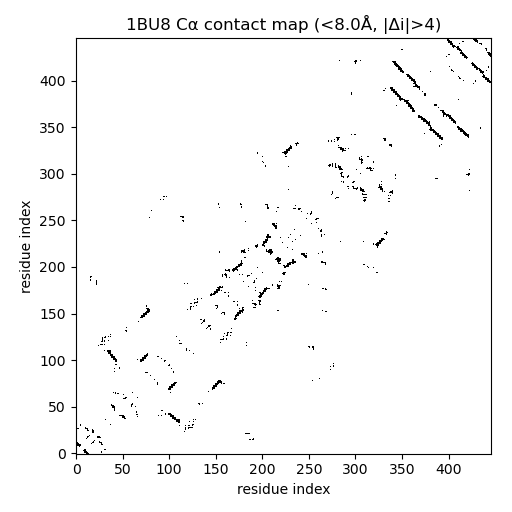HIS A 1 170 ? -8.229 -9.346 33.603 1.00 19.18 168 HIS A CA 1
ATOM 1365 C C . HIS A 1 170 ? -6.783 -9.617 33.244 1.00 17.61 168 HIS A C 1
ATOM 1366 O O . HIS A 1 170 ? -6.181 -10.558 33.767 1.00 19.66 168 HIS A O 1
ATOM 1373 N N . VAL A 1 171 ? -6.209 -8.807 32.366 1.00 14.81 169 VAL A N 1
ATOM 1374 C CA . VAL A 1 171 ? -4.819 -8.997 32.001 1.00 13.01 169 VAL A CA 1
ATOM 1375 C C . VAL A 1 171 ? -4.047 -8.639 33.282 1.00 14.16 169 VAL A C 1
ATOM 1376 O O . VAL A 1 171 ? -4.473 -7.755 34.041 1.00 12.05 169 VAL A O 1
ATOM 1380 N N . GLY A 1 172 ? -2.987 -9.381 33.548 1.00 13.58 170 GLY A N 1
ATOM 1381 C CA . GLY A 1 172 ? -2.206 -9.177 34.759 1.00 12.42 170 GLY A CA 1
ATOM 1382 C C . GLY A 1 172 ? -1.724 -7.767 35.028 1.00 11.67 170 GLY A C 1
ATOM 1383 O O . GLY A 1 172 ? -1.952 -7.223 36.121 1.00 12.88 170 GLY A O 1
ATOM 1384 N N . ARG A 1 173 ? -1.086 -7.153 34.038 1.00 13.06 171 ARG A N 1
ATOM 1385 C CA . ARG A 1 173 ? -0.553 -5.808 34.227 1.00 12.03 171 ARG A CA 1
ATOM 1386 C C . ARG A 1 173 ? -0.386 -5.032 32.927 1.00 11.95 171 ARG A C 1
ATOM 1387 O O . ARG A 1 173 ? -0.181 -5.617 31.859 1.00 9.98 171 ARG A O 1
ATOM 1395 N N . ILE A 1 174 ? -0.501 -3.710 33.029 1.00 12.36 172 ILE A N 1
ATOM 1396 C CA . ILE A 1 174 ? -0.273 -2.812 31.907 1.00 12.54 172 ILE A CA 1
ATOM 1397 C C . ILE A 1 174 ? 0.651 -1.722 32.438 1.00 11.56 172 ILE A C 1
ATOM 1398 O O . ILE A 1 174 ? 0.409 -1.185 33.530 1.00 10.33 172 ILE A O 1
ATOM 1403 N N . THR A 1 175 ? 1.702 -1.424 31.681 1.00 11.80 173 THR A N 1
ATOM 1404 C CA . THR A 1 175 ? 2.641 -0.354 32.013 1.00 13.33 173 THR A CA 1
ATOM 1405 C C . THR A 1 175 ? 2.556 0.640 30.856 1.00 13.69 173 THR A C 1
ATOM 1406 O O . THR A 1 175 ? 2.747 0.267 29.684 1.00 13.08 173 THR A O 1
ATOM 1410 N N . GLY A 1 176 ? 2.176 1.870 31.174 1.00 11.11 174 GLY A N 1
ATOM 1411 C CA . GLY A 1 176 ? 2.102 2.908 30.160 1.00 11.86 174 GLY A CA 1
ATOM 1412 C C . GLY A 1 176 ? 3.356 3.761 30.230 1.00 11.20 174 GLY A C 1
ATOM 1413 O O . GLY A 1 176 ? 3.674 4.328 31.294 1.00 10.57 174 GLY A O 1
ATOM 1414 N N . LEU A 1 177 ? 4.122 3.789 29.148 1.00 11.69 175 LEU A N 1
ATOM 1415 C CA . LEU A 1 177 ? 5.341 4.583 29.093 1.00 7.94 175 LEU A CA 1
ATOM 1416 C C . LEU A 1 177 ? 5.023 5.871 28.329 1.00 14.19 175 LEU A C 1
ATOM 1417 O O . LEU A 1 177 ? 4.824 5.859 27.102 1.00 11.95 175 LEU A O 1
ATOM 1422 N N . ASP A 1 178 ? 4.892 6.954 29.087 1.00 12.64 176 ASP A N 1
ATOM 1423 C CA . ASP A 1 178 ? 4.548 8.283 28.564 1.00 13.22 176 ASP A CA 1
ATOM 1424 C C . ASP A 1 178 ? 3.430 8.189 27.521 1.00 11.51 176 ASP A C 1
ATOM 1425 O O . ASP A 1 178 ? 3.663 8.416 26.334 1.00 14.47 176 ASP A O 1
ATOM 1430 N N . PRO A 1 179 ? 2.208 7.827 27.960 1.00 11.94 177 PRO A N 1
ATOM 1431 C CA . PRO A 1 179 ? 1.038 7.696 27.076 1.00 12.56 177 PRO A CA 1
ATOM 1432 C C . PRO A 1 179 ? 0.771 8.970 26.269 1.00 14.84 177 PRO A C 1
ATOM 1433 O O . PRO A 1 179 ? 0.730 10.070 26.817 1.00 11.74 177 PRO A O 1
ATOM 1437 N N . ALA A 1 180 ? 0.512 8.798 24.976 1.00 12.54 178 ALA A N 1
ATOM 1438 C CA . ALA A 1 180 ? 0.269 9.943 24.099 1.00 12.15 178 ALA A CA 1
ATOM 1439 C C . ALA A 1 180 ? -0.913 10.788 24.534 1.00 9.51 178 ALA A C 1
ATOM 1440 O O . ALA A 1 180 ? -1.971 10.262 24.888 1.00 13.15 178 ALA A O 1
ATOM 1442 N N . GLU A 1 181 ? -0.708 12.108 24.568 1.00 11.09 179 GLU A N 1
ATOM 1443 C CA . GLU A 1 181 ? -1.758 13.031 24.946 1.00 9.98 179 GLU A CA 1
ATOM 1444 C C . GLU A 1 181 ? -2.722 13.376 23.803 1.00 11.72 179 GLU A C 1
ATOM 1445 O O . GLU A 1 181 ? -3.924 13.188 23.936 1.00 10.13 179 GLU A O 1
ATOM 1451 N N . PRO A 1 182 ? -2.202 13.879 22.672 1.00 11.54 180 PRO A N 1
ATOM 1452 C CA . PRO A 1 182 ? -3.082 14.244 21.556 1.00 14.50 180 PRO A CA 1
ATOM 1453 C C . PRO A 1 182 ? -4.058 13.138 21.162 1.00 16.42 180 PRO A C 1
ATOM 1454 O O . PRO A 1 182 ? -3.651 11.990 20.971 1.00 17.27 180 PRO A O 1
ATOM 1458 N N . CYS A 1 183 ? -5.341 13.489 21.129 1.00 16.38 181 CYS A N 1
ATOM 1459 C CA . CYS A 1 183 ? -6.443 12.592 20.762 1.00 19.89 181 CYS A CA 1
ATOM 1460 C C . CYS A 1 183 ? -6.884 11.600 21.839 1.00 19.26 181 CYS A C 1
ATOM 1461 O O . CYS A 1 183 ? -7.756 10.768 21.581 1.00 18.43 181 CYS A O 1
ATOM 1464 N N . PHE A 1 184 ? -6.354 11.738 23.057 1.00 16.20 182 PHE A N 1
ATOM 1465 C CA . PHE A 1 184 ? -6.701 10.826 24.153 1.00 13.77 182 PHE A CA 1
ATOM 1466 C C . PHE A 1 184 ? -6.968 11.494 25.508 1.00 9.79 182 PHE A C 1
ATOM 1467 O O . PHE A 1 184 ? -7.966 11.196 26.170 1.00 10.35 182 PHE A O 1
ATOM 1475 N N . GLN A 1 185 ? -6.074 12.380 25.934 1.00 14.98 183 GLN A N 1
ATOM 1476 C CA . GLN A 1 185 ? -6.271 13.038 27.224 1.00 12.65 183 GLN A CA 1
ATOM 1477 C C . GLN A 1 185 ? -7.611 13.751 27.299 1.00 13.88 183 GLN A C 1
ATOM 1478 O O . GLN A 1 185 ? -8.012 14.447 26.348 1.00 14.81 183 GLN A O 1
ATOM 1484 N N . GLY A 1 186 ? -8.332 13.533 28.397 1.00 11.37 184 GLY A N 1
ATOM 1485 C CA . GLY A 1 186 ? -9.618 14.180 28.579 1.00 10.73 184 GLY A CA 1
ATOM 1486 C C . GLY A 1 186 ? -10.839 13.420 28.105 1.00 12.50 184 GLY A C 1
ATOM 1487 O O . GLY A 1 186 ? -11.975 13.791 28.422 1.00 12.20 184 GLY A O 1
ATOM 1488 N N . LEU A 1 187 ? -10.614 12.351 27.349 1.00 14.30 185 LEU A N 1
ATOM 1489 C CA . LEU A 1 187 ? -11.699 11.525 26.821 1.00 14.34 185 LEU A CA 1
ATOM 1490 C C . LEU A 1 187 ? -12.161 10.475 27.840 1.00 15.56 185 LEU A C 1
ATOM 1491 O O . LEU A 1 187 ? -11.474 10.236 28.838 1.00 14.99 185 LEU A O 1
ATOM 1496 N N . PRO A 1 188 ? -13.347 9.861 27.627 1.00 13.11 186 PRO A N 1
ATOM 1497 C CA . PRO A 1 188 ? -13.843 8.843 28.566 1.00 14.24 186 PRO A CA 1
ATOM 1498 C C . PRO A 1 188 ? -12.857 7.673 28.677 1.00 14.04 186 PRO A C 1
ATOM 1499 O O . PRO A 1 188 ? -12.021 7.472 27.802 1.00 13.91 186 PRO A O 1
ATOM 1503 N N . GLU A 1 189 ? -12.954 6.904 29.755 1.00 16.66 187 GLU A N 1
ATOM 1504 C CA . GLU A 1 189 ? -12.048 5.780 29.967 1.00 17.55 187 GLU A CA 1
ATOM 1505 C C . GLU A 1 189 ? -12.103 4.705 28.875 1.00 15.11 187 GLU A C 1
ATOM 1506 O O . GLU A 1 189 ? -11.101 4.056 28.577 1.00 12.67 187 GLU A O 1
ATOM 1512 N N . GLU A 1 190 ? -13.263 4.541 28.258 1.00 16.19 188 GLU A N 1
ATOM 1513 C CA . GLU A 1 190 ? -13.430 3.521 27.222 1.00 18.13 188 GLU A CA 1
ATOM 1514 C C . GLU A 1 190 ? -12.469 3.678 26.040 1.00 15.83 188 GLU A C 1
ATOM 1515 O O . GLU A 1 190 ? -12.014 2.691 25.457 1.00 16.52 188 GLU A O 1
ATOM 1521 N N . VAL A 1 191 ? -12.067 4.912 25.759 1.00 15.64 189 VAL A N 1
ATOM 1522 C CA . VAL A 1 191 ? -11.205 5.195 24.612 1.00 13.19 189 VAL A CA 1
ATOM 1523 C C . VAL A 1 191 ? -9.719 5.403 24.876 1.00 12.93 189 VAL A C 1
ATOM 1524 O O . VAL A 1 191 ? -8.947 5.654 23.946 1.00 9.92 189 VAL A O 1
ATOM 1528 N N . ARG A 1 192 ? -9.293 5.213 26.123 1.00 13.10 190 ARG A N 1
ATOM 1529 C CA . ARG A 1 192 ? -7.889 5.417 26.467 1.00 10.78 190 ARG A CA 1
ATOM 1530 C C . ARG A 1 192 ? -7.440 4.483 27.593 1.00 5.77 190 ARG A C 1
ATOM 1531 O O . ARG A 1 192 ? -8.251 3.781 28.194 1.00 14.14 190 ARG A O 1
ATOM 1539 N N . LEU A 1 193 ? -6.154 4.540 27.907 1.00 12.16 191 LEU A N 1
ATOM 1540 C CA . LEU A 1 193 ? -5.597 3.747 28.999 1.00 10.75 191 LEU A CA 1
ATOM 1541 C C . LEU A 1 193 ? -6.152 4.368 30.280 1.00 13.50 191 LEU A C 1
ATOM 1542 O O . LEU A 1 193 ? -6.291 5.592 30.355 1.00 11.51 191 LEU A O 1
ATOM 1547 N N . ASP A 1 194 ? -6.533 3.527 31.246 1.00 11.71 192 ASP A N 1
ATOM 1548 C CA . ASP A 1 194 ? -7.043 3.971 32.543 1.00 12.86 192 ASP A CA 1
ATOM 1549 C C . ASP A 1 194 ? -6.826 2.795 33.509 1.00 14.60 192 ASP A C 1
ATOM 1550 O O . ASP A 1 194 ? -6.590 1.676 33.049 1.00 10.29 192 ASP A O 1
ATOM 1555 N N . PRO A 1 195 ? -6.945 3.017 34.841 1.00 15.24 193 PRO A N 1
ATOM 1556 C CA . PRO A 1 195 ? -6.732 1.930 35.815 1.00 15.87 193 PRO A CA 1
ATOM 1557 C C . PRO A 1 195 ? -7.536 0.632 35.645 1.00 17.51 193 PRO A C 1
ATOM 1558 O O . PRO A 1 195 ? -7.047 -0.450 35.979 1.00 18.53 193 PRO A O 1
ATOM 1562 N N . SER A 1 196 ? -8.751 0.724 35.124 1.00 15.71 194 SER A N 1
ATOM 1563 C CA . SER A 1 196 ? -9.593 -0.459 34.963 1.00 15.73 194 SER A CA 1
ATOM 1564 C C . SER A 1 196 ? -9.160 -1.390 33.827 1.00 15.69 194 SER A C 1
ATOM 1565 O O . SER A 1 196 ? -9.706 -2.492 33.683 1.00 16.79 194 SER A O 1
ATOM 1568 N N . ASP A 1 197 ? -8.189 -0.960 33.027 1.00 12.79 195 ASP A N 1
ATOM 1569 C CA . ASP A 1 197 ? -7.727 -1.762 31.895 1.00 12.32 195 ASP A CA 1
ATOM 1570 C C . ASP A 1 197 ? -6.927 -3.015 32.244 1.00 12.80 195 ASP A C 1
ATOM 1571 O O . ASP A 1 197 ? -6.751 -3.887 31.395 1.00 12.35 195 ASP A O 1
ATOM 1576 N N . ALA A 1 198 ? -6.436 -3.114 33.478 1.00 12.10 196 ALA A N 1
ATOM 1577 C CA . ALA A 1 198 ? -5.659 -4.284 33.890 1.00 10.82 196 ALA A CA 1
ATOM 1578 C C . ALA A 1 198 ? -5.759 -4.445 35.403 1.00 11.53 196 ALA A C 1
ATOM 1579 O O . ALA A 1 198 ? -6.141 -3.505 36.115 1.00 12.28 196 ALA A O 1
ATOM 1581 N N . MET A 1 199 ? -5.439 -5.638 35.890 1.00 11.66 197 MET A N 1
ATOM 1582 C CA . MET A 1 199 ? -5.472 -5.910 37.328 1.00 13.97 197 MET A CA 1
ATOM 1583 C C . MET A 1 199 ? -4.574 -4.914 38.064 1.00 11.66 197 MET A C 1
ATOM 1584 O O . MET A 1 199 ? -4.833 -4.568 39.225 1.00 14.16 197 MET A O 1
ATOM 1589 N N . PHE A 1 200 ? -3.542 -4.455 37.363 1.00 13.16 198 PHE A N 1
ATOM 1590 C CA . PHE A 1 200 ? -2.581 -3.494 37.864 1.00 13.03 198 PHE A CA 1
ATOM 1591 C C . PHE A 1 200 ? -2.023 -2.657 36.707 1.00 14.12 198 PHE A C 1
ATOM 1592 O O . PHE A 1 200 ? -1.444 -3.190 35.760 1.00 13.75 198 PHE A O 1
ATOM 1600 N N . VAL A 1 201 ? -2.074 -1.336 36.866 1.00 12.83 199 VAL A N 1
ATOM 1601 C CA . VAL A 1 201 ? -1.582 -0.427 35.837 1.00 11.57 199 VAL A CA 1
ATOM 1602 C C . VAL A 1 201 ? -0.571 0.576 36.421 1.00 9.32 199 VAL A C 1
ATOM 1603 O O . VAL A 1 201 ? -0.910 1.290 37.368 1.00 13.00 199 VAL A O 1
ATOM 1607 N N . ASP A 1 202 ? 0.640 0.619 35.882 1.00 9.41 200 ASP A N 1
ATOM 1608 C CA . ASP A 1 202 ? 1.652 1.571 36.346 1.00 12.49 200 ASP A CA 1
ATOM 1609 C C . ASP A 1 202 ? 2.066 2.440 35.161 1.00 13.99 200 ASP A C 1
ATOM 1610 O O . ASP A 1 202 ? 2.266 1.952 34.037 1.00 12.85 200 ASP A O 1
ATOM 1615 N N . VAL A 1 203 ? 2.192 3.733 35.411 1.00 13.64 201 VAL A N 1
ATOM 1616 C CA . VAL A 1 203 ? 2.496 4.688 34.352 1.00 11.74 201 VAL A CA 1
ATOM 1617 C C . VAL A 1 203 ? 3.700 5.546 34.686 1.00 15.87 201 VAL A C 1
ATOM 1618 O O . VAL A 1 203 ? 3.825 6.021 35.818 1.00 15.55 201 VAL A O 1
ATOM 1622 N N . ILE A 1 204 ? 4.567 5.761 33.703 1.00 12.73 202 ILE A N 1
ATOM 1623 C CA . ILE A 1 204 ? 5.726 6.624 33.882 1.00 12.31 202 ILE A CA 1
ATOM 1624 C C . ILE A 1 204 ? 5.479 7.835 32.985 1.00 12.99 202 ILE A C 1
ATOM 1625 O O . ILE A 1 204 ? 5.307 7.680 31.781 1.00 11.26 202 ILE A O 1
ATOM 1630 N N . HIS A 1 205 ? 5.431 9.023 33.584 1.00 13.92 203 HIS A N 1
ATOM 1631 C CA . HIS A 1 205 ? 5.187 10.278 32.855 1.00 14.34 203 HIS A CA 1
ATOM 1632 C C . HIS A 1 205 ? 6.507 11.019 32.689 1.00 16.27 203 HIS A C 1
ATOM 1633 O O . HIS A 1 205 ? 7.165 11.358 33.680 1.00 14.98 203 HIS A O 1
ATOM 1640 N N . THR A 1 206 ? 6.886 11.292 31.444 1.00 14.44 204 THR A N 1
ATOM 1641 C CA . THR A 1 206 ? 8.152 11.966 31.167 1.00 14.88 204 THR A CA 1
ATOM 1642 C C . THR A 1 206 ? 8.101 13.189 30.232 1.00 13.93 204 THR A C 1
ATOM 1643 O O . THR A 1 206 ? 9.107 13.872 30.073 1.00 14.02 204 THR A O 1
ATOM 1647 N N . ASP A 1 207 ? 6.954 13.465 29.611 1.00 15.55 205 ASP A N 1
ATOM 1648 C CA . ASP A 1 207 ? 6.851 14.613 28.690 1.00 14.82 205 ASP A CA 1
ATOM 1649 C C . ASP A 1 207 ? 5.425 15.120 28.804 1.00 13.85 205 ASP A C 1
ATOM 1650 O O . ASP A 1 207 ? 4.754 15.354 27.794 1.00 15.78 205 ASP A O 1
ATOM 1655 N N . SER A 1 208 ? 4.970 15.297 30.040 1.00 11.14 206 SER A N 1
ATOM 1656 C CA . SER A 1 208 ? 3.612 15.698 30.316 1.00 13.96 206 SER A CA 1
ATOM 1657 C C . SER A 1 208 ? 3.217 17.164 30.179 1.00 13.84 206 SER A C 1
ATOM 1658 O O . SER A 1 208 ? 2.082 17.513 30.501 1.00 15.65 206 SER A O 1
ATOM 1661 N N . ALA A 1 209 ? 4.124 18.021 29.714 1.00 20.33 207 ALA A N 1
ATOM 1662 C CA . ALA A 1 209 ? 3.779 19.440 29.515 1.00 19.41 207 ALA A CA 1
ATOM 1663 C C . ALA A 1 209 ? 2.743 19.445 28.383 1.00 24.11 207 ALA A C 1
ATOM 1664 O O . ALA A 1 209 ? 2.788 18.577 27.513 1.00 23.15 207 ALA A O 1
ATOM 1666 N N . PRO A 1 210 ? 1.789 20.396 28.388 1.00 23.48 208 PRO A N 1
ATOM 1667 C CA . PRO A 1 210 ? 0.798 20.396 27.303 1.00 22.81 208 PRO A CA 1
ATOM 1668 C C . PRO A 1 210 ? 1.403 20.409 25.897 1.00 20.01 208 PRO A C 1
ATOM 1669 O O . PRO A 1 210 ? 2.399 21.082 25.635 1.00 19.56 208 PRO A O 1
ATOM 1673 N N . ILE A 1 211 ? 0.829 19.600 25.011 1.00 19.39 209 ILE A N 1
ATOM 1674 C CA . ILE A 1 211 ? 1.305 19.509 23.633 1.00 18.84 209 ILE A CA 1
ATOM 1675 C C . ILE A 1 211 ? 1.267 20.905 22.991 1.00 16.89 209 ILE A C 1
ATOM 1676 O O . ILE A 1 211 ? 2.155 21.265 22.227 1.00 19.80 209 ILE A O 1
ATOM 1681 N N . ILE A 1 212 ? 0.252 21.684 23.341 1.00 19.73 210 ILE A N 1
ATOM 1682 C CA . ILE A 1 212 ? 0.099 23.055 22.852 1.00 21.73 210 ILE A CA 1
ATOM 1683 C C . ILE A 1 212 ? 0.037 23.889 24.128 1.00 21.68 210 ILE A C 1
ATOM 1684 O O . ILE A 1 212 ? -0.861 23.697 24.941 1.00 22.41 210 ILE A O 1
ATOM 1689 N N . PRO A 1 213 ? 0.967 24.842 24.311 1.00 24.07 211 PRO A N 1
ATOM 1690 C CA . PRO A 1 213 ? 2.075 25.263 23.459 1.00 23.87 211 PRO A CA 1
ATOM 1691 C C . PRO A 1 213 ? 3.453 24.645 23.730 1.00 25.26 211 PRO A C 1
ATOM 1692 O O . PRO A 1 213 ? 4.412 24.946 23.019 1.00 23.26 211 PRO A O 1
ATOM 1696 N N . TYR A 1 214 ? 3.554 23.770 24.722 1.00 26.46 212 TYR A N 1
ATOM 1697 C CA . TYR A 1 214 ? 4.850 23.201 25.086 1.00 26.30 212 TYR A CA 1
ATOM 1698 C C . TYR A 1 214 ? 5.440 22.019 24.333 1.00 25.39 212 TYR A C 1
ATOM 1699 O O . TYR A 1 214 ? 6.596 21.660 24.567 1.00 25.96 212 TYR A O 1
ATOM 1708 N N . LEU A 1 215 ? 4.692 21.452 23.394 1.00 23.48 213 LEU A N 1
ATOM 1709 C CA . LEU A 1 215 ? 5.183 20.311 22.630 1.00 21.45 213 LEU A CA 1
ATOM 1710 C C . LEU A 1 215 ? 5.477 19.095 23.512 1.00 19.76 213 LEU A C 1
ATOM 1711 O O . LEU A 1 215 ? 6.429 18.356 23.253 1.00 19.88 213 LEU A O 1
ATOM 1716 N N . GLY A 1 216 ? 4.691 18.913 24.570 1.00 17.03 214 GLY A N 1
ATOM 1717 C CA . GLY A 1 216 ? 4.875 17.755 25.434 1.00 16.17 214 GLY A CA 1
ATOM 1718 C C . GLY A 1 216 ? 3.964 16.658 24.905 1.00 13.72 214 GLY A C 1
ATOM 1719 O O . GLY A 1 216 ? 2.754 16.765 25.002 1.00 17.47 214 GLY A O 1
ATOM 1720 N N . PHE A 1 217 ? 4.529 15.613 24.321 1.00 14.69 215 PHE A N 1
ATOM 1721 C CA . PHE A 1 217 ? 3.707 14.542 23.759 1.00 16.07 215 PHE A CA 1
ATOM 1722 C C . PHE A 1 217 ? 2.992 13.620 24.752 1.00 16.09 215 PHE A C 1
ATOM 1723 O O . PHE A 1 217 ? 1.996 12.981 24.398 1.00 14.84 215 PHE A O 1
ATOM 1731 N N . GLY A 1 218 ? 3.470 13.563 25.996 1.00 16.68 216 GLY A N 1
ATOM 1732 C CA . GLY A 1 218 ? 2.845 12.682 26.978 1.00 13.16 216 GLY A CA 1
ATOM 1733 C C . GLY A 1 218 ? 1.691 13.261 27.770 1.00 15.15 216 GLY A C 1
ATOM 1734 O O . GLY A 1 218 ? 1.536 14.481 27.848 1.00 13.40 216 GLY A O 1
ATOM 1735 N N . MET A 1 219 ? 0.893 12.389 28.384 1.00 12.07 217 MET A N 1
ATOM 1736 C CA . MET A 1 219 ? -0.248 12.807 29.177 1.00 12.21 217 MET A CA 1
ATOM 1737 C C . MET A 1 219 ? 0.159 13.273 30.556 1.00 14.93 217 MET A C 1
ATOM 1738 O O . MET A 1 219 ? 1.105 12.745 31.146 1.00 12.26 217 MET A O 1
ATOM 1743 N N . SER A 1 220 ? -0.543 14.287 31.047 1.00 15.45 218 SER A N 1
ATOM 1744 C CA . SER A 1 220 ? -0.317 14.819 32.379 1.00 15.27 218 SER A CA 1
ATOM 1745 C C . SER A 1 220 ? -1.370 14.170 33.271 1.00 15.77 218 SER A C 1
ATOM 1746 O O . SER A 1 220 ? -1.154 13.969 34.470 1.00 16.92 218 SER A O 1
ATOM 1749 N N . GLN A 1 221 ? -2.509 13.831 32.668 1.00 13.37 219 GLN A N 1
ATOM 1750 C CA . GLN A 1 221 ? -3.624 13.195 33.362 1.00 11.99 219 GLN A CA 1
ATOM 1751 C C . GLN A 1 221 ? -3.165 11.830 33.885 1.00 12.25 219 GLN A C 1
ATOM 1752 O O . GLN A 1 221 ? -2.372 11.143 33.232 1.00 13.54 219 GLN A O 1
ATOM 1758 N N . LYS A 1 222 ? -3.602 11.495 35.091 1.00 13.90 220 LYS A N 1
ATOM 1759 C CA . LYS A 1 222 ? -3.243 10.238 35.734 1.00 15.17 220 LYS A CA 1
ATOM 1760 C C . LYS A 1 222 ? -4.128 9.123 35.200 1.00 11.74 220 LYS A C 1
ATOM 1761 O O . LYS A 1 222 ? -5.345 9.231 35.224 1.00 14.56 220 LYS A O 1
ATOM 1767 N N . VAL A 1 223 ? -3.503 8.036 34.759 1.00 14.75 221 VAL A N 1
ATOM 1768 C CA . VAL A 1 223 ? -4.241 6.911 34.183 1.00 13.40 221 VAL A CA 1
ATOM 1769 C C . VAL A 1 223 ? -3.876 5.527 34.710 1.00 14.26 221 VAL A C 1
ATOM 1770 O O . VAL A 1 223 ? -4.182 4.518 34.072 1.00 9.95 221 VAL A O 1
ATOM 1774 N N . GLY A 1 224 ? -3.239 5.454 35.872 1.00 11.32 222 GLY A N 1
ATOM 1775 C CA . GLY A 1 224 ? -2.878 4.141 36.374 1.00 12.49 222 GLY A CA 1
ATOM 1776 C C . GLY A 1 224 ? -3.172 4.017 37.842 1.00 11.16 222 GLY A C 1
ATOM 1777 O O . GLY A 1 224 ? -3.812 4.892 38.420 1.00 12.26 222 GLY A O 1
ATOM 1778 N N . HIS A 1 225 ? -2.852 2.857 38.407 1.00 13.35 223 HIS A N 1
ATOM 1779 C CA . HIS A 1 225 ? -3.016 2.660 39.845 1.00 13.14 223 HIS A CA 1
ATOM 1780 C C . HIS A 1 225 ? -1.862 3.464 40.451 1.00 12.37 223 HIS A C 1
ATOM 1781 O O . HIS A 1 225 ? -2.016 4.107 41.495 1.00 14.68 223 HIS A O 1
ATOM 1788 N N . LEU A 1 226 ? -0.713 3.431 39.777 1.00 14.98 224 LEU A N 1
ATOM 1789 C CA . LEU A 1 226 ? 0.456 4.190 40.198 1.00 12.78 224 LEU A CA 1
ATOM 1790 C C . LEU A 1 226 ? 0.870 5.086 39.040 1.00 14.02 224 LEU A C 1
ATOM 1791 O O . LEU A 1 226 ? 1.078 4.609 37.925 1.00 12.90 224 LEU A O 1
ATOM 1796 N N . ASP A 1 227 ? 0.976 6.382 39.300 1.00 14.23 225 ASP A N 1
ATOM 1797 C CA . ASP A 1 227 ? 1.398 7.331 38.281 1.00 13.81 225 ASP A CA 1
ATOM 1798 C C . ASP A 1 227 ? 2.701 7.985 38.734 1.00 11.55 225 ASP A C 1
ATOM 1799 O O . ASP A 1 227 ? 2.698 8.846 39.623 1.00 14.89 225 ASP A O 1
ATOM 1804 N N . PHE A 1 228 ? 3.804 7.540 38.144 1.00 12.27 226 PHE A N 1
ATOM 1805 C CA . PHE A 1 228 ? 5.140 8.043 38.451 1.00 14.10 226 PHE A CA 1
ATOM 1806 C C . PHE A 1 228 ? 5.486 9.273 37.635 1.00 14.83 226 PHE A C 1
ATOM 1807 O O . PHE A 1 228 ? 5.340 9.282 36.409 1.00 12.35 226 PHE A O 1
ATOM 1815 N N . PHE A 1 229 ? 6.005 10.289 38.309 1.00 14.25 227 PHE A N 1
ATOM 1816 C CA . PHE A 1 229 ? 6.411 11.517 37.635 1.00 16.10 227 PHE A CA 1
ATOM 1817 C C . PHE A 1 229 ? 7.881 11.776 37.944 1.00 16.10 227 PHE A C 1
ATOM 1818 O O . PHE A 1 229 ? 8.222 12.666 38.738 1.00 20.49 227 PHE A O 1
ATOM 1826 N N . PRO A 1 230 ? 8.783 10.994 37.330 1.00 15.47 228 PRO A N 1
ATOM 1827 C CA . PRO A 1 230 ? 10.211 11.190 37.580 1.00 13.83 228 PRO A CA 1
ATOM 1828 C C . PRO A 1 230 ? 10.625 12.598 37.171 1.00 16.85 228 PRO A C 1
ATOM 1829 O O . PRO A 1 230 ? 10.190 13.111 36.136 1.00 12.98 228 PRO A O 1
ATOM 1833 N N . ASN A 1 231 ? 11.355 13.262 38.058 1.00 14.45 229 ASN A N 1
ATOM 1834 C CA . ASN A 1 231 ? 11.849 14.614 37.816 1.00 15.87 229 ASN A CA 1
ATOM 1835 C C . ASN A 1 231 ? 10.742 15.650 37.625 1.00 14.55 229 ASN A C 1
ATOM 1836 O O . ASN A 1 231 ? 11.007 16.752 37.149 1.00 15.11 229 ASN A O 1
ATOM 1841 N N . GLY A 1 232 ? 9.521 15.330 38.040 1.00 13.72 230 GLY A N 1
ATOM 1842 C CA . GLY A 1 232 ? 8.409 16.257 37.874 1.00 16.80 230 GLY A CA 1
ATOM 1843 C C . GLY A 1 232 ? 7.480 15.866 36.731 1.00 16.66 230 GLY A C 1
ATOM 1844 O O . GLY A 1 232 ? 6.348 16.350 36.637 1.00 17.25 230 GLY A O 1
ATOM 1845 N N . GLY A 1 233 ? 7.983 15.027 35.833 1.00 18.17 231 GLY A N 1
ATOM 1846 C CA . GLY A 1 233 ? 7.183 14.542 34.719 1.00 16.97 231 GLY A CA 1
ATOM 1847 C C . GLY A 1 233 ? 7.097 15.402 33.471 1.00 19.29 231 GLY A C 1
ATOM 1848 O O . GLY A 1 233 ? 6.527 14.966 32.453 1.00 15.93 231 GLY A O 1
ATOM 1849 N N . LYS A 1 234 ? 7.701 16.587 33.499 1.00 18.50 232 LYS A N 1
ATOM 1850 C CA . LYS A 1 234 ? 7.625 17.475 32.347 1.00 20.03 232 LYS A CA 1
ATOM 1851 C C . LYS A 1 234 ? 8.951 17.738 31.662 1.00 20.80 232 LYS A C 1
ATOM 1852 O O . LYS A 1 234 ? 9.001 17.888 30.441 1.00 20.53 232 LYS A O 1
ATOM 1858 N N . GLU A 1 235 ? 10.021 17.836 32.443 1.00 20.16 233 GLU A N 1
ATOM 1859 C CA . GLU A 1 235 ? 11.349 18.080 31.898 1.00 19.31 233 GLU A CA 1
ATOM 1860 C C . GLU A 1 235 ? 12.330 17.120 32.536 1.00 20.37 233 GLU A C 1
ATOM 1861 O O . GLU A 1 235 ? 12.522 17.147 33.758 1.00 17.95 233 GLU A O 1
ATOM 1867 N N . MET A 1 236 ? 12.956 16.283 31.716 1.00 18.39 234 MET A N 1
ATOM 1868 C CA . MET A 1 236 ? 13.915 15.302 32.203 1.00 18.56 234 MET A CA 1
ATOM 1869 C C . MET A 1 236 ? 15.341 15.799 32.067 1.00 19.06 234 MET A C 1
ATOM 1870 O O . MET A 1 236 ? 15.679 16.481 31.102 1.00 19.00 234 MET A O 1
ATOM 1875 N N . PRO A 1 237 ? 16.197 15.481 33.053 1.00 20.08 235 PRO A N 1
ATOM 1876 C CA . PRO A 1 237 ? 17.599 15.902 33.016 1.00 19.80 235 PRO A CA 1
ATOM 1877 C C . PRO A 1 237 ? 18.273 15.262 31.808 1.00 22.06 235 PRO A C 1
ATOM 1878 O O . PRO A 1 237 ? 18.079 14.072 31.548 1.00 22.54 235 PRO A O 1
ATOM 1882 N N . GLY A 1 238 ? 19.056 16.048 31.075 1.00 21.26 236 GLY A N 1
ATOM 1883 C CA . GLY A 1 238 ? 19.757 15.535 29.914 1.00 22.66 236 GLY A CA 1
ATOM 1884 C C . GLY A 1 238 ? 19.026 15.670 28.590 1.00 23.37 236 GLY A C 1
ATOM 1885 O O . GLY A 1 238 ? 19.588 15.356 27.540 1.00 26.06 236 GLY A O 1
ATOM 1886 N N . CYS A 1 239 ? 17.784 16.139 28.632 1.00 24.96 237 CYS A N 1
ATOM 1887 C CA . CYS A 1 239 ? 16.983 16.322 27.427 1.00 27.48 237 CYS A CA 1
ATOM 1888 C C . CYS A 1 239 ? 16.782 17.786 27.078 1.00 30.04 237 CYS A C 1
ATOM 1889 O O . CYS A 1 239 ? 16.405 18.592 27.934 1.00 30.90 237 CYS A O 1
ATOM 1892 N N . GLN A 1 240 ? 17.004 18.124 25.813 1.00 32.84 238 GLN A N 1
ATOM 1893 C CA . GLN A 1 240 ? 16.798 19.490 25.358 1.00 32.87 238 GLN A CA 1
ATOM 1894 C C . GLN A 1 240 ? 15.292 19.746 25.358 1.00 32.64 238 GLN A C 1
ATOM 1895 O O . GLN A 1 240 ? 14.515 18.915 24.880 1.00 32.88 238 GLN A O 1
ATOM 1901 N N . LYS A 1 241 ? 14.878 20.860 25.946 1.00 32.36 239 LYS A N 1
ATOM 1902 C CA . LYS A 1 241 ? 13.466 21.215 25.988 1.00 32.54 239 LYS A CA 1
ATOM 1903 C C . LYS A 1 241 ? 13.043 21.595 24.573 1.00 32.47 239 LYS A C 1
ATOM 1904 O O . LYS A 1 241 ? 13.880 21.972 23.745 1.00 30.53 239 LYS A O 1
ATOM 1910 N N . ASN A 1 242 ? 11.749 21.497 24.298 1.00 32.59 240 ASN A N 1
ATOM 1911 C CA . ASN A 1 242 ? 11.225 21.852 22.987 1.00 32.82 240 ASN A CA 1
ATOM 1912 C C . ASN A 1 242 ? 10.923 23.331 22.911 1.00 34.12 240 ASN A C 1
ATOM 1913 O O . ASN A 1 242 ? 10.467 23.938 23.903 1.00 32.78 240 ASN A O 1
ATOM 1918 N N . ILE A 1 243 ? 11.205 23.929 21.756 1.00 37.09 241 ILE A N 1
ATOM 1919 C CA . ILE A 1 243 ? 10.949 25.351 21.550 1.00 39.95 241 ILE A CA 1
ATOM 1920 C C . ILE A 1 243 ? 9.456 25.640 21.698 1.00 41.14 241 ILE A C 1
ATOM 1921 O O . ILE A 1 243 ? 8.627 24.737 21.527 1.00 42.60 241 ILE A O 1
ATOM 1926 N N . LEU A 1 244 ? 8.641 26.310 23.020 1.00 42.65 242 LEU A N 1
ATOM 1927 C CA . LEU A 1 244 ? 7.323 26.837 23.434 1.00 44.05 242 LEU A CA 1
ATOM 1928 C C . LEU A 1 244 ? 6.605 27.438 22.240 1.00 45.05 242 LEU A C 1
ATOM 1929 O O . LEU A 1 244 ? 6.145 28.564 22.254 1.00 46.76 242 LEU A O 1
ATOM 1934 N N . SER A 1 245 ? 6.387 26.778 21.115 1.00 45.34 243 SER A N 1
ATOM 1935 C CA . SER A 1 245 ? 5.857 27.655 20.041 1.00 45.71 243 SER A CA 1
ATOM 1936 C C . SER A 1 245 ? 4.392 27.335 19.410 1.00 46.87 243 SER A C 1
ATOM 1937 O O . SER A 1 245 ? 3.488 26.840 20.066 1.00 47.98 243 SER A O 1
ATOM 1940 N N . THR A 1 246 ? 4.120 27.642 18.076 1.00 20.00 244 THR A N 1
ATOM 1941 C CA . THR A 1 246 ? 2.641 27.593 17.516 1.00 20.00 244 THR A CA 1
ATOM 1942 C C . THR A 1 246 ? 2.100 26.257 17.022 1.00 20.00 244 THR A C 1
ATOM 1943 O O . THR A 1 246 ? 2.691 25.636 16.070 1.00 20.00 244 THR A O 1
ATOM 1945 N N . ILE A 1 247 ? 0.925 25.992 17.729 1.00 41.06 245 ILE A N 1
ATOM 1946 C CA . ILE A 1 247 ? 0.273 24.715 17.693 1.00 39.37 245 ILE A CA 1
ATOM 1947 C C . ILE A 1 247 ? 1.268 23.972 17.173 1.00 38.91 245 ILE A C 1
ATOM 1948 O O . ILE A 1 247 ? 2.203 24.468 16.548 1.00 39.59 245 ILE A O 1
ATOM 1953 N N . VAL A 1 248 ? 1.150 22.907 17.380 1.00 36.37 246 VAL A N 1
ATOM 1954 C CA . VAL A 1 248 ? 2.128 22.137 17.047 1.00 34.97 246 VAL A CA 1
ATOM 1955 C C . VAL A 1 248 ? 2.132 21.884 15.533 1.00 34.14 246 VAL A C 1
ATOM 1956 O O . VAL A 1 248 ? 2.812 22.574 14.766 1.00 37.39 246 VAL A O 1
ATOM 1960 N N . ASP A 1 249 ? 1.398 20.963 15.200 1.00 31.33 247 ASP A N 1
ATOM 1961 C CA . ASP A 1 249 ? 1.276 20.395 13.880 1.00 29.04 247 ASP A CA 1
ATOM 1962 C C . ASP A 1 249 ? 1.636 19.034 14.180 1.00 25.33 247 ASP A C 1
ATOM 1963 O O . ASP A 1 249 ? 2.557 18.474 13.564 1.00 26.52 247 ASP A O 1
ATOM 1968 N N . ILE A 1 250 ? 0.875 18.680 15.146 1.00 25.90 248 ILE A N 1
ATOM 1969 C CA . ILE A 1 250 ? 0.876 17.434 15.788 1.00 26.00 248 ILE A CA 1
ATOM 1970 C C . ILE A 1 250 ? 1.093 16.344 14.765 1.00 25.75 248 ILE A C 1
ATOM 1971 O O . ILE A 1 250 ? 2.063 15.587 14.857 1.00 27.51 248 ILE A O 1
ATOM 1976 N N . ASN A 1 251 ? 0.621 16.609 13.604 1.00 25.36 249 ASN A N 1
ATOM 1977 C CA . ASN A 1 251 ? 0.911 15.584 12.610 1.00 24.81 249 ASN A CA 1
ATOM 1978 C C . ASN A 1 251 ? 2.304 15.739 12.014 1.00 25.07 249 ASN A C 1
ATOM 1979 O O . ASN A 1 251 ? 2.972 14.751 11.708 1.00 24.09 249 ASN A O 1
ATOM 1984 N N . GLY A 1 252 ? 2.738 16.981 11.822 1.00 26.30 250 GLY A N 1
ATOM 1985 C CA . GLY A 1 252 ? 4.065 17.215 11.278 1.00 26.78 250 GLY A CA 1
ATOM 1986 C C . GLY A 1 252 ? 5.114 16.653 12.225 1.00 27.51 250 GLY A C 1
ATOM 1987 O O . GLY A 1 252 ? 6.189 16.207 11.809 1.00 31.50 250 GLY A O 1
ATOM 1988 N N . ILE A 1 253 ? 4.811 16.711 13.516 1.00 29.98 251 ILE A N 1
ATOM 1989 C CA . ILE A 1 253 ? 5.701 16.177 14.542 1.00 28.37 251 ILE A CA 1
ATOM 1990 C C . ILE A 1 253 ? 5.711 14.657 14.403 1.00 27.71 251 ILE A C 1
ATOM 1991 O O . ILE A 1 253 ? 6.757 14.048 14.170 1.00 28.49 251 ILE A O 1
ATOM 1996 N N . TRP A 1 254 ? 4.523 14.071 14.484 1.00 28.87 252 TRP A N 1
ATOM 1997 C CA . TRP A 1 254 ? 4.335 12.628 14.373 1.00 30.53 252 TRP A CA 1
ATOM 1998 C C . TRP A 1 254 ? 5.025 12.036 13.148 1.00 30.87 252 TRP A C 1
ATOM 1999 O O . TRP A 1 254 ? 5.703 11.011 13.242 1.00 32.20 252 TRP A O 1
ATOM 2010 N N . GLU A 1 255 ? 4.862 12.691 12.004 1.00 32.05 253 GLU A N 1
ATOM 2011 C CA . GLU A 1 255 ? 5.445 12.203 10.761 1.00 33.77 253 GLU A CA 1
ATOM 2012 C C . GLU A 1 255 ? 6.849 12.693 10.409 1.00 34.95 253 GLU A C 1
ATOM 2013 O O . GLU A 1 255 ? 7.329 12.460 9.298 1.00 36.76 253 GLU A O 1
ATOM 2019 N N . GLY A 1 256 ? 7.499 13.373 11.349 1.00 35.04 254 GLY A N 1
ATOM 2020 C CA . GLY A 1 256 ? 8.860 13.839 11.132 1.00 35.97 254 GLY A CA 1
ATOM 2021 C C . GLY A 1 256 ? 9.121 15.000 10.186 1.00 36.75 254 GLY A C 1
ATOM 2022 O O . GLY A 1 256 ? 10.260 15.191 9.752 1.00 35.03 254 GLY A O 1
ATOM 2023 N N . THR A 1 257 ? 8.099 15.784 9.862 1.00 37.67 255 THR A N 1
ATOM 2024 C CA . THR A 1 257 ? 8.295 16.921 8.969 1.00 38.75 255 THR A CA 1
ATOM 2025 C C . THR A 1 257 ? 8.504 18.216 9.755 1.00 40.40 255 THR A C 1
ATOM 2026 O O . THR A 1 257 ? 8.872 19.245 9.186 1.00 41.54 255 THR A O 1
ATOM 2030 N N . GLN A 1 258 ? 8.258 18.155 11.062 1.00 39.67 256 GLN A N 1
ATOM 2031 C CA . GLN A 1 258 ? 8.418 19.298 11.958 1.00 39.49 256 GLN A CA 1
ATOM 2032 C C . GLN A 1 258 ? 9.496 18.974 12.978 1.00 39.25 256 GLN A C 1
ATOM 2033 O O . GLN A 1 258 ? 9.620 17.825 13.406 1.00 39.37 256 GLN A O 1
ATOM 2039 N N . ASN A 1 259 ? 10.250 19.991 13.386 1.00 38.58 257 ASN A N 1
ATOM 2040 C CA . ASN A 1 259 ? 11.319 19.818 14.369 1.00 36.74 257 ASN A CA 1
ATOM 2041 C C . ASN A 1 259 ? 10.732 19.425 15.711 1.00 34.19 257 ASN A C 1
ATOM 2042 O O . ASN A 1 259 ? 9.714 19.970 16.138 1.00 33.24 257 ASN A O 1
ATOM 2047 N N . PHE A 1 260 ? 11.380 18.484 16.382 1.00 33.37 258 PHE A N 1
ATOM 2048 C CA . PHE A 1 260 ? 10.893 18.027 17.673 1.00 31.42 258 PHE A CA 1
ATOM 2049 C C . PHE A 1 260 ? 11.953 17.200 18.372 1.00 29.84 258 PHE A C 1
ATOM 2050 O O . PHE A 1 260 ? 12.510 16.267 17.790 1.00 26.82 258 PHE A O 1
ATOM 2058 N N . VAL A 1 261 ? 12.281 17.581 19.600 1.00 28.28 259 VAL A N 1
ATOM 2059 C CA . VAL A 1 261 ? 13.257 16.821 20.363 1.00 26.45 259 VAL A CA 1
ATOM 2060 C C . VAL A 1 261 ? 12.436 15.782 21.129 1.00 24.21 259 VAL A C 1
ATOM 2061 O O . VAL A 1 261 ? 11.640 16.118 22.007 1.00 26.26 259 VAL A O 1
ATOM 2065 N N . ALA A 1 262 ? 12.540 14.535 20.687 1.00 22.04 260 ALA A N 1
ATOM 2066 C CA . ALA A 1 262 ? 11.798 13.430 21.287 1.00 20.71 260 ALA A CA 1
ATOM 2067 C C . ALA A 1 262 ? 12.406 12.888 22.584 1.00 20.63 260 ALA A C 1
ATOM 2068 O O . ALA A 1 262 ? 11.840 11.996 23.217 1.00 19.08 260 ALA A O 1
ATOM 2070 N N . CYS A 1 263 ? 13.530 13.453 22.998 1.00 20.12 261 CYS A N 1
ATOM 2071 C CA . CYS A 1 263 ? 14.213 13.018 24.212 1.00 21.46 261 CYS A CA 1
ATOM 2072 C C . CYS A 1 263 ? 13.304 12.784 25.432 1.00 19.18 261 CYS A C 1
ATOM 2073 O O . CYS A 1 263 ? 13.277 11.679 25.975 1.00 20.28 261 CYS A O 1
ATOM 2076 N N . ASN A 1 264 ? 12.532 13.790 25.841 1.00 18.97 262 ASN A N 1
ATOM 2077 C CA . ASN A 1 264 ? 11.652 13.643 27.001 1.00 19.09 262 ASN A CA 1
ATOM 2078 C C . ASN A 1 264 ? 10.622 12.526 26.833 1.00 18.60 262 ASN A C 1
ATOM 2079 O O . ASN A 1 264 ? 10.327 11.792 27.779 1.00 14.81 262 ASN A O 1
ATOM 2084 N N . HIS A 1 265 ? 10.040 12.429 25.637 1.00 16.93 263 HIS A N 1
ATOM 2085 C CA . HIS A 1 265 ? 9.022 11.418 25.339 1.00 16.39 263 HIS A CA 1
ATOM 2086 C C . HIS A 1 265 ? 9.611 10.005 25.418 1.00 14.66 263 HIS A C 1
ATOM 2087 O O . HIS A 1 265 ? 8.938 9.084 25.873 1.00 15.62 263 HIS A O 1
ATOM 2094 N N . LEU A 1 266 ? 10.851 9.844 24.966 1.00 15.03 264 LEU A N 1
ATOM 2095 C CA . LEU A 1 266 ? 11.518 8.545 24.965 1.00 18.40 264 LEU A CA 1
ATOM 2096 C C . LEU A 1 266 ? 12.129 8.141 26.306 1.00 19.99 264 LEU A C 1
ATOM 2097 O O . LEU A 1 266 ? 12.408 6.958 26.536 1.00 19.44 264 LEU A O 1
ATOM 2102 N N . ARG A 1 267 ? 12.344 9.112 27.187 1.00 18.92 265 ARG A N 1
ATOM 2103 C CA . ARG A 1 267 ? 12.929 8.824 28.492 1.00 18.92 265 ARG A CA 1
ATOM 2104 C C . ARG A 1 267 ? 12.152 7.784 29.284 1.00 17.46 265 ARG A C 1
ATOM 2105 O O . ARG A 1 267 ? 12.755 6.986 30.006 1.00 18.99 265 ARG A O 1
ATOM 2113 N N . SER A 1 268 ? 10.830 7.770 29.122 1.00 19.34 266 SER A N 1
ATOM 2114 C CA . SER A 1 268 ? 9.970 6.803 29.799 1.00 18.37 266 SER A CA 1
ATOM 2115 C C . SER A 1 268 ? 10.487 5.376 29.556 1.00 19.59 266 SER A C 1
ATOM 2116 O O . SER A 1 268 ? 10.749 4.633 30.510 1.00 16.09 266 SER A O 1
ATOM 2119 N N . TYR A 1 269 ? 10.674 4.992 28.292 1.00 16.84 267 TYR A N 1
ATOM 2120 C CA . TYR A 1 269 ? 11.190 3.650 28.043 1.00 18.29 267 TYR A CA 1
ATOM 2121 C C . TYR A 1 269 ? 12.668 3.466 28.391 1.00 17.53 267 TYR A C 1
ATOM 2122 O O . TYR A 1 269 ? 13.083 2.367 28.753 1.00 16.28 267 TYR A O 1
ATOM 2131 N N . LYS A 1 270 ? 13.446 4.546 28.348 1.00 16.87 268 LYS A N 1
ATOM 2132 C CA . LYS A 1 270 ? 14.864 4.483 28.698 1.00 18.86 268 LYS A CA 1
ATOM 2133 C C . LYS A 1 270 ? 14.972 4.160 30.197 1.00 16.97 268 LYS A C 1
ATOM 2134 O O . LYS A 1 270 ? 15.823 3.367 30.622 1.00 14.72 268 LYS A O 1
ATOM 2140 N N . TYR A 1 271 ? 14.110 4.785 30.995 1.00 16.05 269 TYR A N 1
ATOM 2141 C CA . TYR A 1 271 ? 14.102 4.543 32.438 1.00 14.00 269 TYR A CA 1
ATOM 2142 C C . TYR A 1 271 ? 13.596 3.128 32.696 1.00 14.07 269 TYR A C 1
ATOM 2143 O O . TYR A 1 271 ? 14.093 2.449 33.582 1.00 9.55 269 TYR A O 1
ATOM 2152 N N . TYR A 1 272 ? 12.580 2.695 31.955 1.00 14.54 270 TYR A N 1
ATOM 2153 C CA . TYR A 1 272 ? 12.060 1.346 32.165 1.00 14.96 270 TYR A CA 1
ATOM 2154 C C . TYR A 1 272 ? 13.161 0.344 31.891 1.00 12.95 270 TYR A C 1
ATOM 2155 O O . TYR A 1 272 ? 13.382 -0.561 32.705 1.00 18.03 270 TYR A O 1
ATOM 2164 N N . ALA A 1 273 ? 13.876 0.525 30.780 1.00 15.96 271 ALA A N 1
ATOM 2165 C CA . ALA A 1 273 ? 14.969 -0.358 30.397 1.00 17.24 271 ALA A CA 1
ATOM 2166 C C . ALA A 1 273 ? 15.994 -0.494 31.529 1.00 20.56 271 ALA A C 1
ATOM 2167 O O . ALA A 1 273 ? 16.398 -1.599 31.884 1.00 21.65 271 ALA A O 1
ATOM 2169 N N . SER A 1 274 ? 16.408 0.634 32.099 1.00 22.10 272 SER A N 1
ATOM 2170 C CA . SER A 1 274 ? 17.372 0.614 33.190 1.00 21.23 272 SER A CA 1
ATOM 2171 C C . SER A 1 274 ? 16.809 -0.014 34.462 1.00 19.77 272 SER A C 1
ATOM 2172 O O . SER A 1 274 ? 17.525 -0.746 35.158 1.00 20.03 272 SER A O 1
ATOM 2175 N N . SER A 1 275 ? 15.535 0.245 34.755 1.00 17.82 273 SER A N 1
ATOM 2176 C CA . SER A 1 275 ? 14.910 -0.282 35.959 1.00 17.93 273 SER A CA 1
ATOM 2177 C C . SER A 1 275 ? 14.876 -1.808 35.980 1.00 19.36 273 SER A C 1
ATOM 2178 O O . SER A 1 275 ? 14.739 -2.411 37.043 1.00 20.69 273 SER A O 1
ATOM 2181 N N . ILE A 1 276 ? 15.011 -2.428 34.809 1.00 19.31 274 ILE A N 1
ATOM 2182 C CA . ILE A 1 276 ? 15.013 -3.887 34.715 1.00 19.52 274 ILE A CA 1
ATOM 2183 C C . ILE A 1 276 ? 16.230 -4.455 35.449 1.00 18.80 274 ILE A C 1
ATOM 2184 O O . ILE A 1 276 ? 16.115 -5.434 36.184 1.00 21.84 274 ILE A O 1
ATOM 2189 N N . LEU A 1 277 ? 17.373 -3.806 35.271 1.00 21.15 275 LEU A N 1
ATOM 2190 C CA . LEU A 1 277 ? 18.618 -4.247 35.878 1.00 23.28 275 LEU A CA 1
ATOM 2191 C C . LEU A 1 277 ? 18.956 -3.523 37.188 1.00 25.07 275 LEU A C 1
ATOM 2192 O O . LEU A 1 277 ? 19.588 -4.105 38.068 1.00 25.92 275 LEU A O 1
ATOM 2197 N N . ASN A 1 278 ? 18.485 -2.282 37.343 1.00 24.54 276 ASN A N 1
ATOM 2198 C CA . ASN A 1 278 ? 18.785 -1.476 38.542 1.00 22.68 276 ASN A CA 1
ATOM 2199 C C . ASN A 1 278 ? 17.551 -0.882 39.238 1.00 18.86 276 ASN A C 1
ATOM 2200 O O . ASN A 1 278 ? 17.511 0.326 39.496 1.00 21.26 276 ASN A O 1
ATOM 2205 N N . PRO A 1 279 ? 16.595 -1.719 39.672 1.00 17.09 277 PRO A N 1
ATOM 2206 C CA . PRO A 1 279 ? 15.399 -1.179 40.325 1.00 18.89 277 PRO A CA 1
ATOM 2207 C C . PRO A 1 279 ? 15.632 -0.405 41.627 1.00 20.04 277 PRO A C 1
ATOM 2208 O O . PRO A 1 279 ? 14.866 0.503 41.974 1.00 19.63 277 PRO A O 1
ATOM 2212 N N . ASP A 1 280 ? 16.696 -0.752 42.341 1.00 21.63 278 ASP A N 1
ATOM 2213 C CA . ASP A 1 280 ? 17.008 -0.072 43.599 1.00 21.82 278 ASP A CA 1
ATOM 2214 C C . ASP A 1 280 ? 17.437 1.380 43.383 1.00 22.19 278 ASP A C 1
ATOM 2215 O O . ASP A 1 280 ? 17.508 2.166 44.335 1.00 20.60 278 ASP A O 1
ATOM 2220 N N . GLY A 1 281 ? 17.750 1.717 42.135 1.00 19.83 279 GLY A N 1
ATOM 2221 C CA . GLY A 1 281 ? 18.146 3.070 41.797 1.00 19.70 279 GLY A CA 1
ATOM 2222 C C . GLY A 1 281 ? 16.966 3.927 41.377 1.00 18.68 279 GLY A C 1
ATOM 2223 O O . GLY A 1 281 ? 17.160 5.056 40.932 1.00 16.92 279 GLY A O 1
ATOM 2224 N N . PHE A 1 282 ? 15.755 3.386 41.496 1.00 15.40 280 PHE A N 1
ATOM 2225 C CA . PHE A 1 282 ? 14.546 4.099 41.118 1.00 14.44 280 PHE A CA 1
ATOM 2226 C C . PHE A 1 282 ? 13.465 3.989 42.186 1.00 16.02 280 PHE A C 1
ATOM 2227 O O . PHE A 1 282 ? 12.309 3.701 41.879 1.00 14.24 280 PHE A O 1
ATOM 2235 N N . LEU A 1 283 ? 13.818 4.229 43.449 1.00 14.05 281 LEU A N 1
ATOM 2236 C CA . LEU A 1 283 ? 12.811 4.155 44.496 1.00 14.78 281 LEU A CA 1
ATOM 2237 C C . LEU A 1 283 ? 11.892 5.362 44.365 1.00 14.23 281 LEU A C 1
ATOM 2238 O O . LEU A 1 283 ? 12.366 6.491 44.216 1.00 13.11 281 LEU A O 1
ATOM 2243 N N . GLY A 1 284 ? 10.589 5.114 44.406 1.00 11.36 282 GLY A N 1
ATOM 2244 C CA . GLY A 1 284 ? 9.619 6.182 44.284 1.00 15.29 282 GLY A CA 1
ATOM 2245 C C . GLY A 1 284 ? 8.927 6.496 45.590 1.00 16.23 282 GLY A C 1
ATOM 2246 O O . GLY A 1 284 ? 8.548 5.595 46.343 1.00 18.20 282 GLY A O 1
ATOM 2247 N N . TYR A 1 285 ? 8.740 7.784 45.860 1.00 12.73 283 TYR A N 1
ATOM 2248 C CA . TYR A 1 285 ? 8.095 8.218 47.089 1.00 14.09 283 TYR A CA 1
ATOM 2249 C C . TYR A 1 285 ? 6.697 8.800 46.871 1.00 14.24 283 TYR A C 1
ATOM 2250 O O . TYR A 1 285 ? 6.557 9.856 46.238 1.00 14.66 283 TYR A O 1
ATOM 2259 N N . PRO A 1 286 ? 5.639 8.083 47.306 1.00 14.78 284 PRO A N 1
ATOM 2260 C CA . PRO A 1 286 ? 4.258 8.568 47.158 1.00 15.78 284 PRO A CA 1
ATOM 2261 C C . PRO A 1 286 ? 4.163 9.922 47.880 1.00 20.98 284 PRO A C 1
ATOM 2262 O O . PRO A 1 286 ? 4.660 10.062 49.006 1.00 21.26 284 PRO A O 1
ATOM 2266 N N . CYS A 1 287 ? 3.501 10.897 47.266 1.00 21.22 285 CYS A N 1
ATOM 2267 C CA . CYS A 1 287 ? 3.400 12.228 47.853 1.00 21.47 285 CYS A CA 1
ATOM 2268 C C . CYS A 1 287 ? 2.255 12.986 47.189 1.00 21.66 285 CYS A C 1
ATOM 2269 O O . CYS A 1 287 ? 1.900 12.693 46.045 1.00 17.40 285 CYS A O 1
ATOM 2272 N N . SER A 1 288 ? 1.674 13.956 47.892 1.00 20.79 286 SER A N 1
ATOM 2273 C CA . SER A 1 288 ? 0.570 14.731 47.327 1.00 21.72 286 SER A CA 1
ATOM 2274 C C . SER A 1 288 ? 0.971 15.635 46.151 1.00 22.41 286 SER A C 1
ATOM 2275 O O . SER A 1 288 ? 0.109 16.062 45.381 1.00 24.53 286 SER A O 1
ATOM 2278 N N . SER A 1 289 ? 2.261 15.944 46.025 1.00 21.53 287 SER A N 1
ATOM 2279 C CA . SER A 1 289 ? 2.754 16.793 44.939 1.00 20.52 287 SER A CA 1
ATOM 2280 C C . SER A 1 289 ? 4.270 16.756 44.820 1.00 20.14 287 SER A C 1
ATOM 2281 O O . SER A 1 289 ? 4.972 16.393 45.762 1.00 18.97 287 SER A O 1
ATOM 2284 N N . TYR A 1 290 ? 4.773 17.184 43.669 1.00 18.10 288 TYR A N 1
ATOM 2285 C CA . TYR A 1 290 ? 6.199 17.217 43.421 1.00 17.23 288 TYR A CA 1
ATOM 2286 C C . TYR A 1 290 ? 6.871 18.324 44.225 1.00 19.30 288 TYR A C 1
ATOM 2287 O O . TYR A 1 290 ? 7.986 18.146 44.700 1.00 18.81 288 TYR A O 1
ATOM 2296 N N . GLU A 1 291 ? 6.217 19.472 44.358 1.00 21.55 289 GLU A N 1
ATOM 2297 C CA . GLU A 1 291 ? 6.817 20.557 45.135 1.00 24.86 289 GLU A CA 1
ATOM 2298 C C . GLU A 1 291 ? 6.987 20.120 46.596 1.00 24.29 289 GLU A C 1
ATOM 2299 O O . GLU A 1 291 ? 8.003 20.416 47.224 1.00 26.82 289 GLU A O 1
ATOM 2305 N N . LYS A 1 292 ? 6.000 19.401 47.122 1.00 23.48 290 LYS A N 1
ATOM 2306 C CA . LYS A 1 292 ? 6.049 18.907 48.496 1.00 23.78 290 LYS A CA 1
ATOM 2307 C C . LYS A 1 292 ? 7.259 17.980 48.647 1.00 23.07 290 LYS A C 1
ATOM 2308 O O . LYS A 1 292 ? 8.056 18.117 49.580 1.00 21.30 290 LYS A O 1
ATOM 2314 N N . PHE A 1 293 ? 7.416 17.073 47.688 1.00 20.70 291 PHE A N 1
ATOM 2315 C CA . PHE A 1 293 ? 8.533 16.138 47.673 1.00 20.23 291 PHE A CA 1
ATOM 2316 C C . PHE A 1 293 ? 9.861 16.913 47.605 1.00 20.08 291 PHE A C 1
ATOM 2317 O O . PHE A 1 293 ? 10.786 16.641 48.369 1.00 20.84 291 PHE A O 1
ATOM 2325 N N . GLN A 1 294 ? 9.929 17.912 46.729 1.00 17.02 292 GLN A N 1
ATOM 2326 C CA . GLN A 1 294 ? 11.135 18.721 46.567 1.00 18.96 292 GLN A CA 1
ATOM 2327 C C . GLN A 1 294 ? 11.422 19.576 47.799 1.00 18.20 292 GLN A C 1
ATOM 2328 O O . GLN A 1 294 ? 12.519 20.104 47.942 1.00 19.70 292 GLN A O 1
ATOM 2334 N N . GLN A 1 295 ? 10.419 19.756 48.650 1.00 19.62 293 GLN A N 1
ATOM 2335 C CA . GLN A 1 295 ? 10.599 20.528 49.874 1.00 22.37 293 GLN A CA 1
ATOM 2336 C C . GLN A 1 295 ? 10.949 19.615 51.046 1.00 22.07 293 GLN A C 1
ATOM 2337 O O . GLN A 1 295 ? 10.674 19.934 52.203 1.00 22.06 293 GLN A O 1
ATOM 2343 N N . ASN A 1 296 ? 11.513 18.455 50.725 1.00 22.46 294 ASN A N 1
ATOM 2344 C CA . ASN A 1 296 ? 11.953 17.486 51.724 1.00 23.43 294 ASN A CA 1
ATOM 2345 C C . ASN A 1 296 ? 10.861 16.756 52.501 1.00 24.47 294 ASN A C 1
ATOM 2346 O O . ASN A 1 296 ? 11.084 16.308 53.636 1.00 25.63 294 ASN A O 1
ATOM 2351 N N . ASP A 1 297 ? 9.685 16.614 51.895 1.00 23.83 295 ASP A N 1
ATOM 2352 C CA . ASP A 1 297 ? 8.590 15.910 52.549 1.00 23.09 295 ASP A CA 1
ATOM 2353 C C . ASP A 1 297 ? 8.430 14.550 51.879 1.00 20.79 295 ASP A C 1
ATOM 2354 O O . ASP A 1 297 ? 9.154 14.237 50.925 1.00 19.64 295 ASP A O 1
ATOM 2359 N N . CYS A 1 298 ? 7.521 13.737 52.417 1.00 18.92 296 CYS A N 1
ATOM 2360 C CA . CYS A 1 298 ? 7.224 12.403 51.901 1.00 19.69 296 CYS A CA 1
ATOM 2361 C C . CYS A 1 298 ? 8.453 11.489 51.878 1.00 19.90 296 CYS A C 1
ATOM 2362 O O . CYS A 1 298 ? 8.647 10.692 50.953 1.00 18.69 296 CYS A O 1
ATOM 2365 N N . PHE A 1 299 ? 9.267 11.600 52.928 1.00 19.73 297 PHE A N 1
ATOM 2366 C CA . PHE A 1 299 ? 10.476 10.809 53.094 1.00 18.94 297 PHE A CA 1
ATOM 2367 C C . PHE A 1 299 ? 10.498 10.380 54.568 1.00 19.71 297 PHE A C 1
ATOM 2368 O O . PHE A 1 299 ? 9.975 11.089 55.428 1.00 18.78 297 PHE A O 1
ATOM 2376 N N . PRO A 1 300 ? 10.983 9.154 54.881 1.00 20.72 298 PRO A N 1
ATOM 2377 C CA . PRO A 1 300 ? 11.529 8.127 53.977 1.00 20.40 298 PRO A CA 1
ATOM 2378 C C . PRO A 1 300 ? 10.363 7.358 53.361 1.00 19.82 298 PRO A C 1
ATOM 2379 O O . PRO A 1 300 ? 9.223 7.826 53.392 1.00 22.16 298 PRO A O 1
ATOM 2383 N N . CYS A 1 301 ? 10.637 6.181 52.805 1.00 20.61 299 CYS A N 1
ATOM 2384 C CA . CYS A 1 301 ? 9.567 5.374 52.224 1.00 21.64 299 CYS A CA 1
ATOM 2385 C C . CYS A 1 301 ? 8.503 5.140 53.280 1.00 23.93 299 CYS A C 1
ATOM 2386 O O . CYS A 1 301 ? 8.806 5.097 54.480 1.00 23.71 299 CYS A O 1
ATOM 2389 N N . PRO A 1 302 ? 7.233 5.070 52.862 1.00 24.45 300 PRO A N 1
ATOM 2390 C CA . PRO A 1 302 ? 6.152 4.840 53.819 1.00 26.59 300 PRO A CA 1
ATOM 2391 C C . PRO A 1 302 ? 6.252 3.409 54.347 1.00 25.84 300 PRO A C 1
ATOM 2392 O O . PRO A 1 302 ? 7.078 2.629 53.874 1.00 24.72 300 PRO A O 1
ATOM 2396 N N . GLU A 1 303 ? 5.401 3.064 55.307 1.00 29.03 301 GLU A N 1
ATOM 2397 C CA . GLU A 1 303 ? 5.404 1.728 55.899 1.00 32.89 301 GLU A CA 1
ATOM 2398 C C . GLU A 1 303 ? 5.226 0.592 54.890 1.00 32.79 301 GLU A C 1
ATOM 2399 O O . GLU A 1 303 ? 5.728 -0.510 55.098 1.00 32.77 301 GLU A O 1
ATOM 2405 N N . GLU A 1 304 ? 4.546 0.873 53.782 1.00 33.39 302 GLU A N 1
ATOM 2406 C CA . GLU A 1 304 ? 4.318 -0.142 52.757 1.00 32.40 302 GLU A CA 1
ATOM 2407 C C . GLU A 1 304 ? 5.534 -0.266 51.846 1.00 31.08 302 GLU A C 1
ATOM 2408 O O . GLU A 1 304 ? 5.527 -1.058 50.909 1.00 32.24 302 GLU A O 1
ATOM 2414 N N . GLY A 1 305 ? 6.581 0.500 52.133 1.00 26.31 303 GLY A N 1
ATOM 2415 C CA . GLY A 1 305 ? 7.770 0.472 51.305 1.00 21.68 303 GLY A CA 1
ATOM 2416 C C . GLY A 1 305 ? 7.591 1.429 50.132 1.00 18.11 303 GLY A C 1
ATOM 2417 O O . GLY A 1 305 ? 6.539 2.045 49.983 1.00 19.47 303 GLY A O 1
ATOM 2418 N N . CYS A 1 306 ? 8.642 1.621 49.352 1.00 17.34 304 CYS A N 1
ATOM 2419 C CA . CYS A 1 306 ? 8.553 2.497 48.185 1.00 17.33 304 CYS A CA 1
ATOM 2420 C C . CYS A 1 306 ? 8.381 1.668 46.940 1.00 16.78 304 CYS A C 1
ATOM 2421 O O . CYS A 1 306 ? 9.029 0.628 46.796 1.00 17.58 304 CYS A O 1
ATOM 2424 N N . PRO A 1 307 ? 7.451 2.065 46.055 1.00 17.90 305 PRO A N 1
ATOM 2425 C CA . PRO A 1 307 ? 7.305 1.283 44.824 1.00 17.71 305 PRO A CA 1
ATOM 2426 C C . PRO A 1 307 ? 8.563 1.594 44.027 1.00 18.49 305 PRO A C 1
ATOM 2427 O O . PRO A 1 307 ? 9.105 2.709 44.115 1.00 21.78 305 PRO A O 1
ATOM 2431 N N . LYS A 1 308 ? 9.090 0.609 43.316 1.00 15.88 306 LYS A N 1
ATOM 2432 C CA . LYS A 1 308 ? 10.283 0.834 42.534 1.00 15.27 306 LYS A CA 1
ATOM 2433 C C . LYS A 1 308 ? 9.737 1.140 41.150 1.00 19.71 306 LYS A C 1
ATOM 2434 O O . LYS A 1 308 ? 8.926 0.378 40.615 1.00 17.53 306 LYS A O 1
ATOM 2440 N N . MET A 1 309 ? 10.096 2.293 40.608 1.00 15.98 307 MET A N 1
ATOM 2441 C CA . MET A 1 309 ? 9.575 2.653 39.296 1.00 16.57 307 MET A CA 1
ATOM 2442 C C . MET A 1 309 ? 10.078 1.692 38.233 1.00 14.51 307 MET A C 1
ATOM 2443 O O . MET A 1 309 ? 11.235 1.270 38.243 1.00 16.20 307 MET A O 1
ATOM 2448 N N . GLY A 1 310 ? 9.206 1.362 37.298 1.00 15.50 308 GLY A N 1
ATOM 2449 C CA . GLY A 1 310 ? 9.619 0.482 36.238 1.00 12.78 308 GLY A CA 1
ATOM 2450 C C . GLY A 1 310 ? 9.249 -0.978 36.415 1.00 9.77 308 GLY A C 1
ATOM 2451 O O . GLY A 1 310 ? 8.206 -1.332 36.961 1.00 10.20 308 GLY A O 1
ATOM 2452 N N . HIS A 1 311 ? 10.155 -1.814 35.942 1.00 12.61 309 HIS A N 1
ATOM 2453 C CA . HIS A 1 311 ? 9.987 -3.255 35.932 1.00 15.66 309 HIS A CA 1
ATOM 2454 C C . HIS A 1 311 ? 9.447 -3.875 37.216 1.00 15.11 309 HIS A C 1
ATOM 2455 O O . HIS A 1 311 ? 8.454 -4.609 37.183 1.00 14.88 309 HIS A O 1
ATOM 2462 N N . TYR A 1 312 ? 10.043 -3.520 38.352 1.00 17.62 310 TYR A N 1
ATOM 2463 C CA . TYR A 1 312 ? 9.633 -4.090 39.636 1.00 16.69 310 TYR A CA 1
ATOM 2464 C C . TYR A 1 312 ? 8.526 -3.383 40.407 1.00 16.35 310 TYR A C 1
ATOM 2465 O O . TYR A 1 312 ? 8.331 -3.643 41.605 1.00 12.90 310 TYR A O 1
ATOM 2474 N N . ALA A 1 313 ? 7.783 -2.502 39.743 1.00 14.17 311 ALA A N 1
ATOM 2475 C CA . ALA A 1 313 ? 6.684 -1.809 40.414 1.00 10.87 311 ALA A CA 1
ATOM 2476 C C . ALA A 1 313 ? 5.628 -2.783 40.898 1.00 9.89 311 ALA A C 1
ATOM 2477 O O . ALA A 1 313 ? 4.859 -2.478 41.812 1.00 12.96 311 ALA A O 1
ATOM 2479 N N . ASP A 1 314 ? 5.543 -3.953 40.264 1.00 13.17 312 ASP A N 1
ATOM 2480 C CA . ASP A 1 314 ? 4.532 -4.919 40.675 1.00 14.04 312 ASP A CA 1
ATOM 2481 C C . ASP A 1 314 ? 4.784 -5.486 42.077 1.00 16.64 312 ASP A C 1
ATOM 2482 O O . ASP A 1 314 ? 3.908 -6.101 42.666 1.00 13.55 312 ASP A O 1
ATOM 2487 N N . GLN A 1 315 ? 5.979 -5.260 42.605 1.00 16.36 313 GLN A N 1
ATOM 2488 C CA . GLN A 1 315 ? 6.302 -5.744 43.949 1.00 20.14 313 GLN A CA 1
ATOM 2489 C C . GLN A 1 315 ? 5.737 -4.828 45.046 1.00 20.06 313 GLN A C 1
ATOM 2490 O O . GLN A 1 315 ? 5.714 -5.199 46.231 1.00 20.21 313 GLN A O 1
ATOM 2496 N N . PHE A 1 316 ? 5.305 -3.626 44.666 1.00 19.08 314 PHE A N 1
ATOM 2497 C CA . PHE A 1 316 ? 4.774 -2.681 45.642 1.00 18.99 314 PHE A CA 1
ATOM 2498 C C . PHE A 1 316 ? 3.527 -3.171 46.357 1.00 20.27 314 PHE A C 1
ATOM 2499 O O . PHE A 1 316 ? 2.496 -3.435 45.741 1.00 21.83 314 PHE A O 1
ATOM 2507 N N . GLU A 1 317 ? 3.618 -3.217 47.684 1.00 19.89 315 GLU A N 1
ATOM 2508 C CA . GLU A 1 317 ? 2.533 -3.649 48.555 1.00 20.93 315 GLU A CA 1
ATOM 2509 C C . GLU A 1 317 ? 1.190 -2.934 48.310 1.00 21.99 315 GLU A C 1
ATOM 2510 O O . GLU A 1 317 ? 0.141 -3.576 48.216 1.00 20.79 315 GLU A O 1
ATOM 2516 N N . GLY A 1 318 ? 1.213 -1.610 48.199 1.00 19.46 316 GLY A N 1
ATOM 2517 C CA . GLY A 1 318 ? -0.027 -0.885 47.978 1.00 21.05 316 GLY A CA 1
ATOM 2518 C C . GLY A 1 318 ? -0.317 -0.551 46.525 1.00 21.53 316 GLY A C 1
ATOM 2519 O O . GLY A 1 318 ? -1.067 0.383 46.237 1.00 22.61 316 GLY A O 1
ATOM 2520 N N . LYS A 1 319 ? 0.208 -1.352 45.610 1.00 21.41 317 LYS A N 1
ATOM 2521 C CA . LYS A 1 319 ? 0.026 -1.092 44.184 1.00 20.42 317 LYS A CA 1
ATOM 2522 C C . LYS A 1 319 ? -1.403 -0.876 43.682 1.00 19.64 317 LYS A C 1
ATOM 2523 O O . LYS A 1 319 ? -1.611 -0.075 42.777 1.00 20.30 317 LYS A O 1
ATOM 2529 N N . THR A 1 320 ? -2.382 -1.575 44.251 1.00 16.70 318 THR A N 1
ATOM 2530 C CA . THR A 1 320 ? -3.768 -1.405 43.821 1.00 19.67 318 THR A CA 1
ATOM 2531 C C . THR A 1 320 ? -4.704 -0.988 44.951 1.00 20.38 318 THR A C 1
ATOM 2532 O O . THR A 1 320 ? -5.927 -1.102 44.828 1.00 22.52 318 THR A O 1
ATOM 2536 N N . ALA A 1 321 ? -4.139 -0.452 46.032 1.00 23.00 319 ALA A N 1
ATOM 2537 C CA . ALA A 1 321 ? -4.947 -0.025 47.171 1.00 23.51 319 ALA A CA 1
ATOM 2538 C C . ALA A 1 321 ? -5.922 1.084 46.754 1.00 22.95 319 ALA A C 1
ATOM 2539 O O . ALA A 1 321 ? -7.041 1.155 47.260 1.00 23.46 319 ALA A O 1
ATOM 2541 N N . THR A 1 322 ? -5.483 1.936 45.831 1.00 23.43 320 THR A N 1
ATOM 2542 C CA . THR A 1 322 ? -6.288 3.031 45.290 1.00 22.89 320 THR A CA 1
ATOM 2543 C C . THR A 1 322 ? -5.791 3.289 43.864 1.00 21.78 320 THR A C 1
ATOM 2544 O O . THR A 1 322 ? -4.901 2.589 43.374 1.00 19.93 320 THR A O 1
ATOM 2548 N N . VAL A 1 323 ? -6.383 4.264 43.181 1.00 21.04 321 VAL A N 1
ATOM 2549 C CA . VAL A 1 323 ? -5.960 4.587 41.822 1.00 18.74 321 VAL A CA 1
ATOM 2550 C C . VAL A 1 323 ? -5.345 5.981 41.785 1.00 16.66 321 VAL A C 1
ATOM 2551 O O . VAL A 1 323 ? -5.536 6.787 42.709 1.00 17.25 321 VAL A O 1
ATOM 2555 N N . GLU A 1 324 ? -4.543 6.230 40.758 1.00 16.68 322 GLU A N 1
ATOM 2556 C CA . GLU A 1 324 ? -3.925 7.532 40.549 1.00 17.53 322 GLU A CA 1
ATOM 2557 C C . GLU A 1 324 ? -2.996 7.965 41.689 1.00 17.98 322 GLU A C 1
ATOM 2558 O O . GLU A 1 324 ? -2.933 9.148 42.048 1.00 15.09 322 GLU A O 1
ATOM 2564 N N . GLN A 1 325 ? -2.287 7.004 42.271 1.00 15.25 323 GLN A N 1
ATOM 2565 C CA . GLN A 1 325 ? -1.365 7.315 43.355 1.00 14.65 323 GLN A CA 1
ATOM 2566 C C . GLN A 1 325 ? -0.169 8.029 42.738 1.00 13.72 323 GLN A C 1
ATOM 2567 O O . GLN A 1 325 ? 0.473 7.499 41.840 1.00 14.97 323 GLN A O 1
ATOM 2573 N N . THR A 1 326 ? 0.090 9.268 43.163 1.00 13.61 324 THR A N 1
ATOM 2574 C CA . THR A 1 326 ? 1.215 10.030 42.628 1.00 13.27 324 THR A CA 1
ATOM 2575 C C . THR A 1 326 ? 2.513 9.662 43.320 1.00 15.03 324 THR A C 1
ATOM 2576 O O . THR A 1 326 ? 2.631 9.741 44.547 1.00 17.84 324 THR A O 1
ATOM 2580 N N . VAL A 1 327 ? 3.492 9.272 42.521 1.00 13.15 325 VAL A N 1
ATOM 2581 C CA . VAL A 1 327 ? 4.772 8.839 43.041 1.00 15.04 325 VAL A CA 1
ATOM 2582 C C . VAL A 1 327 ? 5.888 9.658 42.399 1.00 16.35 325 VAL A C 1
ATOM 2583 O O . VAL A 1 327 ? 5.960 9.796 41.168 1.00 16.20 325 VAL A O 1
ATOM 2587 N N . TYR A 1 328 ? 6.768 10.203 43.237 1.00 14.89 326 TYR A N 1
ATOM 2588 C CA . TYR A 1 328 ? 7.859 11.038 42.751 1.00 15.86 326 TYR A CA 1
ATOM 2589 C C . TYR A 1 328 ? 9.253 10.545 43.100 1.00 15.56 326 TYR A C 1
ATOM 2590 O O . TYR A 1 328 ? 9.456 9.776 44.058 1.00 13.37 326 TYR A O 1
ATOM 2599 N N . LEU A 1 329 ? 10.200 10.963 42.279 1.00 15.10 327 LEU A N 1
ATOM 2600 C CA . LEU A 1 329 ? 11.607 10.615 42.422 1.00 18.00 327 LEU A CA 1
ATOM 2601 C C . LEU A 1 329 ? 12.370 11.414 41.373 1.00 19.11 327 LEU A C 1
ATOM 2602 O O . LEU A 1 329 ? 11.772 11.912 40.417 1.00 19.41 327 LEU A O 1
ATOM 2607 N N . ASN A 1 330 ? 13.675 11.561 41.559 1.00 17.92 328 ASN A N 1
ATOM 2608 C CA . ASN A 1 330 ? 14.516 12.268 40.598 1.00 17.57 328 ASN A CA 1
ATOM 2609 C C . ASN A 1 330 ? 15.520 11.273 40.043 1.00 17.40 328 ASN A C 1
ATOM 2610 O O . ASN A 1 330 ? 15.854 10.287 40.719 1.00 19.98 328 ASN A O 1
ATOM 2615 N N . THR A 1 331 ? 15.975 11.499 38.813 1.00 15.62 329 THR A N 1
ATOM 2616 C CA . THR A 1 331 ? 16.925 10.607 38.166 1.00 16.01 329 THR A CA 1
ATOM 2617 C C . THR A 1 331 ? 18.138 11.361 37.644 1.00 16.61 329 THR A C 1
ATOM 2618 O O . THR A 1 331 ? 18.180 12.598 37.664 1.00 18.01 329 THR A O 1
ATOM 2622 N N . GLY A 1 332 ? 19.113 10.597 37.163 1.00 15.84 330 GLY A N 1
ATOM 2623 C CA . GLY A 1 332 ? 20.316 11.154 36.586 1.00 18.27 330 GLY A CA 1
ATOM 2624 C C . GLY A 1 332 ? 20.011 11.600 35.170 1.00 20.43 330 GLY A C 1
ATOM 2625 O O . GLY A 1 332 ? 18.926 11.323 34.658 1.00 18.79 330 GLY A O 1
ATOM 2626 N N . ASP A 1 333 ? 20.974 12.246 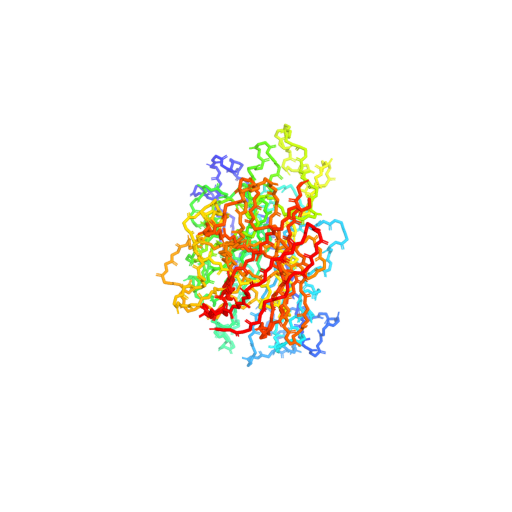34.524 1.00 22.76 331 ASP A N 1
ATOM 2627 C CA . ASP A 1 333 ? 20.790 12.743 33.161 1.00 25.75 331 ASP A CA 1
ATOM 2628 C C . ASP A 1 333 ? 21.343 11.845 32.048 1.00 25.57 331 ASP A C 1
ATOM 2629 O O . ASP A 1 333 ? 21.227 12.178 30.871 1.00 25.09 331 ASP A O 1
ATOM 2634 N N . SER A 1 334 ? 21.950 10.720 32.417 1.00 26.68 332 SER A N 1
ATOM 2635 C CA . SER A 1 334 ? 22.532 9.803 31.439 1.00 26.84 332 SER A CA 1
ATOM 2636 C C . SER A 1 334 ? 22.892 8.463 32.076 1.00 26.24 332 SER A C 1
ATOM 2637 O O . SER A 1 334 ? 22.681 8.254 33.276 1.00 25.18 332 SER A O 1
ATOM 2640 N N . GLY A 1 335 ? 23.456 7.569 31.272 1.00 26.35 333 GLY A N 1
ATOM 2641 C CA . GLY A 1 335 ? 23.840 6.261 31.764 1.00 27.57 333 GLY A CA 1
ATOM 2642 C C . GLY A 1 335 ? 22.656 5.489 32.298 1.00 26.90 333 GLY A C 1
ATOM 2643 O O . GLY A 1 335 ? 21.633 5.365 31.626 1.00 26.87 333 GLY A O 1
ATOM 2644 N N . ASN A 1 336 ? 22.785 5.010 33.530 1.00 25.71 334 ASN A N 1
ATOM 2645 C CA . ASN A 1 336 ? 21.740 4.237 34.194 1.00 23.98 334 ASN A CA 1
ATOM 2646 C C . ASN A 1 336 ? 20.581 5.070 34.738 1.00 20.92 334 ASN A C 1
ATOM 2647 O O . ASN A 1 336 ? 19.547 4.515 35.104 1.00 21.26 334 ASN A O 1
ATOM 2652 N N . PHE A 1 337 ? 20.776 6.385 34.843 1.00 19.87 335 PHE A N 1
ATOM 2653 C CA . PHE A 1 337 ? 19.763 7.312 35.361 1.00 16.92 335 PHE A CA 1
ATOM 2654 C C . PHE A 1 337 ? 19.420 7.118 36.845 1.00 18.02 335 PHE A C 1
ATOM 2655 O O . PHE A 1 337 ? 18.558 7.821 37.376 1.00 18.12 335 PHE A O 1
ATOM 2663 N N . THR A 1 338 ? 20.098 6.194 37.515 1.00 17.87 336 THR A N 1
ATOM 2664 C CA . THR A 1 338 ? 19.818 5.880 38.915 1.00 16.39 336 THR A CA 1
ATOM 2665 C C . THR A 1 338 ? 20.196 6.951 39.946 1.00 15.28 336 THR A C 1
ATOM 2666 O O . THR A 1 338 ? 21.143 7.706 39.747 1.00 13.77 336 THR A O 1
ATOM 2670 N N . ARG A 1 339 ? 19.438 6.995 41.041 1.00 18.67 337 ARG A N 1
ATOM 2671 C CA . ARG A 1 339 ? 19.667 7.929 42.151 1.00 18.41 337 ARG A CA 1
ATOM 2672 C C . ARG A 1 339 ? 19.225 7.244 43.437 1.00 21.55 337 ARG A C 1
ATOM 2673 O O . ARG A 1 339 ? 18.347 6.373 43.421 1.00 19.00 337 ARG A O 1
ATOM 2681 N N . TRP A 1 340 ? 19.830 7.648 44.552 1.00 22.32 338 TRP A N 1
ATOM 2682 C CA . TRP A 1 340 ? 19.497 7.109 45.865 1.00 20.40 338 TRP A CA 1
ATOM 2683 C C . TRP A 1 340 ? 19.277 8.319 46.757 1.00 17.57 338 TRP A C 1
ATOM 2684 O O . TRP A 1 340 ? 20.197 9.101 46.978 1.00 19.68 338 TRP A O 1
ATOM 2695 N N . ARG A 1 341 ? 18.049 8.493 47.231 1.00 17.89 339 ARG A N 1
ATOM 2696 C CA . ARG A 1 341 ? 17.704 9.647 48.048 1.00 17.15 339 ARG A CA 1
ATOM 2697 C C . ARG A 1 341 ? 18.038 9.441 49.512 1.00 18.22 339 ARG A C 1
ATOM 2698 O O . ARG A 1 341 ? 17.785 8.371 50.063 1.00 15.46 339 ARG A O 1
ATOM 2706 N N . TYR A 1 342 ? 18.603 10.474 50.131 1.00 17.87 340 TYR A N 1
ATOM 2707 C CA . TYR A 1 342 ? 18.973 10.430 51.546 1.00 18.57 340 TYR A CA 1
ATOM 2708 C C . TYR A 1 342 ? 18.552 11.745 52.210 1.00 17.74 340 TYR A C 1
ATOM 2709 O O . TYR A 1 342 ? 18.693 12.818 51.612 1.00 19.14 340 TYR A O 1
ATOM 2718 N N . LYS A 1 343 ? 17.990 11.669 53.413 1.00 16.93 341 LYS A N 1
ATOM 2719 C CA . LYS A 1 343 ? 17.616 12.879 54.140 1.00 16.52 341 LYS A CA 1
ATOM 2720 C C . LYS A 1 343 ? 18.787 13.190 55.065 1.00 18.26 341 LYS A C 1
ATOM 2721 O O . LYS A 1 343 ? 19.132 12.371 55.923 1.00 14.63 341 LYS A O 1
ATOM 2727 N N . VAL A 1 344 ? 19.412 14.348 54.867 1.00 17.65 342 VAL A N 1
ATOM 2728 C CA . VAL A 1 344 ? 20.566 14.738 55.667 1.00 18.14 342 VAL A CA 1
ATOM 2729 C C . VAL A 1 344 ? 20.212 15.893 56.603 1.00 18.14 342 VAL A C 1
ATOM 2730 O O . VAL A 1 344 ? 19.656 16.915 56.172 1.00 14.29 342 VAL A O 1
ATOM 2734 N N . SER A 1 345 ? 20.488 15.702 57.892 1.00 17.24 343 SER A N 1
ATOM 2735 C CA . SER A 1 345 ? 20.225 16.720 58.899 1.00 17.00 343 SER A CA 1
ATOM 2736 C C . SER A 1 345 ? 21.560 17.095 59.536 1.00 18.03 343 SER A C 1
ATOM 2737 O O . SER A 1 345 ? 22.343 16.212 59.909 1.00 12.25 343 SER A O 1
ATOM 2740 N N . VAL A 1 346 ? 21.830 18.396 59.630 1.00 16.58 344 VAL A N 1
ATOM 2741 C CA . VAL A 1 346 ? 23.090 18.893 60.183 1.00 18.13 344 VAL A CA 1
ATOM 2742 C C . VAL A 1 346 ? 22.851 19.903 61.298 1.00 18.40 344 VAL A C 1
ATOM 2743 O O . VAL A 1 346 ? 22.066 20.839 61.130 1.00 18.51 344 VAL A O 1
ATOM 2747 N N . THR A 1 347 ? 23.497 19.695 62.446 1.00 19.02 345 THR A N 1
ATOM 2748 C CA . THR A 1 347 ? 23.383 20.631 63.564 1.00 18.10 345 THR A CA 1
ATOM 2749 C C . THR A 1 347 ? 24.742 21.320 63.595 1.00 16.64 345 THR A C 1
ATOM 2750 O O . THR A 1 347 ? 25.773 20.667 63.715 1.00 15.12 345 THR A O 1
ATOM 2754 N N . LEU A 1 348 ? 24.750 22.634 63.400 1.00 15.20 346 LEU A N 1
ATOM 2755 C CA . LEU A 1 348 ? 25.992 23.383 63.354 1.00 15.09 346 LEU A CA 1
ATOM 2756 C C . LEU A 1 348 ? 26.590 23.610 64.730 1.00 15.62 346 LEU A C 1
ATOM 2757 O O . LEU A 1 348 ? 25.872 23.599 65.735 1.00 17.62 346 LEU A O 1
ATOM 2762 N N . SER A 1 349 ? 27.895 23.837 64.753 1.00 17.54 347 SER A N 1
ATOM 2763 C CA . SER A 1 349 ? 28.615 24.092 65.992 1.00 19.35 347 SER A CA 1
ATOM 2764 C C . SER A 1 349 ? 29.681 25.139 65.708 1.00 19.35 347 SER A C 1
ATOM 2765 O O . SER A 1 349 ? 30.134 25.293 64.566 1.00 18.48 347 SER A O 1
ATOM 2768 N N . GLY A 1 350 ? 30.060 25.893 66.731 1.00 18.81 348 GLY A N 1
ATOM 2769 C CA . GLY A 1 350 ? 31.083 26.894 66.522 1.00 16.48 348 GLY A CA 1
ATOM 2770 C C . GLY A 1 350 ? 30.889 28.047 67.476 1.00 16.77 348 GLY A C 1
ATOM 2771 O O . GLY A 1 350 ? 29.938 28.048 68.254 1.00 15.75 348 GLY A O 1
ATOM 2772 N N . ALA A 1 351 A 31.755 29.044 67.362 1.00 19.76 348 ALA A N 1
ATOM 2773 C CA . ALA A 1 351 A 31.704 30.217 68.218 1.00 22.91 348 ALA A CA 1
ATOM 2774 C C . ALA A 1 351 A 31.174 31.473 67.523 1.00 24.90 348 ALA A C 1
ATOM 2775 O O . ALA A 1 351 A 30.739 32.402 68.195 1.00 23.20 348 ALA A O 1
ATOM 2777 N N . LYS A 1 352 ? 31.192 31.499 66.189 1.00 25.32 349 LYS A N 1
ATOM 2778 C CA . LYS A 1 352 ? 30.738 32.679 65.446 1.00 26.65 349 LYS A CA 1
ATOM 2779 C C . LYS A 1 352 ? 29.638 32.397 64.432 1.00 27.12 349 LYS A C 1
ATOM 2780 O O . LYS A 1 352 ? 29.590 31.326 63.820 1.00 24.65 349 LYS A O 1
ATOM 2786 N N . LYS A 1 353 ? 28.765 33.382 64.246 1.00 27.39 350 LYS A N 1
ATOM 2787 C CA . LYS A 1 353 ? 27.696 33.270 63.264 1.00 27.04 350 LYS A CA 1
ATOM 2788 C C . LYS A 1 353 ? 28.392 33.656 61.966 1.00 26.14 350 LYS A C 1
ATOM 2789 O O . LYS A 1 353 ? 29.202 34.594 61.939 1.00 23.70 350 LYS A O 1
ATOM 2795 N N . LEU A 1 354 ? 28.119 32.921 60.900 1.00 22.97 351 LEU A N 1
ATOM 2796 C CA . LEU A 1 354 ? 28.770 33.195 59.632 1.00 21.17 351 LEU A CA 1
ATOM 2797 C C . LEU A 1 354 ? 27.775 33.237 58.474 1.00 18.75 351 LEU A C 1
ATOM 2798 O O . LEU A 1 354 ? 26.567 33.128 58.675 1.00 16.91 351 LEU A O 1
ATOM 2803 N N . SER A 1 355 ? 28.292 33.508 57.283 1.00 22.08 352 SER A N 1
ATOM 2804 C CA . SER A 1 355 ? 27.500 33.540 56.054 1.00 23.45 352 SER A CA 1
ATOM 2805 C C . SER A 1 355 ? 28.187 32.583 55.097 1.00 19.32 352 SER A C 1
ATOM 2806 O O . SER A 1 355 ? 29.410 32.640 54.932 1.00 20.31 352 SER A O 1
ATOM 2809 N N . GLY A 1 356 ? 27.413 31.711 54.462 1.00 20.33 353 GLY A N 1
ATOM 2810 C CA . GLY A 1 356 ? 28.010 30.787 53.521 1.00 18.70 353 GLY A CA 1
ATOM 2811 C C . GLY A 1 356 ? 27.153 29.603 53.124 1.00 14.45 353 GLY A C 1
ATOM 2812 O O . GLY A 1 356 ? 25.933 29.635 53.221 1.00 16.33 353 GLY A O 1
ATOM 2813 N N . TYR A 1 357 ? 27.829 28.541 52.711 1.00 15.82 354 TYR A N 1
ATOM 2814 C CA . TYR A 1 357 ? 27.199 27.311 52.272 1.00 19.31 354 TYR A CA 1
ATOM 2815 C C . TYR A 1 357 ? 27.768 26.139 53.071 1.00 14.95 354 TYR A C 1
ATOM 2816 O O . TYR A 1 357 ? 28.965 26.120 53.378 1.00 17.61 354 TYR A O 1
ATOM 2825 N N . ILE A 1 358 ? 26.910 25.185 53.415 1.00 14.91 355 ILE A N 1
ATOM 2826 C CA . ILE A 1 358 ? 27.340 23.974 54.126 1.00 15.00 355 ILE A CA 1
ATOM 2827 C C . ILE A 1 358 ? 27.046 22.782 53.214 1.00 14.42 355 ILE A C 1
ATOM 2828 O O . ILE A 1 358 ? 25.961 22.695 52.623 1.00 15.17 355 ILE A O 1
ATOM 2833 N N . LEU A 1 359 ? 28.011 21.875 53.111 1.00 14.31 356 LEU A N 1
ATOM 2834 C CA . LEU A 1 359 ? 27.910 20.693 52.265 1.00 14.43 356 LEU A CA 1
ATOM 2835 C C . LEU A 1 359 ? 28.280 19.437 53.048 1.00 15.94 356 LEU A C 1
ATOM 2836 O O . LEU A 1 359 ? 29.084 19.501 53.979 1.00 12.57 356 LEU A O 1
ATOM 2841 N N . VAL A 1 360 ? 27.746 18.297 52.621 1.00 13.55 357 VAL A N 1
ATOM 2842 C CA . VAL A 1 360 ? 28.005 17.010 53.280 1.00 14.38 357 VAL A CA 1
ATOM 2843 C C . VAL A 1 360 ? 28.311 15.924 52.247 1.00 18.34 357 VAL A C 1
ATOM 2844 O O . VAL A 1 360 ? 27.684 15.890 51.184 1.00 17.11 357 VAL A O 1
ATOM 2848 N N . ALA A 1 361 ? 29.300 15.076 52.538 1.00 16.61 358 ALA A N 1
ATOM 2849 C CA . ALA A 1 361 ? 29.672 13.955 51.668 1.00 19.29 358 ALA A CA 1
ATOM 2850 C C . ALA A 1 361 ? 29.495 12.686 52.505 1.00 20.04 358 ALA A C 1
ATOM 2851 O O . ALA A 1 361 ? 29.821 12.681 53.703 1.00 16.96 358 ALA A O 1
ATOM 2853 N N . LEU A 1 362 ? 28.967 11.630 51.888 1.00 18.11 359 LEU A N 1
ATOM 2854 C CA . LEU A 1 362 ? 28.703 10.363 52.579 1.00 18.81 359 LEU A CA 1
ATOM 2855 C C . LEU A 1 362 ? 29.758 9.313 52.248 1.00 20.19 359 LEU A C 1
ATOM 2856 O O . LEU A 1 362 ? 30.171 9.185 51.092 1.00 18.95 359 LEU A O 1
ATOM 2861 N N . TYR A 1 363 ? 30.184 8.557 53.259 1.00 19.27 360 TYR A N 1
ATOM 2862 C CA . TYR A 1 363 ? 31.191 7.517 53.073 1.00 22.61 360 TYR A CA 1
ATOM 2863 C C . TYR A 1 363 ? 30.665 6.195 53.613 1.00 24.48 360 TYR A C 1
ATOM 2864 O O . TYR A 1 363 ? 30.287 6.098 54.787 1.00 24.59 360 TYR A O 1
ATOM 2873 N N . GLY A 1 364 ? 30.634 5.182 52.752 1.00 24.29 361 GLY A N 1
ATOM 2874 C CA . GLY A 1 364 ? 30.138 3.881 53.155 1.00 23.70 361 GLY A CA 1
ATOM 2875 C C . GLY A 1 364 ? 30.968 2.734 52.616 1.00 23.33 361 GLY A C 1
ATOM 2876 O O . GLY A 1 364 ? 31.944 2.946 51.896 1.00 23.12 361 GLY A O 1
ATOM 2877 N N . ASN A 1 365 ? 30.572 1.508 52.943 1.00 25.59 362 ASN A N 1
ATOM 2878 C CA . ASN A 1 365 ? 31.322 0.337 52.491 1.00 28.11 362 ASN A CA 1
ATOM 2879 C C . ASN A 1 365 ? 31.246 0.089 50.993 1.00 29.10 362 ASN A C 1
ATOM 2880 O O . ASN A 1 365 ? 32.082 -0.622 50.437 1.00 29.18 362 ASN A O 1
ATOM 2885 N N . ASN A 1 366 ? 30.277 0.721 50.337 1.00 30.31 363 ASN A N 1
ATOM 2886 C CA . ASN A 1 366 ? 30.098 0.583 48.896 1.00 31.37 363 ASN A CA 1
ATOM 2887 C C . ASN A 1 366 ? 30.836 1.708 48.152 1.00 31.54 363 ASN A C 1
ATOM 2888 O O . ASN A 1 366 ? 30.914 1.696 46.924 1.00 32.17 363 ASN A O 1
ATOM 2893 N N . GLY A 1 367 ? 31.376 2.671 48.899 1.00 28.24 364 GLY A N 1
ATOM 2894 C CA . GLY A 1 367 ? 32.084 3.788 48.291 1.00 27.80 364 GLY A CA 1
ATOM 2895 C C . GLY A 1 367 ? 31.615 5.114 48.871 1.00 24.35 364 GLY A C 1
ATOM 2896 O O . GLY A 1 367 ? 30.827 5.124 49.816 1.00 23.10 364 GLY A O 1
ATOM 2897 N N . ASN A 1 368 ? 32.095 6.229 48.326 1.00 25.25 365 ASN A N 1
ATOM 2898 C CA . ASN A 1 368 ? 31.690 7.539 48.834 1.00 26.15 365 ASN A CA 1
ATOM 2899 C C . ASN A 1 368 ? 31.050 8.444 47.786 1.00 25.29 365 ASN A C 1
ATOM 2900 O O . ASN A 1 368 ? 31.216 8.244 46.575 1.00 25.04 365 ASN A O 1
ATOM 2905 N N . SER A 1 369 ? 30.307 9.432 48.266 1.00 23.47 366 SER A N 1
ATOM 2906 C CA . SER A 1 369 ? 29.617 10.374 47.402 1.00 23.61 366 SER A CA 1
ATOM 2907 C C . SER A 1 369 ? 30.419 11.655 47.248 1.00 24.53 366 SER A C 1
ATOM 2908 O O . SER A 1 369 ? 31.477 11.832 47.873 1.00 21.99 366 SER A O 1
ATOM 2911 N N . LYS A 1 370 ? 29.908 12.536 46.392 1.00 22.92 367 LYS A N 1
ATOM 2912 C CA . LYS A 1 370 ? 30.498 13.841 46.165 1.00 20.15 367 LYS A CA 1
ATOM 2913 C C . LYS A 1 370 ? 29.877 14.703 47.277 1.00 18.22 367 LYS A C 1
ATOM 2914 O O . LYS A 1 370 ? 29.061 14.213 48.067 1.00 16.19 367 LYS A O 1
ATOM 2920 N N . GLN A 1 371 ? 30.250 15.974 47.347 1.00 18.51 368 GLN A N 1
ATOM 2921 C CA . GLN A 1 371 ? 29.695 16.864 48.366 1.00 17.63 368 GLN A CA 1
ATOM 2922 C C . GLN A 1 371 ? 28.377 17.464 47.868 1.00 17.07 368 GLN A C 1
ATOM 2923 O O . GLN A 1 371 ? 28.265 17.834 46.692 1.00 18.83 368 GLN A O 1
ATOM 2929 N N . TYR A 1 372 ? 27.372 17.502 48.740 1.00 16.17 369 TYR A N 1
ATOM 2930 C CA . TYR A 1 372 ? 26.055 18.047 48.415 1.00 18.37 369 TYR A CA 1
ATOM 2931 C C . TYR A 1 372 ? 25.690 19.249 49.295 1.00 19.65 369 TYR A C 1
ATOM 2932 O O . TYR A 1 372 ? 25.849 19.197 50.520 1.00 17.69 369 TYR A O 1
ATOM 2941 N N . GLU A 1 373 ? 25.194 20.326 48.684 1.00 16.88 370 GLU A N 1
ATOM 2942 C CA . GLU A 1 373 ? 24.817 21.510 49.451 1.00 17.18 370 GLU A CA 1
ATOM 2943 C C . GLU A 1 373 ? 23.569 21.209 50.268 1.00 16.47 370 GLU A C 1
ATOM 2944 O O . GLU A 1 373 ? 22.585 20.682 49.739 1.00 18.77 370 GLU A O 1
ATOM 2950 N N . ILE A 1 374 ? 23.633 21.475 51.573 1.00 14.83 371 ILE A N 1
ATOM 2951 C CA . ILE A 1 374 ? 22.491 21.234 52.444 1.00 11.91 371 ILE A CA 1
ATOM 2952 C C . ILE A 1 374 ? 21.751 22.536 52.754 1.00 13.16 371 ILE A C 1
ATOM 2953 O O . ILE A 1 374 ? 20.521 22.546 52.889 1.00 18.91 371 ILE A O 1
ATOM 2958 N N . PHE A 1 375 ? 22.493 23.634 52.856 1.00 16.37 372 PHE A N 1
ATOM 2959 C CA . PHE A 1 375 ? 21.901 24.934 53.180 1.00 16.66 372 PHE A CA 1
ATOM 2960 C C . PHE A 1 375 ? 22.861 26.061 52.830 1.00 16.69 372 PHE A C 1
ATOM 2961 O O . PHE A 1 375 ? 24.077 25.852 52.739 1.00 15.44 372 PHE A O 1
ATOM 2969 N N . LYS A 1 376 ? 22.299 27.234 52.550 1.00 18.21 373 LYS A N 1
ATOM 2970 C CA . LYS A 1 376 ? 23.102 28.411 52.241 1.00 18.63 373 LYS A CA 1
ATOM 2971 C C . LYS A 1 376 ? 22.375 29.618 52.818 1.00 18.33 373 LYS A C 1
ATOM 2972 O O . LYS A 1 376 ? 21.143 29.694 52.761 1.00 18.47 373 LYS A O 1
ATOM 2978 N N . GLY A 1 377 ? 23.133 30.492 53.476 1.00 18.37 374 GLY A N 1
ATOM 2979 C CA . GLY A 1 377 ? 22.566 31.678 54.101 1.00 17.97 374 GLY A CA 1
ATOM 2980 C C . GLY A 1 377 ? 23.333 31.934 55.394 1.00 16.85 374 GLY A C 1
ATOM 2981 O O . GLY A 1 377 ? 24.540 31.720 55.439 1.00 14.40 374 GLY A O 1
ATOM 2982 N N . SER A 1 378 ? 22.653 32.400 56.433 1.00 19.33 375 SER A N 1
ATOM 2983 C CA . SER A 1 378 ? 23.327 32.639 57.705 1.00 19.43 375 SER A CA 1
ATOM 2984 C C . SER A 1 378 ? 23.564 31.292 58.396 1.00 17.79 375 SER A C 1
ATOM 2985 O O . SER A 1 378 ? 22.649 30.468 58.513 1.00 19.41 375 SER A O 1
ATOM 2988 N N . LEU A 1 379 ? 24.800 31.067 58.817 1.00 19.22 376 LEU A N 1
ATOM 2989 C CA . LEU A 1 379 ? 25.192 29.833 59.478 1.00 16.89 376 LEU A CA 1
ATOM 2990 C C . LEU A 1 379 ? 25.384 30.083 60.975 1.00 18.42 376 LEU A C 1
ATOM 2991 O O . LEU A 1 379 ? 26.438 30.548 61.398 1.00 18.90 376 LEU A O 1
ATOM 2996 N N . LYS A 1 380 ? 24.374 29.734 61.762 1.00 18.86 377 LYS A N 1
ATOM 2997 C CA . LYS A 1 380 ? 24.403 29.926 63.207 1.00 20.29 377 LYS A CA 1
ATOM 2998 C C . LYS A 1 380 ? 24.706 28.658 64.011 1.00 21.92 377 LYS A C 1
ATOM 2999 O O . LYS A 1 380 ? 24.058 27.622 63.828 1.00 18.16 377 LYS A O 1
ATOM 3005 N N . PRO A 1 381 ? 25.714 28.711 64.893 1.00 20.39 378 PRO A N 1
ATOM 3006 C CA . PRO A 1 381 ? 26.005 27.516 65.691 1.00 20.52 378 PRO A CA 1
ATOM 3007 C C . PRO A 1 381 ? 24.726 27.131 66.433 1.00 17.27 378 PRO A C 1
ATOM 3008 O O . PRO A 1 381 ? 23.932 28.001 66.802 1.00 19.76 378 PRO A O 1
ATOM 3012 N N . GLU A 1 382 ? 24.494 25.824 66.550 1.00 17.84 379 GLU A N 1
ATOM 3013 C CA . GLU A 1 382 ? 23.323 25.238 67.204 1.00 18.18 379 GLU A CA 1
ATOM 3014 C C . GLU A 1 382 ? 22.056 25.190 66.337 1.00 20.47 379 GLU A C 1
ATOM 3015 O O . GLU A 1 382 ? 21.027 24.651 66.762 1.00 19.25 379 GLU A O 1
ATOM 3021 N N . ALA A 1 383 ? 22.115 25.772 65.138 1.00 19.35 380 ALA A N 1
ATOM 3022 C CA . ALA A 1 383 ? 20.963 25.738 64.232 1.00 20.03 380 ALA A CA 1
ATOM 3023 C C . ALA A 1 383 ? 21.023 24.394 63.511 1.00 18.07 380 ALA A C 1
ATOM 3024 O O . ALA A 1 383 ? 22.115 23.857 63.308 1.00 18.65 380 ALA A O 1
ATOM 3026 N N . ARG A 1 384 ? 19.863 23.839 63.163 1.00 19.64 381 ARG A N 1
ATOM 3027 C CA . ARG A 1 384 ? 19.795 22.558 62.463 1.00 21.09 381 ARG A CA 1
ATOM 3028 C C . ARG A 1 384 ? 19.176 22.779 61.082 1.00 18.48 381 ARG A C 1
ATOM 3029 O O . ARG A 1 384 ? 18.209 23.527 60.947 1.00 18.49 381 ARG A O 1
ATOM 3037 N N . HIS A 1 385 ? 19.734 22.118 60.076 1.00 18.98 382 HIS A N 1
ATOM 3038 C CA . HIS A 1 385 ? 19.279 22.237 58.688 1.00 19.38 382 HIS A CA 1
ATOM 3039 C C . HIS A 1 385 ? 19.079 20.850 58.086 1.00 18.54 382 HIS A C 1
ATOM 3040 O O . HIS A 1 385 ? 19.846 19.932 58.382 1.00 20.91 382 HIS A O 1
ATOM 3047 N N . VAL A 1 386 ? 18.071 20.709 57.226 1.00 20.43 383 VAL A N 1
ATOM 3048 C CA . VAL A 1 386 ? 17.755 19.422 56.603 1.00 17.15 383 VAL A CA 1
ATOM 3049 C C . VAL A 1 386 ? 17.519 19.565 55.089 1.00 17.82 383 VAL A C 1
ATOM 3050 O O . VAL A 1 386 ? 16.936 20.554 54.641 1.00 16.02 383 VAL A O 1
ATOM 3054 N N . ARG A 1 387 ? 18.045 18.620 54.316 1.00 16.35 384 ARG A N 1
ATOM 3055 C CA . ARG A 1 387 ? 17.827 18.583 52.868 1.00 17.21 384 ARG A CA 1
ATOM 3056 C C . ARG A 1 387 ? 17.895 17.131 52.405 1.00 18.56 384 ARG A C 1
ATOM 3057 O O . ARG A 1 387 ? 18.727 16.348 52.874 1.00 18.78 384 ARG A O 1
ATOM 3065 N N . ASP A 1 388 ? 16.977 16.764 51.525 1.00 19.11 385 ASP A N 1
ATOM 3066 C CA . ASP A 1 388 ? 16.947 15.417 50.978 1.00 18.62 385 ASP A CA 1
ATOM 3067 C C . ASP A 1 388 ? 17.701 15.534 49.667 1.00 18.96 385 ASP A C 1
ATOM 3068 O O . ASP A 1 388 ? 17.396 16.394 48.829 1.00 18.03 385 ASP A O 1
ATOM 3073 N N . ILE A 1 389 ? 18.755 14.741 49.547 1.00 18.85 386 ILE A N 1
ATOM 3074 C CA . ILE A 1 389 ? 19.619 14.769 48.381 1.00 17.58 386 ILE A CA 1
ATOM 3075 C C . ILE A 1 389 ? 19.556 13.493 47.559 1.00 19.16 386 ILE A C 1
ATOM 3076 O O . ILE A 1 389 ? 19.467 12.386 48.101 1.00 18.25 386 ILE A O 1
ATOM 3081 N N . ASP A 1 390 ? 19.601 13.650 46.242 1.00 18.37 387 ASP A N 1
ATOM 3082 C CA . ASP A 1 390 ? 19.561 12.507 45.346 1.00 17.47 387 ASP A CA 1
ATOM 3083 C C . ASP A 1 390 ? 20.991 12.221 44.950 1.00 17.37 387 ASP A C 1
ATOM 3084 O O . ASP A 1 390 ? 21.578 12.920 44.119 1.00 17.67 387 ASP A O 1
ATOM 3089 N N . VAL A 1 391 ? 21.570 11.225 45.610 1.00 16.55 388 VAL A N 1
ATOM 3090 C CA . VAL A 1 391 ? 22.948 10.834 45.378 1.00 17.33 388 VAL A CA 1
ATOM 3091 C C . VAL A 1 391 ? 23.075 9.905 44.177 1.00 17.26 388 VAL A C 1
ATOM 3092 O O . VAL A 1 391 ? 22.191 9.093 43.911 1.00 17.92 388 VAL A O 1
ATOM 3096 N N . ASP A 1 392 ? 24.190 10.012 43.473 1.00 17.14 389 ASP A N 1
ATOM 3097 C CA . ASP A 1 392 ? 24.419 9.199 42.282 1.00 20.86 389 ASP A CA 1
ATOM 3098 C C . ASP A 1 392 ? 25.093 7.853 42.530 1.00 22.27 389 ASP A C 1
ATOM 3099 O O . ASP A 1 392 ? 25.615 7.229 41.599 1.00 22.36 389 ASP A O 1
ATOM 3104 N N . ILE A 1 393 ? 25.094 7.416 43.786 1.00 24.15 390 ILE A N 1
ATOM 3105 C CA . ILE A 1 393 ? 25.708 6.153 44.160 1.00 23.97 390 ILE A CA 1
ATOM 3106 C C . ILE A 1 393 ? 25.049 5.641 45.428 1.00 23.34 390 ILE A C 1
ATOM 3107 O O . ILE A 1 393 ? 24.417 6.404 46.163 1.00 22.43 390 ILE A O 1
ATOM 3112 N N . ASN A 1 394 ? 25.094 4.332 45.628 1.00 22.07 391 ASN A N 1
ATOM 3113 C CA . ASN A 1 394 ? 24.538 3.747 46.838 1.00 22.53 391 ASN A CA 1
ATOM 3114 C C . ASN A 1 394 ? 25.786 3.471 47.648 1.00 22.74 391 ASN A C 1
ATOM 3115 O O . ASN A 1 394 ? 26.620 2.654 47.244 1.00 20.18 391 ASN A O 1
ATOM 3120 N N . VAL A 1 395 ? 25.967 4.242 48.717 1.00 22.17 392 VAL A N 1
ATOM 3121 C CA . VAL A 1 395 ? 27.140 4.112 49.579 1.00 21.74 392 VAL A CA 1
ATOM 3122 C C . VAL A 1 395 ? 27.088 2.874 50.468 1.00 21.44 392 VAL A C 1
ATOM 3123 O O . VAL A 1 395 ? 28.113 2.461 51.012 1.00 22.26 392 VAL A O 1
ATOM 3127 N N . GLY A 1 396 ? 25.914 2.254 50.559 1.00 21.33 393 GLY A N 1
ATOM 3128 C CA . GLY A 1 396 ? 25.762 1.069 51.384 1.00 23.67 393 GLY A CA 1
ATOM 3129 C C . GLY A 1 396 ? 25.680 1.455 52.848 1.00 22.90 393 GLY A C 1
ATOM 3130 O O . GLY A 1 396 ? 25.000 2.419 53.208 1.00 22.40 393 GLY A O 1
ATOM 3131 N N . GLU A 1 397 ? 26.347 0.696 53.707 1.00 24.03 394 GLU A N 1
ATOM 3132 C CA . GLU A 1 397 ? 26.339 1.011 55.133 1.00 24.75 394 GLU A CA 1
ATOM 3133 C C . GLU A 1 397 ? 27.162 2.288 55.287 1.00 20.80 394 GLU A C 1
ATOM 3134 O O . GLU A 1 397 ? 28.345 2.313 54.931 1.00 21.21 394 GLU A O 1
ATOM 3140 N N . ILE A 1 398 ? 26.526 3.358 55.752 1.00 21.34 395 ILE A N 1
ATOM 3141 C CA . ILE A 1 398 ? 27.222 4.629 55.921 1.00 19.22 395 ILE A CA 1
ATOM 3142 C C . ILE A 1 398 ? 28.080 4.530 57.177 1.00 19.72 395 ILE A C 1
ATOM 3143 O O . ILE A 1 398 ? 27.561 4.372 58.279 1.00 18.70 395 ILE A O 1
ATOM 3148 N N . GLN A 1 399 ? 29.389 4.600 56.988 1.00 18.82 396 GLN A N 1
ATOM 3149 C CA . GLN A 1 399 ? 30.354 4.471 58.078 1.00 21.01 396 GLN A CA 1
ATOM 3150 C C . GLN A 1 399 ? 30.855 5.800 58.645 1.00 21.75 396 GLN A C 1
ATOM 3151 O O . GLN A 1 399 ? 31.318 5.857 59.786 1.00 19.73 396 GLN A O 1
ATOM 3157 N N . LYS A 1 400 ? 30.787 6.856 57.843 1.00 20.45 397 LYS A N 1
ATOM 3158 C CA . LYS A 1 400 ? 31.194 8.187 58.285 1.00 22.08 397 LYS A CA 1
ATOM 3159 C C . LYS A 1 400 ? 30.720 9.215 57.264 1.00 22.06 397 LYS A C 1
ATOM 3160 O O . LYS A 1 400 ? 30.329 8.845 56.146 1.00 19.26 397 LYS A O 1
ATOM 3166 N N . VAL A 1 401 ? 30.691 10.483 57.670 1.00 20.08 398 VAL A N 1
ATOM 3167 C CA . VAL A 1 401 ? 30.280 11.577 56.787 1.00 19.30 398 VAL A CA 1
ATOM 3168 C C . VAL A 1 401 ? 31.303 12.694 56.953 1.00 22.56 398 VAL A C 1
ATOM 3169 O O . VAL A 1 401 ? 32.057 12.715 57.936 1.00 21.67 398 VAL A O 1
ATOM 3173 N N . LYS A 1 402 ? 31.348 13.602 55.985 1.00 21.03 399 LYS A N 1
ATOM 3174 C CA . LYS A 1 402 ? 32.258 14.733 56.049 1.00 18.39 399 LYS A CA 1
ATOM 3175 C C . LYS A 1 402 ? 31.463 16.003 55.824 1.00 19.00 399 LYS A C 1
ATOM 3176 O O . LYS A 1 402 ? 30.535 16.033 55.007 1.00 15.80 399 LYS A O 1
ATOM 3182 N N . PHE A 1 403 ? 31.787 17.021 56.614 1.00 15.43 400 PHE A N 1
ATOM 3183 C CA . PHE A 1 403 ? 31.141 18.317 56.565 1.00 15.64 400 PHE A CA 1
ATOM 3184 C C . PHE A 1 403 ? 32.140 19.316 55.985 1.00 17.31 400 PHE A C 1
ATOM 3185 O O . PHE A 1 403 ? 33.357 19.209 56.216 1.00 12.99 400 PHE A O 1
ATOM 3193 N N . LEU A 1 404 ? 31.638 20.290 55.234 1.00 15.98 401 LEU A N 1
ATOM 3194 C CA . LEU A 1 404 ? 32.494 21.286 54.601 1.00 17.77 401 LEU A CA 1
ATOM 3195 C C . LEU A 1 404 ? 31.699 22.582 54.504 1.00 17.63 401 LEU A C 1
ATOM 3196 O O . LEU A 1 404 ? 30.479 22.548 54.346 1.00 16.33 401 LEU A O 1
ATOM 3201 N N . TRP A 1 405 ? 32.359 23.723 54.674 1.00 18.19 402 TRP A N 1
ATOM 3202 C CA . TRP A 1 405 ? 31.637 24.981 54.536 1.00 19.86 402 TRP A CA 1
ATOM 3203 C C . TRP A 1 405 ? 32.453 25.995 53.746 1.00 18.83 402 TRP A C 1
ATOM 3204 O O . TRP A 1 405 ? 33.674 25.867 53.615 1.00 18.07 402 TRP A O 1
ATOM 3215 N N . ASN A 1 406 ? 31.763 26.953 53.145 1.00 21.79 403 ASN A N 1
ATOM 3216 C CA . ASN A 1 406 ? 32.431 27.997 52.390 1.00 24.30 403 ASN A CA 1
ATOM 3217 C C . ASN A 1 406 ? 31.544 29.221 52.214 1.00 25.89 403 ASN A C 1
ATOM 3218 O O . ASN A 1 406 ? 30.429 29.257 52.733 1.00 22.76 403 ASN A O 1
ATOM 3223 N N . ASN A 1 407 ? 32.067 30.253 51.561 1.00 32.21 404 ASN A N 1
ATOM 3224 C CA . ASN A 1 407 ? 31.298 31.476 51.338 1.00 34.56 404 ASN A CA 1
ATOM 3225 C C . ASN A 1 407 ? 31.041 31.737 49.850 1.00 36.78 404 ASN A C 1
ATOM 3226 O O . ASN A 1 407 ? 31.930 32.296 49.166 1.00 39.92 404 ASN A O 1
ATOM 3228 N N . ARG A 1 414 ? 40.107 34.221 59.995 1.00 31.36 412 ARG A N 1
ATOM 3229 C CA . ARG A 1 414 ? 40.114 32.740 59.771 1.00 31.41 412 ARG A CA 1
ATOM 3230 C C . ARG A 1 414 ? 39.049 32.075 60.642 1.00 29.89 412 ARG A C 1
ATOM 3231 O O . ARG A 1 414 ? 39.363 31.353 61.589 1.00 29.66 412 ARG A O 1
ATOM 3233 N N . PRO A 1 415 ? 37.770 32.326 60.338 1.00 28.87 413 PRO A N 1
ATOM 3234 C CA . PRO A 1 415 ? 36.669 31.746 61.107 1.00 27.00 413 PRO A CA 1
ATOM 3235 C C . PRO A 1 415 ? 36.582 30.229 60.937 1.00 26.14 413 PRO A C 1
ATOM 3236 O O . PRO A 1 415 ? 37.068 29.676 59.947 1.00 25.52 413 PRO A O 1
ATOM 3240 N N . THR A 1 416 ? 35.972 29.564 61.914 1.00 24.60 414 THR A N 1
ATOM 3241 C CA . THR A 1 416 ? 35.807 28.117 61.866 1.00 20.41 414 THR A CA 1
ATOM 3242 C C . THR A 1 416 ? 34.363 27.789 62.165 1.00 19.30 414 THR A C 1
ATOM 3243 O O . THR A 1 416 ? 33.684 28.519 62.891 1.00 18.46 414 THR A O 1
ATOM 3247 N N . LEU A 1 417 ? 33.907 26.670 61.621 1.00 17.85 415 LEU A N 1
ATOM 3248 C CA . LEU A 1 417 ? 32.542 26.230 61.807 1.00 14.99 415 LEU A CA 1
ATOM 3249 C C . LEU A 1 417 ? 32.567 24.712 61.717 1.00 13.02 415 LEU A C 1
ATOM 3250 O O . LEU A 1 417 ? 33.471 24.140 61.111 1.00 13.90 415 LEU A O 1
ATOM 3255 N N . GLY A 1 418 ? 31.577 24.061 62.305 1.00 16.04 416 GLY A N 1
ATOM 3256 C CA . GLY A 1 418 ? 31.529 22.617 62.231 1.00 16.31 416 GLY A CA 1
ATOM 3257 C C . GLY A 1 418 ? 30.115 22.119 62.387 1.00 15.91 416 GLY A C 1
ATOM 3258 O O . GLY A 1 418 ? 29.172 22.901 62.424 1.00 16.94 416 GLY A O 1
ATOM 3259 N N . ALA A 1 419 ? 29.970 20.799 62.383 1.00 15.21 417 ALA A N 1
ATOM 3260 C CA . ALA A 1 419 ? 28.690 20.159 62.592 1.00 13.71 417 ALA A CA 1
ATOM 3261 C C . ALA A 1 419 ? 28.991 19.283 63.803 1.00 15.07 417 ALA A C 1
ATOM 3262 O O . ALA A 1 419 ? 29.987 18.575 63.808 1.00 14.07 417 ALA A O 1
ATOM 3264 N N . SER A 1 420 ? 28.192 19.403 64.848 1.00 16.07 418 SER A N 1
ATOM 3265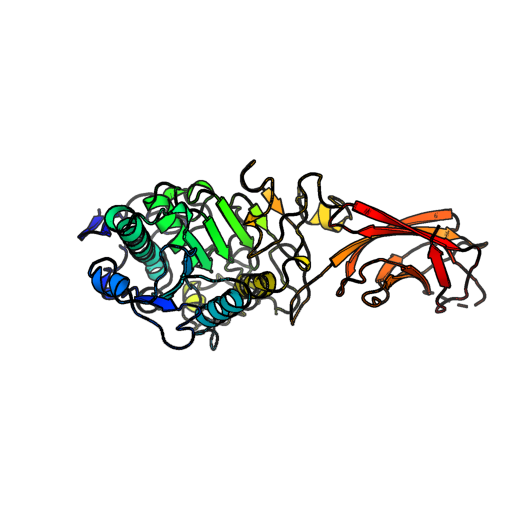 C CA . SER A 1 420 ? 28.406 18.585 66.039 1.00 18.83 418 SER A CA 1
ATOM 3266 C C . SER A 1 420 ? 27.779 17.210 65.819 1.00 18.92 418 SER A C 1
ATOM 3267 O O . SER A 1 420 ? 28.252 16.202 66.357 1.00 19.00 418 SER A O 1
ATOM 3270 N N . GLN A 1 421 ? 26.713 17.184 65.022 1.00 18.28 419 GLN A N 1
ATOM 3271 C CA . GLN A 1 421 ? 26.002 15.956 64.708 1.00 17.21 419 GLN A CA 1
ATOM 3272 C C . GLN A 1 421 ? 25.316 16.052 63.351 1.00 17.66 419 GLN A C 1
ATOM 3273 O O . GLN A 1 421 ? 24.739 17.090 62.996 1.00 14.59 419 GLN A O 1
ATOM 3279 N N . ILE A 1 422 ? 25.370 14.954 62.609 1.00 14.76 420 ILE A N 1
ATOM 3280 C CA . ILE A 1 422 ? 24.718 14.855 61.308 1.00 14.34 420 ILE A CA 1
ATOM 3281 C C . ILE A 1 422 ? 24.003 13.507 61.268 1.00 17.16 420 ILE A C 1
ATOM 3282 O O . ILE A 1 422 ? 24.576 12.481 61.646 1.00 17.67 420 ILE A O 1
ATOM 3287 N N . THR A 1 423 ? 22.737 13.525 60.864 1.00 19.12 421 THR A N 1
ATOM 3288 C CA . THR A 1 423 ? 21.927 12.320 60.751 1.00 17.42 421 THR A CA 1
ATOM 3289 C C . THR A 1 423 ? 21.696 12.121 59.248 1.00 19.24 421 THR A C 1
ATOM 3290 O O . THR A 1 423 ? 21.511 13.098 58.523 1.00 18.81 421 THR A O 1
ATOM 3294 N N . VAL A 1 424 ? 21.791 10.880 58.781 1.00 16.65 422 VAL A N 1
ATOM 3295 C CA . VAL A 1 424 ? 21.561 10.559 57.373 1.00 18.63 422 VAL A CA 1
ATOM 3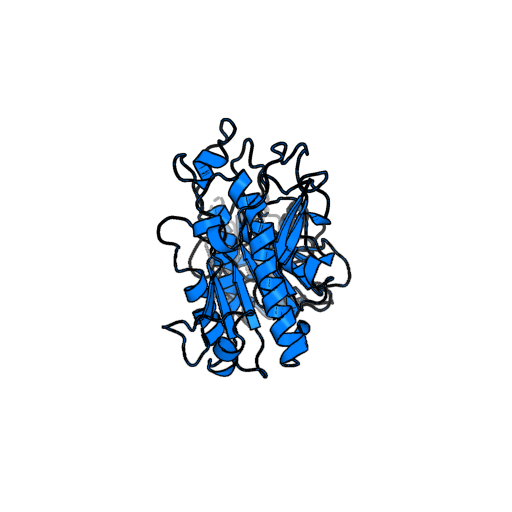296 C C . VAL A 1 424 ? 20.586 9.386 57.404 1.00 20.75 422 VAL A C 1
ATOM 3297 O O . VAL A 1 424 ? 20.846 8.370 58.049 1.00 21.72 422 VAL A O 1
ATOM 3301 N N . GLN A 1 425 ? 19.435 9.551 56.763 1.00 18.76 423 GLN A N 1
ATOM 3302 C CA . GLN A 1 425 ? 18.420 8.514 56.750 1.00 17.88 423 GLN A CA 1
ATOM 3303 C C . GLN A 1 425 ? 18.297 7.962 55.342 1.00 21.16 423 GLN A C 1
ATOM 3304 O O . GLN A 1 425 ? 18.256 8.736 54.381 1.00 17.88 423 GLN A O 1
ATOM 3310 N N . SER A 1 426 ? 18.320 6.637 55.211 1.00 19.41 424 SER A N 1
ATOM 3311 C CA . SER A 1 426 ? 18.176 6.019 53.898 1.00 19.69 424 SER A CA 1
ATOM 3312 C C . SER A 1 426 ? 16.682 5.857 53.630 1.00 17.17 424 SER A C 1
ATOM 3313 O O . SER A 1 426 ? 15.895 5.593 54.539 1.00 15.32 424 SER A O 1
ATOM 3316 N N . GLY A 1 427 ? 16.270 6.066 52.387 1.00 19.72 425 GLY A N 1
ATOM 3317 C CA . GLY A 1 427 ? 14.859 5.950 52.074 1.00 20.83 425 GLY A CA 1
ATOM 3318 C C . GLY A 1 427 ? 14.198 4.586 52.146 1.00 21.35 425 GLY A C 1
ATOM 3319 O O . GLY A 1 427 ? 13.098 4.479 52.683 1.00 19.03 425 GLY A O 1
ATOM 3320 N N . VAL A 1 428 ? 14.874 3.552 51.646 1.00 23.76 426 VAL A N 1
ATOM 3321 C CA . VAL A 1 428 ? 14.329 2.193 51.596 1.00 26.84 426 VAL A CA 1
ATOM 3322 C C . VAL A 1 428 ? 13.686 1.649 52.868 1.00 29.15 426 VAL A C 1
ATOM 3323 O O . VAL A 1 428 ? 12.666 0.972 52.792 1.00 29.08 426 VAL A O 1
ATOM 3327 N N . ASP A 1 429 ? 14.249 1.984 54.030 1.00 28.67 427 ASP A N 1
ATOM 3328 C CA . ASP A 1 429 ? 13.724 1.498 55.307 1.00 27.68 427 ASP A CA 1
ATOM 3329 C C . ASP A 1 429 ? 13.675 2.532 56.437 1.00 26.45 427 ASP A C 1
ATOM 3330 O O . ASP A 1 429 ? 13.325 2.197 57.574 1.00 23.92 427 ASP A O 1
ATOM 3335 N N . GLY A 1 430 A 14.026 3.778 56.133 1.00 23.27 427 GLY A N 1
ATOM 3336 C CA . GLY A 1 430 A 13.997 4.816 57.151 1.00 22.39 427 GLY A CA 1
ATOM 3337 C C . GLY A 1 430 A 15.112 4.718 58.179 1.00 21.01 427 GLY A C 1
ATOM 3338 O O . GLY A 1 430 A 15.074 5.397 59.205 1.00 22.52 427 GLY A O 1
ATOM 3339 N N . LYS A 1 431 ? 16.124 3.908 57.880 1.00 22.04 428 LYS A N 1
ATOM 3340 C CA . LYS A 1 431 ? 17.267 3.707 58.776 1.00 24.73 428 LYS A CA 1
ATOM 3341 C C . LYS A 1 431 ? 18.054 5.006 58.990 1.00 26.21 428 LYS A C 1
ATOM 3342 O O . LYS A 1 431 ? 18.533 5.627 58.034 1.00 25.49 428 LYS A O 1
ATOM 3348 N N . GLU A 1 432 ? 18.181 5.413 60.246 1.00 25.43 429 GLU A N 1
ATOM 3349 C CA . GLU A 1 432 ? 18.913 6.625 60.582 1.00 25.23 429 GLU A CA 1
ATOM 3350 C C . GLU A 1 432 ? 20.314 6.316 61.076 1.00 24.07 429 GLU A C 1
ATOM 3351 O O . GLU A 1 432 ? 20.506 5.459 61.938 1.00 25.16 429 GLU A O 1
ATOM 3357 N N . TYR A 1 433 ? 21.293 6.963 60.460 1.00 21.00 430 TYR A N 1
ATOM 3358 C CA . TYR A 1 433 ? 22.687 6.813 60.829 1.00 22.87 430 TYR A CA 1
ATOM 3359 C C . TYR A 1 433 ? 23.095 8.159 61.433 1.00 23.84 430 TYR A C 1
ATOM 3360 O O . TYR A 1 433 ? 22.842 9.217 60.838 1.00 23.14 430 TYR A O 1
ATOM 3369 N N . ASN A 1 434 ? 23.719 8.128 62.607 1.00 21.50 431 ASN A N 1
ATOM 3370 C CA . ASN A 1 434 ? 24.135 9.356 63.272 1.00 22.18 431 ASN A CA 1
ATOM 3371 C C . ASN A 1 434 ? 25.642 9.442 63.370 1.00 20.91 431 ASN A C 1
ATOM 3372 O O . ASN A 1 434 ? 26.323 8.430 63.577 1.00 21.34 431 ASN A O 1
ATOM 3377 N N . PHE A 1 435 ? 26.163 10.654 63.205 1.00 18.46 432 PHE A N 1
ATOM 3378 C CA . PHE A 1 435 ? 27.594 10.885 63.259 1.00 17.93 432 PHE A CA 1
ATOM 3379 C C . PHE A 1 435 ? 27.826 12.099 64.139 1.00 18.76 432 PHE A C 1
ATOM 3380 O O . PHE A 1 435 ? 27.007 13.011 64.170 1.00 18.55 432 PHE A O 1
ATOM 3388 N N . CYS A 1 436 ? 28.943 12.106 64.850 1.00 17.29 433 CYS A N 1
ATOM 3389 C CA . CYS A 1 436 ? 29.228 13.187 65.787 1.00 19.03 433 CYS A CA 1
ATOM 3390 C C . CYS A 1 436 ? 30.677 13.669 65.727 1.00 18.47 433 CYS A C 1
ATOM 3391 O O . CYS A 1 436 ? 31.574 12.956 65.246 1.00 19.75 433 CYS A O 1
ATOM 3394 N N . SER A 1 437 ? 30.899 14.899 66.184 1.00 18.94 434 SER A N 1
ATOM 3395 C CA . SER A 1 437 ? 32.230 15.489 66.206 1.00 17.94 434 SER A CA 1
ATOM 3396 C C . SER A 1 437 ? 32.200 16.687 67.140 1.00 18.65 434 SER A C 1
ATOM 3397 O O . SER A 1 437 ? 31.157 17.328 67.317 1.00 18.23 434 SER A O 1
ATOM 3400 N N . SER A 1 438 ? 33.339 16.963 67.763 1.00 18.93 435 SER A N 1
ATOM 3401 C CA . SER A 1 438 ? 33.464 18.089 68.673 1.00 20.90 435 SER A CA 1
ATOM 3402 C C . SER A 1 438 ? 34.363 19.163 68.067 1.00 22.92 435 SER A C 1
ATOM 3403 O O . SER A 1 438 ? 34.646 20.178 68.712 1.00 22.99 435 SER A O 1
ATOM 3406 N N . ASP A 1 439 ? 34.754 18.969 66.808 1.00 22.70 436 ASP A N 1
ATOM 3407 C CA . ASP A 1 439 ? 35.645 19.896 66.126 1.00 22.88 436 ASP A CA 1
ATOM 3408 C C . ASP A 1 439 ? 34.962 20.916 65.220 1.00 22.10 436 ASP A C 1
ATOM 3409 O O . ASP A 1 439 ? 33.742 20.883 65.018 1.00 18.27 436 ASP A O 1
ATOM 3414 N N . THR A 1 440 ? 35.766 21.868 64.753 1.00 22.38 437 THR A N 1
ATOM 3415 C CA . THR A 1 440 ? 35.330 22.906 63.830 1.00 19.46 437 THR A CA 1
ATOM 3416 C C . THR A 1 440 ? 36.504 23.052 62.871 1.00 19.56 437 THR A C 1
ATOM 3417 O O . THR A 1 440 ? 37.646 22.746 63.223 1.00 18.61 437 THR A O 1
ATOM 3421 N N . VAL A 1 441 ? 36.225 23.464 61.641 1.00 18.73 438 VAL A N 1
ATOM 3422 C CA . VAL A 1 441 ? 37.275 23.614 60.647 1.00 17.02 438 VAL A CA 1
ATOM 3423 C C . VAL A 1 441 ? 37.190 24.946 59.930 1.00 17.46 438 VAL A C 1
ATOM 3424 O O . VAL A 1 441 ? 36.169 25.630 59.991 1.00 16.63 438 VAL A O 1
ATOM 3428 N N . ARG A 1 442 ? 38.292 25.305 59.283 1.00 19.19 439 ARG A N 1
ATOM 3429 C CA . ARG A 1 442 ? 38.384 26.516 58.488 1.00 23.00 439 ARG A CA 1
ATOM 3430 C C . ARG A 1 442 ? 37.516 26.252 57.261 1.00 24.12 439 ARG A C 1
ATOM 3431 O O . ARG A 1 442 ? 37.047 25.126 57.044 1.00 21.27 439 ARG A O 1
ATOM 3439 N N . GLU A 1 443 ? 37.295 27.287 56.465 1.00 22.55 440 GLU A N 1
ATOM 3440 C CA . GLU A 1 443 ? 36.497 27.150 55.257 1.00 22.88 440 GLU A CA 1
ATOM 3441 C C . GLU A 1 443 ? 37.243 26.252 54.280 1.00 19.50 440 GLU A C 1
ATOM 3442 O O . GLU A 1 443 ? 38.473 26.198 54.299 1.00 21.81 440 GLU A O 1
ATOM 3448 N N . ASP A 1 444 ? 36.495 25.513 53.470 1.00 22.37 441 ASP A N 1
ATOM 3449 C CA . ASP A 1 444 ? 37.070 24.640 52.456 1.00 22.95 441 ASP A CA 1
ATOM 3450 C C . ASP A 1 444 ? 37.945 23.493 52.965 1.00 23.16 441 ASP A C 1
ATOM 3451 O O . ASP A 1 444 ? 38.799 22.987 52.239 1.00 24.52 441 ASP A O 1
ATOM 3456 N N . VAL A 1 445 ? 37.685 23.061 54.194 1.00 24.25 442 VAL A N 1
ATOM 3457 C CA . VAL A 1 445 ? 38.409 21.951 54.821 1.00 22.95 442 VAL A CA 1
ATOM 3458 C C . VAL A 1 445 ? 37.367 20.909 55.243 1.00 22.22 442 VAL A C 1
ATOM 3459 O O . VAL A 1 445 ? 36.308 21.258 55.769 1.00 23.96 442 VAL A O 1
ATOM 3463 N N . LEU A 1 446 ? 37.640 19.638 54.966 1.00 22.20 443 LEU A N 1
ATOM 3464 C CA . LEU A 1 446 ? 36.706 18.572 55.313 1.00 22.17 443 LEU A CA 1
ATOM 3465 C C . LEU A 1 446 ? 36.782 18.135 56.780 1.00 20.34 443 LEU A C 1
ATOM 3466 O O . LEU A 1 446 ? 37.858 17.833 57.291 1.00 21.33 443 LEU A O 1
ATOM 3471 N N . GLN A 1 447 ? 35.642 18.161 57.458 1.00 19.54 444 GLN A N 1
ATOM 3472 C CA . GLN A 1 447 ? 35.547 17.733 58.846 1.00 18.60 444 GLN A CA 1
ATOM 3473 C C . GLN A 1 447 ? 34.931 16.334 58.830 1.00 21.19 444 GLN A C 1
ATOM 3474 O O . GLN A 1 447 ? 33.847 16.142 58.274 1.00 21.14 444 GLN A O 1
ATOM 3480 N N . SER A 1 448 ? 35.602 15.359 59.425 1.00 19.62 445 SER A N 1
ATOM 3481 C CA . SER A 1 448 ? 35.045 14.013 59.453 1.00 20.98 445 SER A CA 1
ATOM 3482 C C . SER A 1 448 ? 34.205 13.821 60.713 1.00 19.98 445 SER A C 1
ATOM 3483 O O . SER A 1 448 ? 34.557 14.324 61.786 1.00 20.81 445 SER A O 1
ATOM 3486 N N . LEU A 1 449 ? 33.067 13.150 60.567 1.00 16.79 446 LEU A N 1
ATOM 3487 C CA . LEU A 1 449 ? 32.182 12.853 61.683 1.00 17.05 446 LEU A CA 1
ATOM 3488 C C . LEU A 1 449 ? 32.014 11.338 61.723 1.00 21.27 446 LEU A C 1
ATOM 3489 O O . LEU A 1 449 ? 31.711 10.703 60.704 1.00 18.57 446 LEU A O 1
ATOM 3494 N N . TYR A 1 450 ? 32.179 10.771 62.913 1.00 20.40 447 TYR A N 1
ATOM 3495 C CA . TYR A 1 450 ? 32.116 9.326 63.102 1.00 21.58 447 TYR A CA 1
ATOM 3496 C C . TYR A 1 450 ? 30.866 8.851 63.830 1.00 19.84 447 TYR A C 1
ATOM 3497 O O . TYR A 1 450 ? 30.203 9.633 64.521 1.00 17.93 447 TYR A O 1
ATOM 3506 N N . PRO A 1 451 ? 30.536 7.546 63.706 1.00 19.81 448 PRO A N 1
ATOM 3507 C CA . PRO A 1 451 ? 29.358 6.943 64.337 1.00 18.96 448 PRO A CA 1
ATOM 3508 C C . PRO A 1 451 ? 29.104 7.299 65.799 1.00 22.47 448 PRO A C 1
ATOM 3509 O O . PRO A 1 451 ? 30.026 7.298 66.627 1.00 21.14 448 PRO A O 1
ATOM 3513 N N . CYS A 1 452 ? 27.844 7.600 66.093 1.00 19.74 449 CYS A N 1
ATOM 3514 C CA . CYS A 1 452 ? 27.394 7.936 67.436 1.00 20.34 449 CYS A CA 1
ATOM 3515 C C . CYS A 1 452 ? 25.909 7.655 67.534 1.00 19.51 449 CYS A C 1
ATOM 3516 O O . CYS A 1 452 ? 25.335 7.898 68.622 1.00 21.50 449 CYS A O 1
#

Solvent-accessible surface area: 18312 Å² total; per-residue (Å²): 180,104,40,75,46,69,106,5,30,59,0,27,13,75,148,24,24,0,27,45,177,61,4,99,85,96,55,56,2,77,23,13,136,70,0,69,17,56,12,13,0,17,0,32,101,24,38,105,117,92,58,101,2,18,11,81,108,43,81,50,4,123,168,19,43,17,62,87,125,42,87,0,11,0,0,0,3,1,19,48,50,186,65,39,88,49,16,16,37,69,2,0,81,54,0,29,127,67,41,122,0,0,0,0,4,0,13,0,97,144,0,5,192,20,66,4,22,20,0,1,1,0,3,14,0,0,0,3,30,0,2,48,0,0,73,7,0,33,114,116,55,68,7,47,25,101,54,2,3,0,0,0,0,0,0,0,0,3,0,0,1,11,0,0,80,58,16,145,14,114,0,13,11,0,0,0,0,0,0,0,27,8,17,2,45,52,5,59,95,78,10,25,0,3,16,77,3,5,90,6,0,0,0,0,0,0,4,4,15,64,11,83,51,110,11,1,0,0,0,52,57,74,0,0,18,0,0,0,21,0,18,19,0,111,93,6,48,57,16,131,128,22,114,106,58,97,110,12,58,39,44,2,4,24,84,63,110,80,139,37,35,4,31,5,0,9,26,0,5,64,0,0,13,11,0,1,67,42,20,73,2,0,21,0,4,38,12,86,43,59,105,78,0,77,118,42,67,27,24,40,14,44,180,74,24,18,0,48,0,0,9,53,0,46,116,12,138,10,60,65,82,84,78,74,34,29,0,17,6,22,8,2,77,73,66,87,20,15,64,50,15,8,34,0,14,0,38,2,24,32,93,134,134,28,84,8,85,0,30,0,3,0,48,13,100,96,29,77,6,137,83,40,62,10,64,125,35,52,0,91,32,154,30,152,29,50,105,10,5,35,0,55,49,57,0,31,93,6,86,60,0,38,0,12,7,40,100,108,50,50,0,0,0,41,75,0,24,0,21,17,4,90,104,18,104,106,39,54,2,46,23,122,93,54,23,92,60,96,70,76,5,33,0,124,92,93

Radius of gyration: 24.91 Å; Cα contacts (8 Å, |Δi|>4): 1132; chains: 1; bounding box: 62×58×62 Å

InterPro domains:
  IPR000734 Triacylglycerol lipase family [PR00821] (76-95)
  IPR000734 Triacylglycerol lipase family [PR00821] (97-111)
  IPR000734 Triacylglycerol lipase family [PR00821] (120-135)
  IPR000734 Triacylglycerol lipase family [PR00821] (140-159)
  IPR000734 Triacylglycerol lipase family [PR00821] (163-181)
  IPR000734 Triacylglycerol lipase family [PR00821] (279-294)
  IPR000734 Triacylglycerol lipase family [PR00821] (309-326)
  IPR000734 Triacylglycerol lipase family [PR00821] (352-367)
  IPR000734 Triacylglycerol lipase family [PR00821] (400-421)
  IPR000734 Triacylglycerol lipase family [PTHR11610] (4-421)
  IPR001024 PLAT/LH2 domain [PF01477] (358-459)
  IPR001024 PLAT/LH2 domain [PS50095] (356-468)
  IPR001024 PLAT/LH2 domain [SM00308] (356-468)
  IPR002331 Pancreatic lipase [PR00823] (18-35)
  IPR002331 Pancreatic lipase [PR00823] (35-46)
  IPR002331 Pancreatic lipase [PR00823] (55-67)
  IPR002331 Pancreatic lipase [PR00823] (73-87)
  IPR002331 Pancreatic lipase [PR00823] (96-115)
  IPR002331 Pancreatic lipase [PR00823] (119-138)
  IPR002331 Pancreatic lipase [PR00823] (223-240)

B-factor: mean 21.76, std 7.92, range [4.37, 58.84]

Nearest PDB structures (foldseek):
  1bu8-assembly1_A  TM=1.002E+00  e=0.000E+00  Rattus norvegicus
  2oxe-assembly1_A  TM=9.582E-01  e=1.171E-83  Homo sapiens
  2pvs-assembly1_A  TM=9.457E-01  e=4.942E-83  Homo sapiens
  2oxe-assembly2_B  TM=9.596E-01  e=1.262E-81  Homo sapiens
  2pvs-assembly2_B  TM=9.425E-01  e=1.145E-82  Homo sapiens

CATH classification: 3.40.50.1820 (+1 more: 2.60.60.20)

Organism: Rattus norvegicus (NCBI:txid10116)

Secondary structure (DSSP, 8-state):
-EEE-GGG-EEE-STTSSSBTTB-----PPPHHHHT-EEEEEETTEEEEEEEE-SSSTHHHHTS---TTSEEEEEE--S--TT-TTHHHHHHHHHHTT--EEEEEEE-HHHHSS-HHHHHHHHHHHHHHHHHHHHHHHHHH---GGGEEEEEETHHHHHHHHHHHHTTT-SSEEEEES-B-TTTTTS-GGGS--GGGSSSEEEE-S--S-HHHH---B--S--SSEEEEETTSS--TT-PPP---S---HHHHHTTSS----HHHHHHHHHHHHHHH-GGG-B-EE-S-HHHHHTT-S-S--TT-PPBSSGGGGG-TTTTSSSSEEEEE---SSTT---EEEEEEEEEE-SS-EEEEEEEEEEETTEE---EEEEEEEE-TT-EEEEEEEESS---SEEEEEEEEE----BEEEEEEEEETTT--EEEEE----B-TT-PEEEEE-

Sequence (446 aa):
KEVCYGHLGCFSNDKPWAGMLQRPLKIFPWSPEDIDTRFLLYTNENPNNYQKISATEPDTIKFSNFQLDRKTRFIVHGFIDKGEDGWLLDMCKKMFQVEKVNCICVDWRRGSRTEYTQASYNTRVVGAEIAFLVQVLSTEMGYSPENVHLIGHSLGAHVVGEAGRRLEGHVGRITGLDPAEPCFQGLPEEVRLDPSDAMFVDVIHTDSAPIIPYLGFGMSQKVGHLDFFPNGGKEMPGCQKNILSTIVDINGIWEGTQNFVACNHLRSYKYYASSILNPDGFLGYPCSSYEKFQQNDCFPCPEEGCPKMGHYADQFEGKTATVEQTVYLNTGDSGNFTRWRYKVSVTLSGAKKLSGYILVALYGNNGNSKQYEIFKGSLKPEARHVRDIDVDINVGEIQKVKFLWNNRPTLGASQITVQSGVDGKEYNFCSSDTVREDVLQSLYPC